Protein AF-A0A9E4N8N8-F1 (afdb_monomer_lite)

Organism: NCBI:txid2792791

Structure (mmCIF, N/CA/C/O backbone):
data_AF-A0A9E4N8N8-F1
#
_entry.id   AF-A0A9E4N8N8-F1
#
loop_
_atom_site.group_PDB
_atom_site.id
_atom_site.type_symbol
_atom_site.label_atom_id
_atom_site.label_alt_id
_atom_site.label_comp_id
_atom_site.label_asym_id
_atom_site.label_entity_id
_atom_site.label_seq_id
_atom_site.pdbx_PDB_ins_code
_atom_site.Cartn_x
_atom_site.Cartn_y
_atom_site.Cartn_z
_atom_site.occupancy
_atom_site.B_iso_or_equiv
_atom_site.auth_seq_id
_atom_site.auth_comp_id
_atom_site.auth_asym_id
_atom_site.auth_atom_id
_atom_site.pdbx_PDB_model_num
ATOM 1 N N . GLY A 1 1 ? -17.079 14.426 0.556 1.00 77.50 1 GLY A N 1
ATOM 2 C CA . GLY A 1 1 ? -17.757 13.128 0.572 1.00 77.50 1 GLY A CA 1
ATOM 3 C C . GLY A 1 1 ? -18.995 13.236 -0.272 1.00 77.50 1 GLY A C 1
ATOM 4 O O . GLY A 1 1 ? -19.844 14.046 0.075 1.00 77.50 1 GLY A O 1
ATOM 5 N N . GLY A 1 2 ? -19.097 12.463 -1.350 1.00 92.75 2 GLY A N 1
ATOM 6 C CA . GLY A 1 2 ? -20.359 12.245 -2.061 1.00 92.75 2 GLY A CA 1
ATOM 7 C C . GLY A 1 2 ? -21.365 11.487 -1.188 1.00 92.75 2 GLY A C 1
ATOM 8 O O . GLY A 1 2 ? -22.528 11.866 -1.116 1.00 92.75 2 GLY A O 1
ATOM 9 N N . ILE A 1 3 ? -20.896 10.481 -0.439 1.00 96.94 3 ILE A N 1
ATOM 10 C CA . ILE A 1 3 ? -21.651 9.811 0.631 1.00 96.94 3 ILE A CA 1
ATOM 11 C C . ILE A 1 3 ? -20.857 9.914 1.933 1.00 96.94 3 ILE A C 1
ATOM 13 O O . ILE A 1 3 ? -19.653 9.664 1.955 1.00 96.94 3 ILE A O 1
ATOM 17 N N . VAL A 1 4 ? -21.526 10.282 3.027 1.00 95.62 4 VAL A N 1
ATOM 18 C CA . VAL A 1 4 ? -20.910 10.400 4.354 1.00 95.62 4 VAL A CA 1
ATOM 19 C C . VAL A 1 4 ? -21.748 9.650 5.386 1.00 95.62 4 VAL A C 1
ATOM 21 O O . VAL A 1 4 ? -22.880 10.034 5.665 1.00 95.62 4 VAL A O 1
ATOM 24 N N . ALA A 1 5 ? -21.163 8.614 5.982 1.00 94.69 5 ALA A N 1
ATOM 25 C CA . ALA A 1 5 ? -21.694 7.867 7.116 1.00 94.69 5 ALA A CA 1
ATOM 26 C C . ALA A 1 5 ? -20.847 8.204 8.355 1.00 94.69 5 ALA A C 1
ATOM 28 O O . ALA A 1 5 ? -19.774 7.646 8.550 1.00 94.69 5 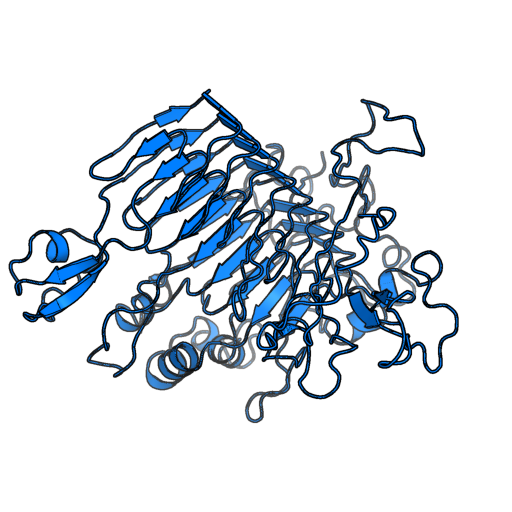ALA A O 1
ATOM 29 N N . ASN A 1 6 ? -21.265 9.206 9.135 1.00 87.25 6 ASN A N 1
ATOM 30 C CA . ASN A 1 6 ? -20.383 9.842 10.124 1.00 87.25 6 ASN A CA 1
ATOM 31 C C . ASN A 1 6 ? -20.212 9.039 11.423 1.00 87.25 6 ASN A C 1
ATOM 33 O O . ASN A 1 6 ? -19.100 8.921 11.913 1.00 87.25 6 ASN A O 1
ATOM 37 N N . GLY A 1 7 ? -21.294 8.503 11.987 1.00 88.69 7 GLY A N 1
ATOM 38 C CA . GLY A 1 7 ? -21.233 7.709 13.210 1.00 88.69 7 GLY A CA 1
ATOM 39 C C . GLY A 1 7 ? -22.570 7.048 13.535 1.00 88.69 7 GLY A C 1
ATOM 40 O O . GLY A 1 7 ? -23.597 7.448 12.986 1.00 88.69 7 GLY A O 1
ATOM 41 N N . TYR A 1 8 ? -22.550 6.016 14.379 1.00 90.81 8 TYR A N 1
ATOM 42 C CA . TYR A 1 8 ? -23.685 5.158 14.738 1.00 90.81 8 TYR A CA 1
ATOM 43 C C . TYR A 1 8 ? -24.399 4.545 13.523 1.00 90.81 8 TYR A C 1
ATOM 45 O O . TYR A 1 8 ? -25.609 4.314 13.525 1.00 90.81 8 TYR A O 1
ATOM 53 N N . THR A 1 9 ? -23.642 4.276 12.459 1.00 92.06 9 THR A N 1
ATOM 54 C CA . THR A 1 9 ? -24.160 3.767 11.182 1.00 92.06 9 THR A CA 1
ATOM 55 C C . THR A 1 9 ? -23.800 2.299 11.026 1.00 92.06 9 THR A C 1
ATOM 57 O O . THR A 1 9 ? -22.877 1.941 10.308 1.00 92.06 9 THR A O 1
ATOM 60 N N . ARG A 1 10 ? -24.526 1.425 11.726 1.00 93.50 10 ARG A N 1
ATOM 61 C CA . ARG A 1 10 ? -24.274 -0.019 11.673 1.00 93.50 10 ARG A CA 1
ATOM 62 C C . ARG A 1 10 ? -24.988 -0.682 10.497 1.00 93.50 10 ARG A C 1
ATOM 64 O O . ARG A 1 10 ? -26.140 -0.361 10.210 1.00 93.50 10 ARG A O 1
ATOM 71 N N . PHE A 1 11 ? -24.322 -1.646 9.866 1.00 95.94 11 PHE A N 1
ATOM 72 C CA . PHE A 1 11 ? -24.845 -2.501 8.793 1.00 95.94 11 PHE A CA 1
ATOM 73 C C . PHE A 1 11 ? -25.337 -1.747 7.549 1.00 95.94 11 PHE A C 1
ATOM 75 O O . PHE A 1 11 ? -26.164 -2.262 6.791 1.00 95.94 11 PHE A O 1
ATOM 82 N N . LEU A 1 12 ? -24.844 -0.525 7.320 1.00 97.56 12 LEU A N 1
ATOM 83 C CA . LEU A 1 12 ? -25.198 0.238 6.129 1.00 97.56 12 LEU A CA 1
ATOM 84 C C . LEU A 1 12 ? -24.597 -0.424 4.883 1.00 97.56 12 LEU A C 1
ATOM 86 O O . LEU A 1 12 ? -23.402 -0.724 4.826 1.00 97.56 12 LEU A O 1
ATOM 90 N N . VAL A 1 13 ? -25.434 -0.590 3.859 1.00 98.50 13 VAL A N 1
ATOM 91 C CA . VAL A 1 13 ? -25.023 -1.057 2.535 1.00 98.50 13 VAL A CA 1
ATOM 92 C C . VAL A 1 13 ? -24.985 0.128 1.575 1.00 98.50 13 VAL A C 1
ATOM 94 O O . VAL A 1 13 ? -25.998 0.795 1.369 1.00 98.50 13 VAL A O 1
ATOM 97 N N . ILE A 1 14 ? -23.829 0.371 0.959 1.00 98.50 14 ILE A N 1
ATOM 98 C CA . ILE A 1 14 ? -23.644 1.362 -0.105 1.00 98.50 14 ILE A CA 1
ATOM 99 C C . ILE A 1 14 ? -23.296 0.591 -1.373 1.00 98.50 14 ILE A C 1
ATOM 101 O O . ILE A 1 14 ? -22.175 0.101 -1.514 1.00 98.50 14 ILE A O 1
ATOM 105 N N . SER A 1 15 ? -24.256 0.445 -2.287 1.00 98.50 15 SER A N 1
ATOM 106 C CA . SER A 1 15 ? -24.030 -0.320 -3.514 1.00 98.50 15 SER A CA 1
ATOM 107 C C . SER A 1 15 ? -24.681 0.257 -4.755 1.00 98.50 15 SER A C 1
ATOM 109 O O . SER A 1 15 ? -25.700 0.938 -4.650 1.00 98.50 15 SER A O 1
ATOM 111 N N . ASN A 1 16 ? -24.109 -0.059 -5.921 1.00 98.25 16 ASN A N 1
ATOM 112 C CA . ASN A 1 16 ? -24.631 0.320 -7.237 1.00 98.25 16 ASN A CA 1
ATOM 113 C C . ASN A 1 16 ? -24.748 1.841 -7.437 1.00 98.25 16 ASN A C 1
ATOM 115 O O . ASN A 1 16 ? -25.641 2.321 -8.134 1.00 98.25 16 ASN A O 1
ATOM 119 N N . ASN A 1 17 ? -23.850 2.610 -6.815 1.00 98.44 17 ASN A N 1
ATOM 120 C CA . ASN A 1 17 ? -23.787 4.060 -6.974 1.00 98.44 17 ASN A CA 1
ATOM 121 C C . ASN A 1 17 ? -22.696 4.456 -7.962 1.00 98.44 17 ASN A C 1
ATOM 123 O O . ASN A 1 17 ? -21.661 3.799 -8.060 1.00 98.44 17 ASN A O 1
ATOM 127 N N . ARG A 1 18 ? -22.893 5.606 -8.608 1.00 98.12 18 ARG A N 1
ATOM 128 C CA . ARG A 1 18 ? -21.856 6.304 -9.364 1.00 98.12 18 ARG A CA 1
ATOM 129 C C . ARG A 1 18 ? -21.521 7.619 -8.673 1.00 98.12 18 ARG A C 1
ATOM 131 O O . ARG A 1 18 ? -22.364 8.508 -8.584 1.00 98.12 18 ARG A O 1
ATOM 138 N N . LEU A 1 19 ? -20.294 7.738 -8.182 1.00 97.75 19 LEU A N 1
ATOM 139 C CA . LEU A 1 19 ? -19.794 8.887 -7.436 1.00 97.75 19 LEU A CA 1
ATOM 140 C C . LEU A 1 19 ? -18.660 9.523 -8.230 1.00 97.75 19 LEU A C 1
ATOM 142 O O . LEU A 1 19 ? -17.570 8.958 -8.332 1.00 97.75 19 LEU A O 1
ATOM 146 N N . THR A 1 20 ? -18.920 10.692 -8.814 1.00 97.19 20 THR A N 1
ATOM 147 C CA . THR A 1 20 ? -17.961 11.362 -9.696 1.00 97.19 20 THR A CA 1
ATOM 148 C C . THR A 1 20 ? -17.727 12.810 -9.295 1.00 97.19 20 THR A C 1
ATOM 150 O O . THR A 1 20 ? -18.687 13.530 -9.038 1.00 97.19 20 THR A O 1
ATOM 153 N N . ALA A 1 21 ? -16.462 13.240 -9.298 1.00 95.19 21 ALA A N 1
ATOM 154 C CA . ALA A 1 21 ? -16.066 14.637 -9.088 1.00 95.19 21 ALA A CA 1
ATOM 155 C C . ALA A 1 21 ? -16.524 15.246 -7.747 1.00 95.19 21 ALA A C 1
ATOM 157 O O . ALA A 1 21 ? -16.719 16.458 -7.642 1.00 95.19 21 ALA A O 1
ATOM 158 N N . ASN A 1 22 ? -16.680 14.423 -6.705 1.00 96.75 22 ASN A N 1
ATOM 159 C CA . ASN A 1 22 ? -16.944 14.916 -5.357 1.00 96.75 22 ASN A CA 1
ATOM 160 C C . ASN A 1 22 ? -15.637 15.299 -4.671 1.00 96.75 22 ASN A C 1
ATOM 162 O O . ASN A 1 22 ? -14.627 14.618 -4.816 1.00 96.75 22 ASN A O 1
ATOM 166 N N . SER A 1 23 ? -15.671 16.341 -3.849 1.00 93.31 23 SER A N 1
ATOM 167 C CA . SER A 1 23 ? -14.554 16.709 -2.981 1.00 93.31 23 SER A CA 1
ATOM 168 C C . SER A 1 23 ? -14.998 16.689 -1.522 1.00 93.31 23 SER A C 1
ATOM 170 O O . SER A 1 23 ? -16.178 16.875 -1.201 1.00 93.31 23 SER A O 1
ATOM 172 N N . GLY A 1 24 ? -14.081 16.408 -0.606 1.00 90.88 24 GLY A N 1
ATOM 173 C CA . GLY A 1 24 ? -14.350 16.517 0.817 1.00 90.88 24 GLY A CA 1
ATOM 174 C C . GLY A 1 24 ? -13.098 16.645 1.654 1.00 90.88 24 GLY A C 1
ATOM 175 O O . GLY A 1 24 ? -12.006 16.247 1.261 1.00 90.88 24 GLY A O 1
ATOM 176 N N . PHE A 1 25 ? -13.287 17.196 2.850 1.00 88.88 25 PHE A N 1
ATOM 177 C CA . PHE A 1 25 ? -12.172 17.497 3.733 1.00 88.88 25 PHE A CA 1
ATOM 178 C C . PHE A 1 25 ? -11.496 16.229 4.264 1.00 88.88 25 PHE A C 1
ATOM 180 O O . PHE A 1 25 ? -10.286 16.143 4.190 1.00 88.88 25 PHE A O 1
ATOM 187 N N . TYR A 1 26 ? -12.264 15.227 4.704 1.00 89.62 26 TYR A N 1
ATOM 188 C CA . TYR A 1 26 ? -11.747 13.961 5.261 1.00 89.62 26 TYR A CA 1
ATOM 189 C C . TYR A 1 26 ? -12.181 12.725 4.453 1.00 89.62 26 TYR A C 1
ATOM 191 O O . TYR A 1 26 ? -12.395 11.650 5.015 1.00 89.62 26 TYR A O 1
ATOM 199 N N . GLY A 1 27 ? -12.460 12.921 3.162 1.00 89.44 27 GLY A N 1
ATOM 200 C CA . GLY A 1 27 ? -12.912 11.875 2.246 1.00 89.44 27 GLY A CA 1
ATOM 201 C C . GLY A 1 27 ? -13.686 12.429 1.053 1.00 89.44 27 GLY A C 1
ATOM 202 O O . GLY A 1 27 ? -14.610 13.241 1.223 1.00 89.44 27 GLY A O 1
ATOM 203 N N . GLY A 1 28 ? -13.313 12.003 -0.154 1.00 90.88 28 GLY A N 1
ATOM 204 C CA . GLY A 1 28 ? -13.872 12.504 -1.412 1.00 90.88 28 GLY A CA 1
ATOM 205 C C . GLY A 1 28 ? -15.156 11.795 -1.829 1.00 90.88 28 GLY A C 1
ATOM 206 O O . GLY A 1 28 ? -16.224 12.410 -1.797 1.00 90.88 28 GLY A O 1
ATOM 207 N N . GLY A 1 29 ? -15.069 10.517 -2.202 1.00 97.50 29 GLY A N 1
ATOM 208 C CA . GLY A 1 29 ? -16.199 9.715 -2.686 1.00 97.50 29 GLY A CA 1
ATOM 209 C C . GLY A 1 29 ? -17.116 9.240 -1.557 1.00 97.50 29 GLY A C 1
ATOM 210 O O . GLY A 1 29 ? -18.173 9.828 -1.330 1.00 97.50 29 GLY A O 1
ATOM 211 N N . ILE A 1 30 ? -16.713 8.199 -0.833 1.00 98.19 30 ILE A N 1
ATOM 212 C CA . ILE A 1 30 ? -17.430 7.653 0.329 1.00 98.19 30 ILE A CA 1
ATOM 213 C C . ILE A 1 30 ? -16.581 7.885 1.573 1.00 98.19 30 ILE A C 1
ATOM 215 O O . ILE A 1 30 ? -15.408 7.535 1.580 1.00 98.19 30 ILE A O 1
ATOM 219 N N . ARG A 1 31 ? -17.167 8.431 2.639 1.00 96.75 31 ARG A N 1
ATOM 220 C CA . ARG A 1 31 ? -16.509 8.559 3.944 1.00 96.75 31 ARG A CA 1
ATOM 221 C C . ARG A 1 31 ? -17.304 7.839 5.022 1.00 96.75 31 ARG A C 1
ATOM 223 O O . ARG A 1 31 ? -18.475 8.163 5.223 1.00 96.75 31 ARG A O 1
ATOM 230 N N . VAL A 1 32 ? -16.646 6.941 5.741 1.00 96.75 32 VAL A N 1
ATOM 231 C CA . VAL A 1 32 ? -17.147 6.287 6.953 1.00 96.75 32 VAL A CA 1
ATOM 232 C C . VAL A 1 32 ? -16.345 6.796 8.146 1.00 96.75 32 VAL A C 1
ATOM 234 O O . VAL A 1 32 ? -15.118 6.749 8.121 1.00 96.75 32 VAL A O 1
ATOM 237 N N . GLY A 1 33 ? -17.024 7.289 9.177 1.00 93.56 33 GLY A N 1
ATOM 238 C CA . GLY A 1 33 ? -16.377 7.824 10.372 1.00 93.56 33 GLY A CA 1
ATOM 239 C C . GLY A 1 33 ? -15.727 9.198 10.172 1.00 93.56 33 GLY A C 1
ATOM 240 O O . GLY A 1 33 ? -16.010 9.937 9.215 1.00 93.56 33 GLY A O 1
ATOM 241 N N . HIS A 1 34 ? -14.827 9.532 11.097 1.00 92.56 34 HIS A N 1
ATOM 242 C CA . HIS A 1 34 ? -14.064 10.776 11.125 1.00 92.56 34 HIS A CA 1
ATOM 243 C C . HIS A 1 34 ? -12.594 10.509 11.476 1.00 92.56 34 HIS A C 1
ATOM 245 O O . HIS A 1 34 ? -12.314 9.741 12.386 1.00 92.56 34 HIS A O 1
ATOM 251 N N . SER A 1 35 ? -11.653 11.161 10.791 1.00 89.81 35 SER A N 1
ATOM 252 C CA . SER A 1 35 ? -10.218 10.846 10.900 1.00 89.81 35 SER A CA 1
ATOM 253 C C . SER A 1 35 ? -9.523 11.388 12.152 1.00 89.81 35 SER A C 1
ATOM 255 O O . SER A 1 35 ? -8.414 10.976 12.456 1.00 89.81 35 SER A O 1
ATOM 257 N N . THR A 1 36 ? -10.111 12.377 12.827 1.00 87.12 36 THR A N 1
ATOM 258 C CA . THR A 1 36 ? -9.461 13.101 13.942 1.00 87.12 36 THR A CA 1
ATOM 259 C C . THR A 1 36 ? -10.401 13.379 15.112 1.00 87.12 36 THR A C 1
ATOM 261 O O . THR A 1 36 ? -10.193 14.345 15.839 1.00 87.12 36 THR A O 1
ATOM 264 N N . LEU A 1 37 ? -11.511 12.645 15.224 1.00 89.75 37 LEU A N 1
ATOM 265 C CA . LEU A 1 37 ? -12.463 12.905 16.303 1.00 89.75 37 LEU A CA 1
ATOM 266 C C . LEU A 1 37 ? -11.889 12.361 17.618 1.00 89.75 37 LEU A C 1
ATOM 268 O O . LEU A 1 37 ? -11.514 11.190 17.679 1.00 89.75 37 LEU A O 1
ATOM 272 N N . THR A 1 38 ? -11.776 13.232 18.617 1.00 90.94 38 THR A N 1
ATOM 273 C CA . THR A 1 38 ? -11.220 12.921 19.935 1.00 90.94 38 THR A CA 1
ATOM 274 C C . THR A 1 38 ? -12.038 13.581 21.038 1.00 90.94 38 THR A C 1
ATOM 276 O O . THR A 1 38 ? -12.634 14.642 20.820 1.00 90.94 38 THR A O 1
ATOM 279 N N . HIS A 1 39 ? -12.005 12.994 22.233 1.00 89.06 39 HIS A N 1
ATOM 280 C CA . HIS A 1 39 ? -12.572 13.572 23.449 1.00 89.06 39 HIS A CA 1
ATOM 281 C C . HIS A 1 39 ? -11.601 13.453 24.628 1.00 89.06 39 HIS A C 1
ATOM 283 O O . HIS A 1 39 ? -10.688 12.626 24.621 1.00 89.06 39 HIS A O 1
ATOM 289 N N . GLU A 1 40 ? -11.820 14.314 25.619 1.00 88.75 40 GLU A N 1
ATOM 290 C CA . GLU A 1 40 ? -11.216 14.220 26.946 1.00 88.75 40 GLU A CA 1
ATOM 291 C C . GLU A 1 40 ? -12.116 13.331 27.813 1.00 88.75 40 GLU A C 1
ATOM 293 O O . GLU A 1 40 ? -13.309 13.616 27.949 1.00 88.75 40 GLU A O 1
ATOM 298 N N . VAL A 1 41 ? -11.567 12.245 28.347 1.00 83.75 41 VAL A N 1
ATOM 299 C CA . VAL A 1 41 ? -12.274 11.254 29.162 1.00 83.75 41 VAL A CA 1
ATOM 300 C C . VAL A 1 41 ? -12.615 11.859 30.517 1.00 83.75 41 VAL A C 1
ATOM 302 O O . VAL A 1 41 ? -11.765 12.467 31.175 1.00 83.75 41 VAL A O 1
ATOM 305 N N . GLN A 1 42 ? -13.869 11.677 30.931 1.00 83.88 42 GLN A N 1
ATOM 306 C CA . GLN A 1 42 ? -14.399 12.143 32.217 1.00 83.88 42 GLN A CA 1
ATOM 307 C C . GLN A 1 42 ? -14.444 11.003 33.245 1.00 83.88 42 GLN A C 1
ATOM 309 O O . GLN A 1 42 ? -15.512 10.645 33.751 1.00 83.88 42 GLN A O 1
ATOM 314 N N . GLY A 1 43 ? -13.277 10.411 33.501 1.00 76.44 43 GLY A N 1
ATOM 315 C CA . GLY A 1 43 ? -13.076 9.332 34.464 1.00 76.44 43 GLY A CA 1
ATOM 316 C C . GLY A 1 43 ? -13.592 7.967 33.999 1.00 76.44 43 GLY A C 1
ATOM 317 O O . GLY A 1 43 ? -14.045 7.788 32.866 1.00 76.44 43 GLY A O 1
ATOM 318 N N . GLU A 1 44 ? -13.554 6.991 34.909 1.00 72.38 44 GLU A N 1
ATOM 319 C CA . GLU A 1 44 ? -13.881 5.575 34.655 1.00 72.38 44 GLU A CA 1
ATOM 320 C C . GLU A 1 44 ? -15.306 5.322 34.126 1.00 72.38 44 GLU A C 1
ATOM 322 O O . GLU A 1 44 ? -15.574 4.278 33.529 1.00 72.38 44 GLU A O 1
ATOM 327 N N . ASP A 1 45 ? -16.231 6.268 34.315 1.00 75.38 45 ASP A N 1
ATOM 328 C CA . ASP A 1 45 ? -17.632 6.152 33.895 1.00 75.38 45 ASP A CA 1
ATOM 329 C C . ASP A 1 45 ? -17.924 6.748 32.502 1.00 75.38 45 ASP A C 1
ATOM 331 O O . ASP A 1 45 ? -19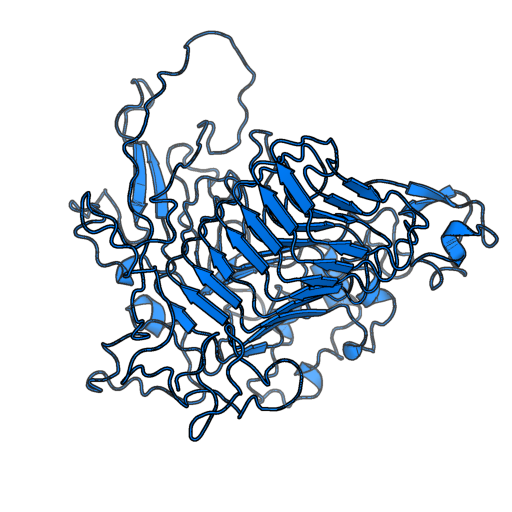.078 6.715 32.057 1.00 75.38 45 ASP A O 1
ATOM 335 N N . ASP A 1 46 ? -16.920 7.258 31.780 1.00 79.69 46 ASP A N 1
ATOM 336 C CA . ASP A 1 46 ? -17.110 7.799 30.430 1.00 79.69 46 ASP A CA 1
ATOM 337 C C . ASP A 1 46 ? -17.633 6.722 29.455 1.00 79.69 46 ASP A C 1
ATOM 339 O O . ASP A 1 46 ? -16.946 5.766 29.082 1.00 79.69 46 ASP A O 1
ATOM 343 N N . GLU A 1 47 ? -18.889 6.867 29.016 1.00 75.06 47 GLU A N 1
ATOM 344 C CA . GLU A 1 47 ? -19.548 5.865 28.172 1.00 75.06 47 GLU A CA 1
ATOM 345 C C . GLU A 1 47 ? -18.854 5.647 26.816 1.00 75.06 47 GLU A C 1
ATOM 347 O O . GLU A 1 47 ? -18.946 4.542 26.268 1.00 75.06 47 GLU A O 1
ATOM 352 N N . PHE A 1 48 ? -18.198 6.666 26.251 1.00 73.31 48 PHE A N 1
ATOM 353 C CA . PHE A 1 48 ? -17.518 6.563 24.957 1.00 73.31 48 PHE A CA 1
ATOM 354 C C . PHE A 1 48 ? -16.182 5.847 25.104 1.00 73.31 48 PHE A C 1
ATOM 356 O O . PHE A 1 48 ? -15.869 4.971 24.290 1.00 73.31 48 PHE A O 1
ATOM 363 N N . PHE A 1 49 ? -15.453 6.137 26.180 1.00 73.94 49 PHE A N 1
ATOM 364 C CA . PHE A 1 49 ? -14.228 5.427 26.523 1.00 73.94 49 PHE A CA 1
ATOM 365 C C . PHE A 1 49 ? -14.484 3.933 26.774 1.00 73.94 49 PHE A C 1
ATOM 367 O O . PHE A 1 49 ? -13.822 3.079 26.178 1.00 73.94 49 PHE A O 1
ATOM 374 N N . ARG A 1 50 ? -15.520 3.607 27.560 1.00 72.50 50 ARG A N 1
ATOM 375 C CA . ARG A 1 50 ? -15.881 2.222 27.918 1.00 72.50 50 ARG A CA 1
ATOM 376 C C . ARG A 1 50 ? -16.423 1.390 26.762 1.00 72.50 50 ARG A C 1
ATOM 378 O O . ARG A 1 50 ? -16.193 0.187 26.691 1.00 72.50 50 ARG A O 1
ATOM 385 N N . ARG A 1 51 ? -17.215 1.988 25.867 1.00 69.62 51 ARG A N 1
ATOM 386 C CA . ARG A 1 51 ? -17.839 1.253 24.747 1.00 69.62 51 ARG A CA 1
ATOM 387 C C . ARG A 1 51 ? -16.967 1.192 23.501 1.00 69.62 51 ARG A C 1
ATOM 389 O O . ARG A 1 51 ? -17.260 0.389 22.614 1.00 69.62 51 ARG A O 1
ATOM 396 N N . GLY A 1 52 ? -15.962 2.057 23.412 1.00 67.50 52 GLY A N 1
ATOM 397 C CA . GLY A 1 52 ? -15.035 2.114 22.295 1.00 67.50 52 GLY A CA 1
ATOM 398 C C . GLY A 1 52 ? -13.931 1.064 22.384 1.00 67.50 52 GLY A C 1
ATOM 399 O O . GLY A 1 52 ? -13.931 0.146 23.204 1.00 67.50 52 GLY A O 1
ATOM 400 N N . TYR A 1 53 ? -12.928 1.216 21.527 1.00 69.56 53 TYR A N 1
ATOM 401 C CA . TYR A 1 53 ? -11.786 0.307 21.487 1.00 69.56 53 TYR A CA 1
ATOM 402 C C . TYR A 1 53 ? -10.877 0.369 22.730 1.00 69.56 53 TYR A C 1
ATOM 404 O O . TYR A 1 53 ? -10.046 -0.531 22.874 1.00 69.56 53 TYR A O 1
ATOM 412 N N . ASN A 1 54 ? -11.032 1.399 23.571 1.00 65.75 54 ASN A N 1
ATOM 413 C CA . ASN A 1 54 ? -10.279 1.662 24.800 1.00 65.75 54 ASN A CA 1
ATOM 414 C C . ASN A 1 54 ? -10.825 0.920 26.029 1.00 65.75 54 ASN A C 1
ATOM 416 O O . ASN A 1 54 ? -10.251 1.045 27.099 1.00 65.75 54 ASN A O 1
ATOM 420 N N . SER A 1 55 ? -11.862 0.088 25.893 1.00 66.31 55 SER A N 1
ATOM 421 C CA . SER A 1 55 ? -12.482 -0.638 27.018 1.00 66.31 55 SER A CA 1
ATOM 422 C C . SER A 1 55 ? -11.533 -1.547 27.823 1.00 66.31 55 SER A C 1
ATOM 424 O O . SER A 1 55 ? -11.904 -2.092 28.852 1.00 66.31 55 SER A O 1
ATOM 426 N N . TRP A 1 56 ? -10.330 -1.817 27.319 1.00 70.50 56 TRP A N 1
ATOM 427 C CA . TRP A 1 56 ? -9.312 -2.601 28.026 1.00 70.50 56 TRP A CA 1
ATOM 428 C C . TRP A 1 56 ? -8.430 -1.743 28.943 1.00 70.50 56 TRP A C 1
ATOM 430 O O . TRP A 1 56 ? -7.650 -2.295 29.705 1.00 70.50 56 TRP A O 1
ATOM 440 N N . LEU A 1 57 ? -8.582 -0.421 28.868 1.00 68.88 57 LEU A N 1
ATOM 441 C CA . LEU A 1 57 ? -7.918 0.596 29.678 1.00 68.88 57 LEU A CA 1
ATOM 442 C C . LEU A 1 57 ? -8.878 1.162 30.732 1.00 68.88 57 LEU A C 1
ATOM 444 O O . LEU A 1 57 ? -8.644 2.260 31.220 1.00 68.88 57 LEU A O 1
ATOM 448 N N . GLU A 1 58 ? -9.998 0.487 31.032 1.00 64.62 58 GLU A N 1
ATOM 449 C CA . GLU A 1 58 ? -10.996 0.997 31.993 1.00 64.62 58 GLU A CA 1
ATOM 450 C C . GLU A 1 58 ? -10.347 1.338 33.343 1.00 64.62 58 GLU A C 1
ATOM 452 O O . GLU A 1 58 ? -10.643 2.387 33.903 1.00 64.62 58 GLU A O 1
ATOM 457 N N . ASP A 1 59 ? -9.377 0.534 33.785 1.00 65.62 59 ASP A N 1
ATOM 458 C CA . ASP A 1 59 ? -8.625 0.756 35.028 1.00 65.62 59 ASP A CA 1
ATOM 459 C C . ASP A 1 59 ? -7.586 1.902 34.931 1.00 65.62 59 ASP A C 1
ATOM 461 O O . ASP A 1 59 ? -6.979 2.265 35.934 1.00 65.62 59 ASP A O 1
ATOM 465 N N . GLN A 1 60 ? -7.371 2.461 33.734 1.00 68.19 60 GLN A N 1
ATOM 466 C CA . GLN A 1 60 ? -6.466 3.585 33.430 1.00 68.19 60 GLN A CA 1
ATOM 467 C C . GLN A 1 60 ? -7.231 4.849 32.986 1.00 68.19 60 GLN A C 1
ATOM 469 O O . GLN A 1 60 ? -6.635 5.812 32.498 1.00 68.19 60 GLN A O 1
ATOM 474 N N . ALA A 1 61 ? -8.563 4.853 33.094 1.00 66.44 61 ALA A N 1
ATOM 475 C CA . ALA A 1 61 ? -9.410 5.974 32.702 1.00 66.44 61 ALA A CA 1
ATOM 476 C C . ALA A 1 61 ? -9.325 7.124 33.725 1.00 66.44 61 ALA A C 1
ATOM 478 O O . ALA A 1 61 ? -10.226 7.320 34.542 1.00 66.44 61 ALA A O 1
ATOM 479 N N . GLU A 1 62 ? -8.240 7.895 33.688 1.00 68.31 62 GLU A N 1
ATOM 480 C CA . GLU A 1 62 ? -8.094 9.100 34.509 1.00 68.31 62 GLU A CA 1
ATOM 481 C C . GLU A 1 62 ? -8.769 10.329 33.868 1.00 68.31 62 GLU A C 1
ATOM 483 O O . GLU A 1 62 ? -8.805 10.488 32.643 1.00 68.31 62 GLU A O 1
ATOM 488 N N . ASP A 1 63 ? -9.286 11.232 34.710 1.00 71.81 63 ASP A N 1
ATOM 489 C CA . ASP A 1 63 ? -9.802 12.538 34.280 1.00 71.81 63 ASP A CA 1
ATOM 490 C C . ASP A 1 63 ? -8.725 13.307 33.496 1.00 71.81 63 ASP A C 1
ATOM 492 O O . ASP A 1 63 ? -7.620 13.542 33.992 1.00 71.81 63 ASP A O 1
ATOM 496 N N . GLY A 1 64 ? -9.064 13.759 32.287 1.00 71.88 64 GLY A N 1
ATOM 497 C CA . GLY A 1 64 ? -8.154 14.547 31.446 1.00 71.88 64 GLY A CA 1
ATOM 498 C C . GLY A 1 64 ? -7.440 13.761 30.348 1.00 71.88 64 GLY A C 1
ATOM 499 O O . GLY A 1 64 ? -6.656 14.328 29.582 1.00 71.88 64 GLY A O 1
ATOM 500 N N . PHE A 1 65 ? -7.716 12.463 30.238 1.00 80.12 65 PHE A N 1
ATOM 501 C CA . PHE A 1 65 ? -7.152 11.603 29.208 1.00 80.12 65 PHE A CA 1
ATOM 502 C C . PHE A 1 65 ? -7.704 11.908 27.805 1.00 80.12 65 PHE A C 1
ATOM 504 O O . PHE A 1 65 ? -8.910 12.035 27.636 1.00 80.12 65 PHE A O 1
ATOM 511 N N . MET A 1 66 ? -6.862 11.944 26.765 1.00 86.00 66 MET A N 1
ATOM 512 C CA . MET A 1 66 ? -7.322 12.136 25.379 1.00 86.00 66 MET A CA 1
ATOM 513 C C . MET A 1 66 ? -7.474 10.807 24.628 1.00 86.00 66 MET A C 1
ATOM 515 O O . MET A 1 66 ? -6.499 10.087 24.419 1.00 86.00 66 MET A O 1
ATOM 519 N N . ALA A 1 67 ? -8.679 10.523 24.129 1.00 85.88 67 ALA A N 1
ATOM 520 C CA . ALA A 1 67 ? -9.010 9.314 23.373 1.00 85.88 67 ALA A CA 1
ATOM 521 C C . ALA A 1 67 ? -9.545 9.634 21.970 1.00 85.88 67 ALA A C 1
ATOM 523 O O . ALA A 1 67 ? -10.182 10.667 21.765 1.00 85.88 67 ALA A O 1
ATOM 524 N N . TYR A 1 68 ? -9.337 8.731 21.004 1.00 89.00 68 TYR A N 1
ATOM 525 C CA . TYR A 1 68 ? -10.086 8.782 19.744 1.00 89.00 68 TYR A CA 1
ATOM 526 C C . TYR A 1 68 ? -11.503 8.256 19.943 1.00 89.00 68 TYR A C 1
ATOM 528 O O . TYR A 1 68 ? -11.710 7.227 20.586 1.00 89.00 68 TYR A O 1
ATOM 536 N N . ASP A 1 69 ? -12.461 8.929 19.316 1.00 88.06 69 ASP A N 1
ATOM 537 C CA . ASP A 1 69 ? -13.852 8.499 19.321 1.00 88.06 69 ASP A CA 1
ATOM 538 C C . ASP A 1 69 ? -14.093 7.347 18.348 1.00 88.06 69 ASP A C 1
ATOM 540 O O . ASP A 1 69 ? -13.728 7.393 17.169 1.00 88.06 69 ASP A O 1
ATOM 544 N N . ASP A 1 70 ? -14.778 6.322 18.846 1.00 89.38 70 ASP A N 1
ATOM 545 C CA . ASP A 1 70 ? -15.307 5.247 18.021 1.00 89.38 70 ASP A CA 1
ATOM 546 C C . ASP A 1 70 ? -16.533 5.759 17.247 1.00 89.38 70 ASP A C 1
ATOM 548 O O . ASP A 1 70 ? -17.515 6.231 17.826 1.00 89.38 70 ASP A O 1
ATOM 552 N N . ALA A 1 71 ? -16.495 5.683 15.914 1.00 91.00 71 ALA A N 1
ATOM 553 C CA . ALA A 1 71 ? -17.632 6.067 15.087 1.00 91.00 71 ALA A CA 1
ATOM 554 C C . ALA A 1 71 ? -18.836 5.120 15.230 1.00 91.00 71 ALA A C 1
ATOM 556 O O . ALA A 1 71 ? -19.923 5.472 14.780 1.00 91.00 71 ALA A O 1
ATOM 557 N N . PHE A 1 72 ? -18.694 3.923 15.800 1.00 90.94 72 PHE A N 1
ATOM 558 C CA . PHE A 1 72 ? -19.726 2.883 15.877 1.00 90.94 72 PHE A CA 1
ATOM 559 C C . PHE A 1 72 ? -20.366 2.571 14.510 1.00 90.94 72 PHE A C 1
ATOM 561 O O . PHE A 1 72 ? -21.579 2.355 14.393 1.00 90.94 72 PHE A O 1
ATOM 568 N N . ALA A 1 73 ? -19.559 2.595 13.449 1.00 93.12 73 ALA A N 1
ATOM 569 C CA . ALA A 1 73 ? -19.945 2.328 12.067 1.00 93.12 73 ALA A CA 1
ATOM 570 C C . ALA A 1 73 ? -19.648 0.865 11.694 1.00 93.12 73 ALA A C 1
ATOM 572 O O . ALA A 1 73 ? -18.908 0.568 10.759 1.00 93.12 73 ALA A O 1
ATOM 573 N N . ASP A 1 74 ? -20.196 -0.072 12.467 1.00 93.38 74 ASP A N 1
ATOM 574 C CA . ASP A 1 74 ? -19.853 -1.490 12.345 1.00 93.38 74 ASP A CA 1
ATOM 575 C C . ASP A 1 74 ? -20.576 -2.179 11.177 1.00 93.38 74 ASP A C 1
ATOM 577 O O . ASP A 1 74 ? -21.758 -1.947 10.923 1.00 93.38 74 ASP A O 1
ATOM 581 N N . GLY A 1 75 ? -19.905 -3.109 10.499 1.00 95.81 75 GLY A N 1
ATOM 582 C CA . GLY A 1 75 ? -20.513 -3.981 9.492 1.00 95.81 75 GLY A CA 1
ATOM 583 C C . GLY A 1 75 ? -20.877 -3.278 8.184 1.00 95.81 75 GLY A C 1
ATOM 584 O O . GLY A 1 75 ? -21.804 -3.712 7.498 1.00 95.81 75 GLY A O 1
ATOM 585 N N . MET A 1 76 ? -20.176 -2.196 7.839 1.00 97.38 76 MET A N 1
ATOM 586 C CA . MET A 1 76 ? -20.362 -1.476 6.575 1.00 97.38 76 MET A CA 1
ATOM 587 C C . MET A 1 76 ? -20.127 -2.393 5.377 1.00 97.38 76 MET A C 1
ATOM 589 O O . MET A 1 76 ? -19.140 -3.124 5.342 1.00 97.38 76 MET A O 1
ATOM 593 N N . ASN A 1 77 ? -20.990 -2.328 4.367 1.00 98.12 77 ASN A N 1
ATOM 594 C CA . ASN A 1 77 ? -20.842 -3.106 3.137 1.00 98.12 77 ASN A CA 1
ATOM 595 C C . ASN A 1 77 ? -20.876 -2.171 1.926 1.00 98.12 77 ASN A C 1
ATOM 597 O O . ASN A 1 77 ? -21.935 -1.687 1.528 1.00 98.12 77 ASN A O 1
ATOM 601 N N . ILE A 1 78 ? -19.709 -1.895 1.355 1.00 98.75 78 ILE A N 1
ATOM 602 C CA . ILE A 1 78 ? -19.519 -0.967 0.241 1.00 98.75 78 ILE A CA 1
ATOM 603 C C . ILE A 1 78 ? -19.158 -1.792 -0.986 1.00 98.75 78 ILE A C 1
ATOM 605 O O . ILE A 1 78 ? -18.052 -2.330 -1.060 1.00 98.75 78 ILE A O 1
ATOM 609 N N . HIS A 1 79 ? -20.079 -1.928 -1.940 1.00 98.81 79 HIS A N 1
ATOM 610 C CA . HIS A 1 79 ? -19.835 -2.808 -3.078 1.00 98.81 79 HIS A CA 1
ATOM 611 C C . HIS A 1 79 ? -20.482 -2.399 -4.391 1.00 98.81 79 HIS A C 1
ATOM 613 O O . HIS A 1 79 ? -21.570 -1.840 -4.395 1.00 98.81 79 HIS A O 1
ATOM 619 N N . HIS A 1 80 ? -19.874 -2.776 -5.517 1.00 98.69 80 HIS A N 1
ATOM 620 C CA . HIS A 1 80 ? -20.441 -2.545 -6.854 1.00 98.69 80 HIS A CA 1
ATOM 621 C C . HIS A 1 80 ? -20.690 -1.056 -7.136 1.00 98.69 80 HIS A C 1
ATOM 623 O O . HIS A 1 80 ? -21.675 -0.696 -7.773 1.00 98.69 80 HIS A O 1
ATOM 629 N N . ASN A 1 81 ? -19.844 -0.168 -6.609 1.00 98.81 81 ASN A N 1
ATOM 630 C CA . ASN A 1 81 ? -19.906 1.262 -6.899 1.00 98.81 81 ASN A CA 1
ATOM 631 C C . ASN A 1 81 ? -18.842 1.653 -7.932 1.00 98.81 81 ASN A C 1
ATOM 633 O O . ASN A 1 81 ? -17.750 1.089 -7.953 1.00 98.81 81 ASN A O 1
ATOM 637 N N . GLU A 1 82 ? -19.146 2.669 -8.733 1.00 98.62 82 GLU A N 1
ATOM 638 C CA . GLU A 1 82 ? -18.206 3.372 -9.608 1.00 98.62 82 GLU A CA 1
ATOM 639 C C . GLU A 1 82 ? -17.791 4.681 -8.915 1.00 98.62 82 GLU A C 1
ATOM 641 O O . GLU A 1 82 ? -18.606 5.588 -8.742 1.00 98.62 82 GLU A O 1
ATOM 646 N N . ILE A 1 83 ? -16.534 4.788 -8.482 1.00 98.62 83 ILE A N 1
ATOM 647 C CA . ILE A 1 83 ? -16.007 5.889 -7.665 1.00 98.62 83 ILE A CA 1
ATOM 648 C C . ILE A 1 83 ? -14.849 6.537 -8.415 1.00 98.62 83 ILE A C 1
ATOM 650 O O . ILE A 1 83 ? -13.722 6.039 -8.408 1.00 98.62 83 ILE A O 1
ATOM 654 N N . ILE A 1 84 ? -15.142 7.643 -9.098 1.00 97.50 84 ILE A N 1
ATOM 655 C CA . ILE A 1 84 ? -14.245 8.214 -10.101 1.00 97.50 84 ILE A CA 1
ATOM 656 C C . ILE A 1 84 ? -13.942 9.687 -9.842 1.00 97.50 84 ILE A C 1
ATOM 658 O O . ILE A 1 84 ? -14.857 10.488 -9.667 1.00 97.50 84 ILE A O 1
ATOM 662 N N . LYS A 1 85 ? -12.669 10.086 -9.927 1.00 96.56 85 LYS A N 1
ATOM 663 C CA . LYS A 1 85 ? -12.261 11.507 -9.895 1.00 96.56 85 LYS A CA 1
ATOM 664 C C . LYS A 1 85 ? -12.735 12.265 -8.655 1.00 96.56 85 LYS A C 1
ATOM 666 O O . LYS A 1 85 ? -13.029 13.454 -8.733 1.00 96.56 85 LYS A O 1
ATOM 671 N N . ASN A 1 86 ? -12.861 11.586 -7.522 1.00 97.81 86 ASN A N 1
ATOM 672 C CA . ASN A 1 86 ? -13.173 12.237 -6.256 1.00 97.81 86 ASN A CA 1
ATOM 673 C C . ASN A 1 86 ? -11.883 12.708 -5.568 1.00 97.81 86 ASN A C 1
ATOM 675 O O . ASN A 1 86 ? -10.814 12.172 -5.840 1.00 97.81 86 ASN A O 1
ATOM 679 N N . GLY A 1 87 ? -11.978 13.712 -4.696 1.00 94.75 87 GLY A N 1
ATOM 680 C CA . GLY A 1 87 ? -10.835 14.350 -4.039 1.00 94.75 87 GLY A CA 1
ATOM 681 C C . GLY A 1 87 ? -10.955 14.402 -2.513 1.00 94.75 87 GLY A C 1
ATOM 682 O O . GLY A 1 87 ? -11.966 14.879 -1.992 1.00 94.75 87 GLY A O 1
ATOM 683 N N . GLY A 1 88 ? -9.920 13.963 -1.797 1.00 93.31 88 GLY A N 1
ATOM 684 C CA . GLY A 1 88 ? -9.748 14.131 -0.349 1.00 93.31 88 GLY A CA 1
ATOM 685 C C . GLY A 1 88 ? -8.672 15.173 -0.019 1.00 93.31 88 GLY A C 1
ATOM 686 O O . GLY A 1 88 ? -7.626 15.198 -0.662 1.00 93.31 88 GLY A O 1
ATOM 687 N N . LEU A 1 89 ? -8.913 16.048 0.966 1.00 89.69 89 LEU A N 1
ATOM 688 C CA . LEU A 1 89 ? -7.962 17.112 1.347 1.00 89.69 89 LEU A CA 1
ATOM 689 C C . LEU A 1 89 ? -7.136 16.810 2.608 1.00 89.69 89 LEU A C 1
ATOM 691 O O . LEU A 1 89 ? -6.073 17.396 2.777 1.00 89.69 89 LEU A O 1
ATOM 695 N N . ASN A 1 90 ? -7.634 15.951 3.493 1.00 87.31 90 ASN A N 1
ATOM 696 C CA . ASN A 1 90 ? -7.032 15.528 4.758 1.00 87.31 90 ASN A CA 1
ATOM 697 C C . ASN A 1 90 ? -7.497 14.103 5.100 1.00 87.31 90 ASN A C 1
ATOM 699 O O . ASN A 1 90 ? -8.436 13.579 4.495 1.00 87.31 90 ASN A O 1
ATOM 703 N N . GLY A 1 91 ? -6.877 13.502 6.120 1.00 89.44 91 GLY A N 1
ATOM 704 C CA . GLY A 1 91 ? -7.090 12.094 6.457 1.00 89.44 91 GLY A CA 1
ATOM 705 C C . GLY A 1 91 ? -6.559 11.177 5.353 1.00 89.44 91 GLY A C 1
ATOM 706 O O . GLY A 1 91 ? -5.657 11.566 4.616 1.00 89.44 91 GLY A O 1
ATOM 707 N N . ALA A 1 92 ? -7.144 9.987 5.224 1.00 93.88 92 ALA A N 1
ATOM 708 C CA . ALA A 1 92 ? -6.864 9.061 4.130 1.00 93.88 92 ALA A CA 1
ATOM 709 C C . ALA A 1 92 ? -8.138 8.770 3.319 1.00 93.88 92 ALA A C 1
ATOM 711 O O . ALA A 1 92 ? -9.250 8.826 3.858 1.00 93.88 92 ALA A O 1
ATOM 712 N N . GLY A 1 93 ? -7.996 8.440 2.035 1.00 95.38 93 GLY A N 1
ATOM 713 C CA . GLY A 1 93 ? -9.130 8.095 1.169 1.00 95.38 93 GLY A CA 1
ATOM 714 C C . GLY A 1 93 ? -9.584 9.245 0.272 1.00 95.38 93 GLY A C 1
ATOM 715 O O . GLY A 1 93 ? -10.363 10.106 0.682 1.00 95.38 93 GLY A O 1
ATOM 716 N N . GLY A 1 94 ? -9.172 9.237 -0.993 1.00 95.50 94 GLY A N 1
ATOM 717 C CA . GLY A 1 94 ? -9.771 10.096 -2.023 1.00 95.50 94 GLY A CA 1
ATOM 718 C C . GLY A 1 94 ? -11.093 9.517 -2.535 1.00 95.50 94 GLY A C 1
ATOM 719 O O . GLY A 1 94 ? -12.124 10.196 -2.575 1.00 95.50 94 GLY A O 1
ATOM 720 N N . GLY A 1 95 ? -11.077 8.229 -2.879 1.00 98.06 95 GLY A N 1
ATOM 721 C CA . GLY A 1 95 ? -12.235 7.449 -3.302 1.00 98.06 95 GLY A CA 1
ATOM 722 C C . GLY A 1 95 ? -13.076 6.984 -2.116 1.00 98.06 95 GLY A C 1
ATOM 723 O O . GLY A 1 95 ? -14.200 7.456 -1.937 1.00 98.06 95 GLY A O 1
ATOM 724 N N . ILE A 1 96 ? -12.539 6.073 -1.303 1.00 98.56 96 ILE A N 1
ATOM 725 C CA . ILE A 1 96 ? -13.193 5.541 -0.099 1.00 98.56 96 ILE A CA 1
ATOM 726 C C . ILE A 1 96 ? -12.316 5.816 1.123 1.00 98.56 96 ILE A C 1
ATOM 728 O O . ILE A 1 96 ? -11.162 5.405 1.164 1.00 98.56 96 ILE A O 1
ATOM 732 N N . SER A 1 97 ? -12.887 6.453 2.139 1.00 97.81 97 SER A N 1
ATOM 733 C CA . SER A 1 97 ? -12.265 6.663 3.445 1.00 97.81 97 SER A CA 1
ATOM 734 C C . SER A 1 97 ? -12.972 5.835 4.509 1.00 97.81 97 SER A C 1
ATOM 736 O O . SER A 1 97 ? -14.185 5.977 4.697 1.00 97.81 97 SER A O 1
ATOM 738 N N . ILE A 1 98 ? -12.209 5.023 5.228 1.00 97.75 98 ILE A N 1
ATOM 739 C CA . ILE A 1 98 ? -12.639 4.267 6.400 1.00 97.75 98 ILE A CA 1
ATOM 740 C C . ILE A 1 98 ? -11.843 4.782 7.594 1.00 97.75 98 ILE A C 1
ATOM 742 O O . ILE A 1 98 ? -10.627 4.616 7.639 1.00 97.75 98 ILE A O 1
ATOM 746 N N . HIS A 1 99 ? -12.524 5.412 8.545 1.00 96.00 99 HIS A N 1
ATOM 747 C CA . HIS A 1 99 ? -11.893 5.944 9.753 1.00 96.00 99 HIS A CA 1
ATOM 748 C C . HIS A 1 99 ? -12.236 5.110 10.993 1.00 96.00 99 HIS A C 1
ATOM 750 O O . HIS A 1 99 ? -13.050 4.189 10.912 1.00 96.00 99 HIS A O 1
ATOM 756 N N . THR A 1 100 ? -11.615 5.441 12.130 1.00 94.25 100 THR A N 1
ATOM 757 C CA . THR A 1 100 ? -11.796 4.787 13.440 1.00 94.25 100 THR A CA 1
ATOM 758 C C . THR A 1 100 ? -13.249 4.417 13.746 1.00 94.25 100 THR A C 1
ATOM 760 O O . THR A 1 100 ? -14.162 5.231 13.589 1.00 94.25 100 THR A O 1
ATOM 763 N N . GLY A 1 101 ? -13.452 3.190 14.232 1.00 92.44 101 GLY A N 1
ATOM 764 C CA . GLY A 1 101 ? -14.761 2.696 14.666 1.00 92.44 101 GLY A CA 1
ATOM 765 C C . GLY A 1 101 ? -15.625 2.076 13.568 1.00 92.44 101 GLY A C 1
ATOM 766 O O . GLY A 1 101 ? -16.835 1.935 13.733 1.00 92.44 101 GLY A O 1
ATOM 767 N N . ALA A 1 102 ? -15.036 1.702 12.431 1.00 94.94 102 ALA A N 1
ATOM 768 C CA . ALA A 1 102 ? -15.722 1.018 11.340 1.00 94.94 102 ALA A CA 1
ATOM 769 C C . ALA A 1 102 ? -15.474 -0.500 11.367 1.00 94.94 102 ALA A C 1
ATOM 771 O O . ALA A 1 102 ? -14.976 -1.078 10.402 1.00 94.94 102 ALA A O 1
ATOM 772 N N . ASN A 1 103 ? -15.755 -1.186 12.477 1.00 94.69 103 ASN A N 1
ATOM 773 C CA . ASN A 1 103 ? -15.363 -2.594 12.612 1.00 94.69 103 ASN A CA 1
ATOM 774 C C . ASN A 1 103 ? -16.089 -3.500 11.604 1.00 94.69 103 ASN A C 1
ATOM 776 O O . ASN A 1 103 ? -17.264 -3.316 11.300 1.00 94.69 103 ASN A O 1
ATOM 780 N N . ASN A 1 104 ? -15.409 -4.538 11.119 1.00 96.88 104 ASN A N 1
ATOM 781 C CA . ASN A 1 104 ? -15.929 -5.546 10.194 1.00 96.88 104 ASN A CA 1
ATOM 782 C C . ASN A 1 104 ? -16.476 -4.966 8.879 1.00 96.88 104 ASN A C 1
ATOM 784 O O . ASN A 1 104 ? -17.416 -5.519 8.297 1.00 96.88 104 ASN A O 1
ATOM 788 N N . TYR A 1 105 ? -15.920 -3.841 8.419 1.00 98.19 105 TYR A N 1
ATOM 789 C CA . TYR A 1 105 ? -16.263 -3.291 7.114 1.00 98.19 105 TYR A CA 1
ATOM 790 C C . TYR A 1 105 ? -15.860 -4.251 5.986 1.00 98.19 105 TYR A C 1
ATOM 792 O O . TYR A 1 105 ? -14.862 -4.971 6.066 1.00 98.19 105 TYR A O 1
ATOM 800 N N . ARG A 1 106 ? -16.627 -4.215 4.899 1.00 98.56 106 ARG A N 1
ATOM 801 C CA . ARG A 1 106 ? -16.349 -4.908 3.643 1.00 98.56 106 ARG A CA 1
ATOM 802 C C . ARG A 1 106 ? -16.417 -3.914 2.498 1.00 98.56 106 ARG A C 1
ATOM 804 O O . ARG A 1 106 ? -17.496 -3.418 2.179 1.00 98.56 106 ARG A O 1
ATOM 811 N N . VAL A 1 107 ? -15.279 -3.636 1.878 1.00 98.75 107 VAL A N 1
ATOM 812 C CA . VAL A 1 107 ? -15.179 -2.877 0.629 1.00 98.75 107 VAL A CA 1
ATOM 813 C C . VAL A 1 107 ? -14.885 -3.879 -0.473 1.00 98.75 107 VAL A C 1
ATOM 815 O O . VAL A 1 107 ? -13.791 -4.438 -0.504 1.00 98.75 107 VAL A O 1
ATOM 818 N N . ARG A 1 108 ? -15.861 -4.158 -1.341 1.00 97.94 108 ARG A N 1
ATOM 819 C CA . ARG A 1 108 ? -15.704 -5.212 -2.348 1.00 97.94 108 ARG A CA 1
ATOM 820 C C . ARG A 1 108 ? -16.249 -4.909 -3.733 1.00 97.94 108 ARG A C 1
ATOM 822 O O . ARG A 1 108 ? -17.318 -4.314 -3.845 1.00 97.94 108 ARG A O 1
ATOM 829 N N . SER A 1 109 ? -15.591 -5.397 -4.779 1.00 98.00 109 SER A N 1
ATOM 830 C CA . SER A 1 109 ? -16.123 -5.323 -6.150 1.00 98.00 109 SER A CA 1
ATOM 831 C C . SER A 1 109 ? -16.488 -3.894 -6.574 1.00 98.00 109 SER A C 1
ATOM 833 O O . SER A 1 109 ? -17.539 -3.667 -7.170 1.00 98.00 109 SER A O 1
ATOM 835 N N . ASN A 1 110 ? -15.695 -2.896 -6.177 1.00 98.81 110 ASN A N 1
ATOM 836 C CA . ASN A 1 110 ? -15.874 -1.507 -6.603 1.00 98.81 110 ASN A CA 1
ATOM 837 C C . ASN A 1 110 ? -14.886 -1.158 -7.718 1.00 98.81 110 ASN A C 1
ATOM 839 O O . ASN A 1 110 ? -13.762 -1.657 -7.740 1.00 98.81 110 ASN A O 1
ATOM 843 N N . TRP A 1 111 ? -15.294 -0.238 -8.587 1.00 98.56 111 TRP A N 1
ATOM 844 C CA . TRP A 1 111 ? -14.428 0.394 -9.575 1.00 98.56 111 TRP A CA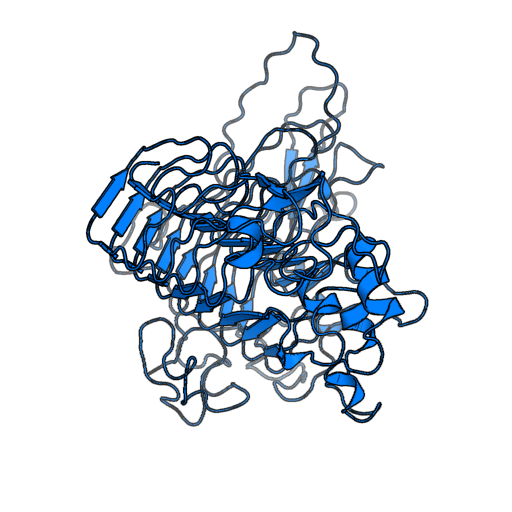 1
ATOM 845 C C . TRP A 1 111 ? -13.970 1.756 -9.054 1.00 98.56 111 TRP A C 1
ATOM 847 O O . TRP A 1 111 ? -14.770 2.690 -8.963 1.00 98.56 111 TRP A O 1
ATOM 857 N N . ILE A 1 112 ? -12.696 1.882 -8.694 1.00 98.69 112 ILE A N 1
ATOM 858 C CA . ILE A 1 112 ? -12.126 3.042 -8.000 1.00 98.69 112 ILE A CA 1
ATOM 859 C C . ILE A 1 112 ? -11.027 3.638 -8.877 1.00 98.69 112 ILE A C 1
ATOM 861 O O . ILE A 1 112 ? -9.905 3.137 -8.908 1.00 98.69 112 ILE A O 1
ATOM 865 N N . CYS A 1 113 ? -11.360 4.701 -9.610 1.00 97.94 113 CYS A N 1
ATOM 866 C CA . CYS A 1 113 ? -10.510 5.200 -10.689 1.00 97.94 113 CYS A CA 1
ATOM 867 C C . CYS A 1 113 ? -10.228 6.704 -10.613 1.00 97.94 113 CYS A C 1
ATOM 869 O O . CYS A 1 113 ? -11.150 7.521 -10.566 1.00 97.94 113 CYS A O 1
ATOM 871 N N . GLY A 1 114 ? -8.962 7.103 -10.737 1.00 96.00 114 GLY A N 1
ATOM 872 C CA . GLY A 1 114 ? -8.612 8.515 -10.933 1.00 96.00 114 GLY A CA 1
ATOM 873 C C . GLY A 1 114 ? -8.935 9.419 -9.746 1.00 96.00 114 GLY A C 1
ATOM 874 O O . GLY A 1 114 ? -9.152 10.609 -9.955 1.00 96.00 114 GLY A O 1
ATOM 875 N N . ASN A 1 115 ? -9.073 8.875 -8.535 1.00 98.06 115 ASN A N 1
ATOM 876 C CA . ASN A 1 115 ? -9.321 9.666 -7.333 1.00 98.06 115 ASN A CA 1
ATOM 877 C C . ASN A 1 115 ? -8.016 10.284 -6.821 1.00 98.06 115 ASN A C 1
ATOM 879 O O . ASN A 1 115 ? -6.936 9.733 -7.022 1.00 98.06 115 ASN A O 1
ATOM 883 N N . PHE A 1 116 ? -8.135 11.416 -6.138 1.00 96.12 116 PHE A N 1
ATOM 884 C CA . PHE A 1 116 ? -7.020 12.174 -5.591 1.00 96.12 116 PHE A CA 1
ATOM 885 C C . PHE A 1 116 ? -7.115 12.261 -4.066 1.00 96.12 116 PHE A C 1
ATOM 887 O O . PHE A 1 116 ? -8.200 12.481 -3.520 1.00 96.12 116 PHE A O 1
ATOM 894 N N . SER A 1 117 ? -5.989 12.157 -3.367 1.00 94.81 117 SER A N 1
ATOM 895 C CA . SER A 1 117 ? -5.896 12.478 -1.940 1.00 94.81 117 SER A CA 1
ATOM 896 C C . SER A 1 117 ? -4.677 13.349 -1.667 1.00 94.81 117 SER A C 1
ATOM 898 O O . SER A 1 117 ? -3.576 13.051 -2.119 1.00 94.81 117 SER A O 1
ATOM 900 N N . LYS A 1 118 ? -4.858 14.422 -0.892 1.00 92.94 118 LYS A N 1
ATOM 901 C CA . LYS A 1 118 ? -3.727 15.176 -0.340 1.00 92.94 118 LYS A CA 1
ATOM 902 C C . LYS A 1 118 ? -3.050 14.424 0.818 1.00 92.94 118 LYS A C 1
ATOM 904 O O . LYS A 1 118 ? -1.894 14.687 1.126 1.00 92.94 118 LYS A O 1
ATOM 909 N N . GLY A 1 119 ? -3.768 13.509 1.467 1.00 92.19 119 GLY A N 1
ATOM 910 C CA . GLY A 1 119 ? -3.197 12.558 2.417 1.00 92.19 119 GLY A CA 1
ATOM 911 C C . GLY A 1 119 ? -2.994 11.192 1.772 1.00 92.19 119 GLY A C 1
ATOM 912 O O . GLY A 1 119 ? -2.951 11.068 0.549 1.00 92.19 119 GLY A O 1
ATOM 913 N N . ASP A 1 120 ? -2.921 10.154 2.590 1.00 95.62 120 ASP A N 1
ATOM 914 C CA . ASP A 1 120 ? -2.683 8.789 2.128 1.00 95.62 120 ASP A CA 1
ATOM 915 C C . ASP A 1 120 ? -3.906 8.183 1.407 1.00 95.62 120 ASP A C 1
ATOM 917 O O . ASP A 1 120 ? -5.031 8.701 1.488 1.00 95.62 120 ASP A O 1
ATOM 921 N N . GLY A 1 121 ? -3.720 7.057 0.713 1.00 95.75 121 GLY A N 1
ATOM 922 C CA . GLY A 1 121 ? -4.847 6.213 0.299 1.00 95.75 121 GLY A CA 1
ATOM 923 C C . GLY A 1 121 ? -5.756 6.837 -0.752 1.00 95.75 121 GLY A C 1
ATOM 924 O O . GLY A 1 121 ? -6.953 6.961 -0.512 1.00 95.75 121 GLY A O 1
ATOM 925 N N . ALA A 1 122 ? -5.251 7.287 -1.900 1.00 96.88 122 ALA A N 1
ATOM 926 C CA . ALA A 1 122 ? -6.097 7.992 -2.868 1.00 96.88 122 ALA A CA 1
ATOM 927 C C . ALA A 1 122 ? -7.275 7.156 -3.392 1.00 96.88 122 ALA A C 1
ATOM 929 O O . ALA A 1 122 ? -8.389 7.675 -3.483 1.00 96.88 122 ALA A O 1
ATOM 930 N N . GLY A 1 123 ? -7.074 5.868 -3.662 1.00 98.44 123 GLY A N 1
ATOM 931 C CA . GLY A 1 123 ? -8.150 4.925 -3.949 1.00 98.44 123 GLY A CA 1
ATOM 932 C C . GLY A 1 123 ? -8.957 4.611 -2.690 1.00 98.44 123 GLY A C 1
ATOM 933 O O . GLY A 1 123 ? -10.098 5.062 -2.544 1.00 98.44 123 GLY A O 1
ATOM 934 N N . ILE A 1 124 ? -8.352 3.853 -1.775 1.00 98.75 124 ILE A N 1
ATOM 935 C CA . ILE A 1 124 ? -8.926 3.481 -0.479 1.00 98.75 124 ILE A CA 1
ATOM 936 C C . ILE A 1 124 ? -7.963 3.891 0.637 1.00 98.75 124 ILE A C 1
ATOM 938 O O . ILE A 1 124 ? -6.804 3.492 0.642 1.00 98.75 124 ILE A O 1
ATOM 942 N N . GLY A 1 125 ? -8.457 4.635 1.622 1.00 98.19 125 GLY A N 1
ATOM 943 C CA . GLY A 1 125 ? -7.722 4.953 2.840 1.00 98.19 125 GLY A CA 1
ATOM 944 C C . GLY A 1 125 ? -8.432 4.402 4.065 1.00 98.19 125 GLY A C 1
ATOM 945 O O . GLY A 1 125 ? -9.534 4.840 4.388 1.00 98.19 125 GLY A O 1
ATOM 946 N N . HIS A 1 126 ? -7.792 3.464 4.752 1.00 98.38 126 HIS A N 1
ATOM 947 C CA . HIS A 1 126 ? -8.142 3.038 6.097 1.00 98.38 126 HIS A CA 1
ATOM 948 C C . HIS A 1 126 ? -7.208 3.739 7.085 1.00 98.38 126 HIS A C 1
ATOM 950 O O . HIS A 1 126 ? -6.001 3.494 7.064 1.00 98.38 126 HIS A O 1
ATOM 956 N N . LEU A 1 127 ? -7.755 4.605 7.936 1.00 97.38 127 LEU A N 1
ATOM 957 C CA . LEU A 1 127 ? -6.981 5.399 8.885 1.00 97.38 127 LEU A CA 1
ATOM 958 C C . LEU A 1 127 ? -7.589 5.346 10.290 1.00 97.38 127 LEU A C 1
ATOM 960 O O . LEU A 1 127 ? -8.705 5.806 10.524 1.00 97.38 127 LEU A O 1
ATOM 964 N N . GLY A 1 128 ? -6.803 4.846 11.236 1.00 95.75 128 GLY A N 1
ATOM 965 C CA . GLY A 1 128 ? -7.218 4.624 12.614 1.00 95.75 128 GLY A CA 1
ATOM 966 C C . GLY A 1 128 ? -7.790 3.233 12.839 1.00 95.75 128 GLY A C 1
ATOM 967 O O . GLY A 1 128 ? -7.845 2.402 11.937 1.00 95.75 128 GLY A O 1
ATOM 968 N N . LEU A 1 129 ? -8.189 2.963 14.076 1.00 94.56 129 LEU A N 1
ATOM 969 C CA . LEU A 1 129 ? -8.473 1.604 14.509 1.00 94.56 129 LEU A CA 1
ATOM 970 C C . LEU A 1 129 ? -9.866 1.139 14.066 1.00 94.56 129 LEU A C 1
ATOM 972 O O . LEU A 1 129 ? -10.889 1.626 14.553 1.00 94.56 129 LEU A O 1
ATOM 976 N N . SER A 1 130 ? -9.908 0.151 13.172 1.00 94.88 130 SER A N 1
ATOM 977 C CA . SER A 1 130 ? -11.120 -0.583 12.790 1.00 94.88 130 SER A CA 1
ATOM 978 C C . SER A 1 130 ? -10.808 -2.066 12.582 1.00 94.88 130 SER A C 1
ATOM 980 O O . SER A 1 130 ? -10.069 -2.459 11.681 1.00 94.88 130 SER A O 1
ATOM 982 N N . ARG A 1 131 ? -11.389 -2.936 13.412 1.00 93.12 131 ARG A N 1
ATOM 983 C CA . ARG A 1 131 ? -11.016 -4.359 13.465 1.00 93.12 131 ARG A CA 1
ATOM 984 C C . ARG A 1 131 ? -11.774 -5.195 12.442 1.00 93.12 131 ARG A C 1
ATOM 986 O O . ARG A 1 131 ? -12.972 -5.012 12.273 1.00 93.12 131 ARG A O 1
ATOM 993 N N . GLY A 1 132 ? -11.104 -6.169 11.826 1.00 94.88 132 GLY A N 1
ATOM 994 C CA . GLY A 1 132 ? -11.750 -7.157 10.950 1.00 94.88 132 GLY A CA 1
ATOM 995 C C . GLY A 1 132 ? -12.116 -6.616 9.567 1.00 94.88 132 GLY A C 1
ATOM 996 O O . GLY A 1 132 ? -13.063 -7.102 8.952 1.00 94.88 132 GLY A O 1
ATOM 997 N N . GLY A 1 133 ? -11.394 -5.601 9.092 1.00 97.94 133 GLY A N 1
ATOM 998 C CA . GLY A 1 133 ? -11.621 -4.989 7.787 1.00 97.94 133 GLY A CA 1
ATOM 999 C C . GLY A 1 133 ? -11.341 -5.938 6.624 1.00 97.94 133 GLY A C 1
ATOM 1000 O O . GLY A 1 133 ? -10.406 -6.740 6.675 1.00 97.94 133 GLY A O 1
ATOM 1001 N N . GLN A 1 134 ? -12.134 -5.837 5.560 1.00 98.31 134 GLN A N 1
ATOM 1002 C CA . GLN A 1 134 ? -11.947 -6.612 4.335 1.00 98.31 134 GLN A CA 1
ATOM 1003 C C . GLN A 1 134 ? -12.008 -5.695 3.107 1.00 98.31 134 GLN A C 1
ATOM 1005 O O . GLN A 1 134 ? -13.007 -5.003 2.899 1.00 98.31 134 GLN A O 1
ATOM 1010 N N . ILE A 1 135 ? -10.958 -5.719 2.288 1.00 98.75 135 ILE A N 1
ATOM 1011 C CA . ILE A 1 135 ? -10.855 -5.033 0.997 1.00 98.75 135 ILE A CA 1
ATOM 1012 C C . ILE A 1 135 ? -10.664 -6.118 -0.065 1.00 98.75 135 ILE A C 1
ATOM 1014 O O . ILE A 1 135 ? -9.594 -6.720 -0.141 1.00 98.75 135 ILE A O 1
ATOM 1018 N N . LEU A 1 136 ? -11.728 -6.428 -0.806 1.00 97.00 136 LEU A N 1
ATOM 1019 C CA . LEU A 1 136 ? -11.836 -7.648 -1.613 1.00 97.00 136 LEU A CA 1
ATOM 1020 C C . LEU A 1 136 ? -12.209 -7.339 -3.067 1.00 97.00 136 LEU A C 1
ATOM 1022 O O . LEU A 1 136 ? -13.177 -6.622 -3.294 1.00 97.00 136 LEU A O 1
ATOM 1026 N N . ASP A 1 137 ? -11.531 -7.914 -4.050 1.00 96.81 137 ASP A N 1
ATOM 1027 C CA . ASP A 1 137 ? -12.016 -7.955 -5.442 1.00 96.81 137 ASP A CA 1
ATOM 1028 C C . ASP A 1 137 ? -12.320 -6.571 -6.050 1.00 96.81 137 ASP A C 1
ATOM 1030 O O . ASP A 1 137 ? -13.246 -6.417 -6.845 1.00 96.81 137 ASP A O 1
ATOM 1034 N N . ASN A 1 138 ? -11.630 -5.511 -5.616 1.00 98.56 138 ASN A N 1
ATOM 1035 C CA . ASN A 1 138 ? -11.821 -4.171 -6.170 1.00 98.56 138 ASN A CA 1
ATOM 1036 C C . ASN A 1 138 ? -10.860 -3.932 -7.335 1.00 98.56 138 ASN A C 1
ATOM 1038 O O . ASN A 1 138 ? -9.716 -4.381 -7.316 1.00 98.56 138 ASN A O 1
ATOM 1042 N N . THR A 1 139 ? -11.297 -3.119 -8.293 1.00 98.19 139 THR A N 1
ATOM 1043 C CA . THR A 1 139 ? -10.429 -2.548 -9.324 1.00 98.19 139 THR A CA 1
ATOM 1044 C C . THR A 1 139 ? -10.040 -1.137 -8.900 1.00 98.19 139 THR A C 1
ATOM 1046 O O . THR A 1 139 ? -10.882 -0.237 -8.874 1.00 98.19 139 THR A O 1
ATOM 1049 N N . ILE A 1 140 ? -8.776 -0.938 -8.533 1.00 98.62 140 ILE A N 1
ATOM 1050 C CA . ILE A 1 140 ? -8.239 0.290 -7.940 1.00 98.62 140 ILE A CA 1
ATOM 1051 C C . ILE A 1 140 ? -7.141 0.827 -8.847 1.00 98.62 140 ILE A C 1
ATOM 1053 O O . ILE A 1 140 ? -5.992 0.385 -8.796 1.00 98.62 140 ILE A O 1
ATOM 1057 N N . ILE A 1 141 ? -7.503 1.780 -9.700 1.00 96.75 141 ILE A N 1
ATOM 1058 C CA . ILE A 1 141 ? -6.652 2.179 -10.817 1.00 96.75 141 ILE A CA 1
ATOM 1059 C C . ILE A 1 141 ? -6.453 3.685 -10.924 1.00 96.75 141 ILE A C 1
ATOM 1061 O O . ILE A 1 141 ? -7.375 4.474 -10.721 1.00 96.75 141 ILE A O 1
ATOM 1065 N N . PHE A 1 142 ? -5.251 4.101 -11.312 1.00 95.81 142 PHE A N 1
ATOM 1066 C CA . PHE A 1 142 ? -4.973 5.485 -11.713 1.00 95.81 142 PHE A CA 1
ATOM 1067 C C . PHE A 1 142 ? -5.248 6.540 -10.632 1.00 95.81 142 PHE A C 1
ATOM 1069 O O . PHE A 1 142 ? -5.478 7.701 -10.960 1.00 95.81 142 PHE A O 1
ATOM 1076 N N . ASN A 1 143 ? -5.270 6.154 -9.353 1.00 97.62 143 ASN A N 1
ATOM 1077 C CA . ASN A 1 143 ? -5.465 7.080 -8.239 1.00 97.62 143 ASN A CA 1
ATOM 1078 C C . ASN A 1 143 ? -4.133 7.742 -7.857 1.00 97.62 143 ASN A C 1
ATOM 1080 O O . ASN A 1 143 ? -3.075 7.140 -8.014 1.00 97.62 143 ASN A O 1
ATOM 1084 N N . GLU A 1 144 ? -4.180 8.966 -7.337 1.00 95.94 144 GLU A N 1
ATOM 1085 C CA . GLU A 1 144 ? -2.990 9.754 -6.998 1.00 95.94 144 GLU A CA 1
ATOM 1086 C C . GLU A 1 144 ? -3.066 10.294 -5.567 1.00 95.94 144 GLU A C 1
ATOM 1088 O O . GLU A 1 144 ? -4.000 11.020 -5.216 1.00 95.94 144 GLU A O 1
ATOM 1093 N N . SER A 1 145 ? -2.076 9.967 -4.735 1.00 93.94 145 SER A N 1
ATOM 1094 C CA . SER A 1 145 ? -1.877 10.609 -3.434 1.00 93.94 145 SER A CA 1
ATOM 1095 C C . SER A 1 145 ? -0.677 11.545 -3.498 1.00 93.94 145 SER A C 1
ATOM 1097 O O . SER A 1 145 ? 0.449 11.094 -3.720 1.00 93.94 145 SER A O 1
ATOM 1099 N N . PHE A 1 146 ? -0.895 12.844 -3.300 1.00 91.50 146 PHE A N 1
ATOM 1100 C CA . PHE A 1 146 ? 0.171 13.836 -3.419 1.00 91.50 146 PHE A CA 1
ATOM 1101 C C . PHE A 1 146 ? -0.101 15.109 -2.616 1.00 91.50 146 PHE A C 1
ATOM 1103 O O . PHE A 1 146 ? -1.209 15.644 -2.590 1.00 91.50 146 PHE A O 1
ATOM 1110 N N . SER A 1 147 ? 0.948 15.640 -1.993 1.00 85.69 147 SER A N 1
ATOM 1111 C CA . SER A 1 147 ? 0.919 16.912 -1.279 1.00 85.69 147 SER A CA 1
ATOM 1112 C C . SER A 1 147 ? 2.266 17.605 -1.411 1.00 85.69 147 SER A C 1
ATOM 1114 O O . SER A 1 147 ? 3.275 17.071 -0.973 1.00 85.69 147 SER A O 1
ATOM 1116 N N . GLN A 1 148 ? 2.249 18.839 -1.915 1.00 66.75 148 GLN A N 1
ATOM 1117 C CA . GLN A 1 148 ? 3.414 19.734 -2.012 1.00 66.75 148 GLN A CA 1
ATOM 1118 C C . GLN A 1 148 ? 3.764 20.402 -0.671 1.00 66.75 148 GLN A C 1
ATOM 1120 O O . GLN A 1 148 ? 4.252 21.528 -0.635 1.00 66.75 148 GLN A O 1
ATOM 1125 N N . THR A 1 149 ? 3.359 19.799 0.450 1.00 67.81 149 THR A N 1
ATOM 1126 C CA . THR A 1 149 ? 3.596 20.395 1.768 1.00 67.81 149 THR A CA 1
ATOM 1127 C C . THR A 1 149 ? 4.915 19.848 2.314 1.00 67.81 149 THR A C 1
ATOM 1129 O O . THR A 1 149 ? 5.029 18.623 2.427 1.00 67.81 149 THR A O 1
ATOM 1132 N N . PRO A 1 150 ? 5.859 20.707 2.735 1.00 60.84 150 PRO A N 1
ATOM 1133 C CA . PRO A 1 150 ? 7.162 20.254 3.205 1.00 60.84 150 PRO A CA 1
ATOM 1134 C C . PRO A 1 150 ? 7.083 19.241 4.333 1.00 60.84 150 PRO A C 1
ATOM 1136 O O . PRO A 1 150 ? 6.391 19.444 5.331 1.00 60.84 150 PRO A O 1
ATOM 1139 N N . GLY A 1 151 ? 7.788 18.125 4.145 1.00 63.06 151 GLY A N 1
ATOM 1140 C CA . GLY A 1 151 ? 7.820 17.004 5.083 1.00 63.06 151 GLY A CA 1
ATOM 1141 C C . GLY A 1 151 ? 6.569 16.118 5.079 1.00 63.06 151 GLY A C 1
ATOM 1142 O O . GLY A 1 151 ? 6.519 15.158 5.849 1.00 63.06 151 GLY A O 1
ATOM 1143 N N . THR A 1 152 ? 5.570 16.391 4.231 1.00 72.69 152 THR A N 1
ATOM 1144 C CA . THR A 1 152 ? 4.458 15.453 4.019 1.00 72.69 152 THR A CA 1
ATOM 1145 C C . THR A 1 152 ? 4.858 14.371 3.025 1.00 72.69 152 THR A C 1
ATOM 1147 O O . THR A 1 152 ? 5.561 14.633 2.057 1.00 72.69 152 THR A O 1
ATOM 1150 N N . LYS A 1 153 ? 4.415 13.139 3.281 1.00 85.44 153 LYS A N 1
ATOM 1151 C CA . LYS A 1 153 ? 4.753 11.960 2.474 1.00 85.44 153 LYS A CA 1
ATOM 1152 C C . LYS A 1 153 ? 3.538 11.057 2.210 1.00 85.44 153 LYS A C 1
ATOM 1154 O O . LYS A 1 153 ? 3.563 9.903 2.631 1.00 85.44 153 LYS A O 1
ATOM 1159 N N . PRO A 1 154 ? 2.469 11.568 1.563 1.00 91.06 154 PRO A N 1
ATOM 1160 C CA . PRO A 1 154 ? 1.307 10.755 1.213 1.00 91.06 154 PRO A CA 1
ATOM 1161 C C . PRO A 1 154 ? 1.689 9.435 0.542 1.00 91.06 154 PRO A C 1
ATOM 1163 O O . PRO A 1 154 ? 2.353 9.433 -0.498 1.00 91.06 154 PRO A O 1
ATOM 1166 N N . ALA A 1 155 ? 1.262 8.333 1.142 1.00 94.81 155 ALA A N 1
ATOM 1167 C CA . ALA A 1 155 ? 1.607 6.973 0.766 1.00 94.81 155 ALA A CA 1
ATOM 1168 C C . ALA A 1 155 ? 0.362 6.165 0.363 1.00 94.81 155 ALA A C 1
ATOM 1170 O O . ALA A 1 155 ? -0.780 6.552 0.631 1.00 94.81 155 ALA A O 1
ATOM 1171 N N . GLY A 1 156 ? 0.572 5.003 -0.259 1.00 96.12 156 GLY A N 1
ATOM 1172 C CA . GLY A 1 156 ? -0.508 4.039 -0.484 1.00 96.12 156 GLY A CA 1
ATOM 1173 C C . GLY A 1 156 ? -1.546 4.519 -1.491 1.00 96.12 156 GLY A C 1
ATOM 1174 O O . GLY A 1 156 ? -2.735 4.441 -1.203 1.00 96.12 156 GLY A O 1
ATOM 1175 N N . ALA A 1 157 ? -1.145 5.067 -2.641 1.00 96.88 157 ALA A N 1
ATOM 1176 C CA . ALA A 1 157 ? -2.091 5.714 -3.557 1.00 96.88 157 ALA A CA 1
ATOM 1177 C C . ALA A 1 157 ? -3.236 4.798 -4.008 1.00 96.88 157 ALA A C 1
ATOM 1179 O O . ALA A 1 157 ? -4.368 5.265 -4.138 1.00 96.88 157 ALA A O 1
ATOM 1180 N N . GLY A 1 158 ? -2.977 3.502 -4.192 1.00 98.44 158 GLY A N 1
ATOM 1181 C CA . GLY A 1 158 ? -4.036 2.505 -4.333 1.00 98.44 158 GLY A CA 1
ATOM 1182 C C . GLY A 1 158 ? -4.783 2.294 -3.014 1.00 98.44 158 GLY A C 1
ATOM 1183 O O . GLY A 1 158 ? -5.943 2.694 -2.875 1.00 98.44 158 GLY A O 1
ATOM 1184 N N . ILE A 1 159 ? -4.113 1.666 -2.047 1.00 98.88 159 ILE A N 1
ATOM 1185 C CA . ILE A 1 159 ? -4.642 1.351 -0.719 1.00 98.88 159 ILE A CA 1
ATOM 1186 C C . ILE A 1 159 ? -3.665 1.821 0.360 1.00 98.88 159 ILE A C 1
ATOM 1188 O O . ILE A 1 159 ? -2.496 1.443 0.378 1.00 98.88 159 ILE A O 1
ATOM 1192 N N . PHE A 1 160 ? -4.177 2.556 1.337 1.00 98.75 160 PHE A N 1
ATOM 1193 C CA . PHE A 1 160 ? -3.479 2.831 2.585 1.00 98.75 160 PHE A CA 1
ATOM 1194 C C . PHE A 1 160 ? -4.197 2.151 3.748 1.00 98.75 160 PHE A C 1
ATOM 1196 O O . PHE A 1 160 ? -5.420 2.257 3.868 1.00 98.75 160 PHE A O 1
ATOM 1203 N N . VAL A 1 161 ? -3.439 1.486 4.618 1.00 98.75 161 VAL A N 1
ATOM 1204 C CA . VAL A 1 161 ? -3.915 1.001 5.917 1.00 98.75 161 VAL A CA 1
ATOM 1205 C C . VAL A 1 161 ? -2.957 1.503 6.979 1.00 98.75 161 VAL A C 1
ATOM 1207 O O . VAL A 1 161 ? -1.800 1.085 7.021 1.00 98.75 161 VAL A O 1
ATOM 1210 N N . GLY A 1 162 ? -3.441 2.356 7.873 1.00 97.44 162 GLY A N 1
ATOM 1211 C CA . GLY A 1 162 ? -2.603 2.799 8.968 1.00 97.44 162 GLY A CA 1
ATOM 1212 C C . GLY A 1 162 ? -3.324 3.210 10.232 1.00 97.44 162 GLY A C 1
ATOM 1213 O O . GLY A 1 162 ? -4.511 3.532 10.224 1.00 97.44 162 GLY A O 1
ATOM 1214 N N . GLY A 1 163 ? -2.588 3.143 11.335 1.00 96.19 163 GLY A N 1
ATOM 1215 C CA . GLY A 1 163 ? -3.030 3.611 12.638 1.00 96.19 163 GLY A CA 1
ATOM 1216 C C . GLY A 1 163 ? -2.885 5.120 12.783 1.00 96.19 163 GLY A C 1
ATOM 1217 O O . GLY A 1 163 ? -2.144 5.785 12.056 1.00 96.19 163 GLY A O 1
ATOM 1218 N N . LEU A 1 164 ? -3.605 5.671 13.755 1.00 94.44 164 LEU A N 1
ATOM 1219 C CA . LEU A 1 164 ? -3.479 7.077 14.132 1.00 94.44 164 LEU A CA 1
ATOM 1220 C C . LEU A 1 164 ? -2.300 7.281 15.090 1.00 94.44 164 LEU A C 1
ATOM 1222 O O . LEU A 1 164 ? -1.818 6.336 15.713 1.00 94.44 164 LEU A O 1
ATOM 1226 N N . ALA A 1 165 ? -1.824 8.517 15.222 1.00 92.75 165 ALA A N 1
ATOM 1227 C CA . ALA A 1 165 ? -0.796 8.840 16.209 1.00 92.75 165 ALA A CA 1
ATOM 1228 C C . ALA A 1 165 ? -1.308 8.581 17.636 1.00 92.75 165 ALA A C 1
ATOM 1230 O O . ALA A 1 165 ? -2.490 8.798 17.909 1.00 92.75 165 ALA A O 1
ATOM 1231 N N . GLY A 1 166 ? -0.425 8.152 18.538 1.00 91.25 166 GLY A N 1
ATOM 1232 C CA . GLY A 1 166 ? -0.766 8.006 19.951 1.00 91.25 166 GLY A CA 1
ATOM 1233 C C . GLY A 1 166 ? -1.165 9.336 20.582 1.00 91.25 166 GLY A C 1
ATOM 1234 O O . GLY A 1 166 ? -0.568 10.371 20.288 1.00 91.25 166 GLY A O 1
ATOM 1235 N N . LEU A 1 167 ? -2.188 9.304 21.437 1.00 89.88 167 LEU A N 1
ATOM 1236 C CA . LEU A 1 167 ? -2.691 10.485 22.154 1.00 89.88 167 LEU A CA 1
ATOM 1237 C C . LEU A 1 167 ? -2.287 10.512 23.629 1.00 89.88 167 LEU A C 1
ATOM 1239 O O . LEU A 1 167 ? -2.492 11.522 24.298 1.00 89.88 167 LEU A O 1
ATOM 1243 N N . ARG A 1 168 ? -1.705 9.414 24.119 1.00 85.12 168 ARG A N 1
ATOM 1244 C CA . ARG A 1 168 ? -1.341 9.223 25.518 1.00 85.12 168 ARG A CA 1
ATOM 1245 C C . ARG A 1 168 ? 0.048 8.647 25.680 1.00 85.12 168 ARG A C 1
ATOM 1247 O O . ARG A 1 168 ? 0.597 8.073 24.745 1.00 85.12 168 ARG A O 1
ATOM 1254 N N . ILE A 1 169 ? 0.574 8.786 26.885 1.00 86.06 169 ILE A N 1
ATOM 1255 C CA . ILE A 1 169 ? 1.714 8.007 27.347 1.00 86.06 169 ILE A CA 1
ATOM 1256 C C . ILE A 1 169 ? 1.141 6.723 27.946 1.00 86.06 169 ILE A C 1
ATOM 1258 O O . ILE A 1 169 ? 0.237 6.779 28.773 1.00 86.06 169 ILE A O 1
ATOM 1262 N N . ASP A 1 170 ? 1.620 5.587 27.470 1.00 83.00 170 ASP A N 1
ATOM 1263 C CA . ASP A 1 170 ? 1.364 4.279 28.055 1.00 83.00 170 ASP A CA 1
ATOM 1264 C C . ASP A 1 170 ? 2.113 4.182 29.394 1.00 83.00 170 ASP A C 1
ATOM 1266 O O . ASP A 1 170 ? 3.303 4.484 29.455 1.00 83.00 170 ASP A O 1
ATOM 1270 N N . GLU A 1 171 ? 1.415 3.852 30.483 1.00 80.25 171 GLU A N 1
ATOM 1271 C CA . GLU A 1 171 ? 1.991 3.896 31.838 1.00 80.25 171 GLU A CA 1
ATOM 1272 C C . GLU A 1 171 ? 3.047 2.818 32.083 1.00 80.25 171 GLU A C 1
ATOM 1274 O O . GLU A 1 171 ? 3.968 3.028 32.873 1.00 80.25 171 GLU A O 1
ATOM 1279 N N . GLU A 1 172 ? 2.913 1.676 31.408 1.00 78.88 172 GLU A N 1
ATOM 1280 C CA . GLU A 1 172 ? 3.804 0.529 31.563 1.00 78.88 172 GLU A CA 1
ATOM 1281 C C . GLU A 1 172 ? 5.132 0.777 30.846 1.00 78.88 172 GLU A C 1
ATOM 1283 O O . GLU A 1 172 ? 6.202 0.649 31.441 1.00 78.88 172 GLU A O 1
ATOM 1288 N N . THR A 1 173 ? 5.063 1.234 29.598 1.00 84.56 173 THR A N 1
ATOM 1289 C CA . THR A 1 173 ? 6.247 1.436 28.750 1.00 84.56 173 THR A CA 1
ATOM 1290 C C . THR A 1 173 ? 6.797 2.864 28.784 1.00 84.56 173 THR A C 1
ATOM 1292 O O . THR A 1 173 ? 7.937 3.112 28.392 1.00 84.56 173 THR A O 1
ATOM 1295 N N . GLY A 1 174 ? 6.004 3.847 29.219 1.00 87.75 174 GLY A N 1
ATOM 1296 C CA . GLY A 1 174 ? 6.345 5.270 29.135 1.00 87.75 174 GLY A CA 1
ATOM 1297 C C . GLY A 1 174 ? 6.343 5.830 27.705 1.00 87.75 174 GLY A C 1
ATOM 1298 O O . GLY A 1 174 ? 6.856 6.929 27.472 1.00 87.75 174 GLY A O 1
ATOM 1299 N N . LEU A 1 175 ? 5.788 5.096 26.735 1.00 89.75 175 LEU A N 1
ATOM 1300 C CA . LEU A 1 175 ? 5.814 5.433 25.311 1.00 89.75 175 LEU A CA 1
ATOM 1301 C C . LEU A 1 175 ? 4.474 5.991 24.818 1.00 89.75 175 LEU A C 1
ATOM 1303 O O . LEU A 1 175 ? 3.406 5.623 25.293 1.00 89.75 175 LEU A O 1
ATOM 1307 N N . THR A 1 176 ? 4.507 6.847 23.794 1.00 91.00 176 THR A N 1
ATOM 1308 C CA . THR A 1 176 ? 3.290 7.266 23.079 1.00 91.00 176 THR A CA 1
ATOM 1309 C C . THR A 1 176 ? 3.030 6.349 21.893 1.00 91.00 176 THR A C 1
ATOM 1311 O O . THR A 1 176 ? 3.635 6.504 20.832 1.00 91.00 176 THR A O 1
ATOM 1314 N N . LEU A 1 177 ? 2.130 5.384 22.081 1.00 90.94 177 LEU A N 1
ATOM 1315 C CA . LEU A 1 177 ? 1.878 4.305 21.127 1.00 90.94 177 LEU A CA 1
ATOM 1316 C C . LEU A 1 177 ? 0.685 4.597 20.218 1.00 90.94 177 LEU A C 1
ATOM 1318 O O . LEU A 1 177 ? -0.310 5.183 20.635 1.00 90.94 177 LEU A O 1
ATOM 1322 N N . SER A 1 178 ? 0.773 4.170 18.957 1.00 94.12 178 SER A N 1
ATOM 1323 C CA . SER A 1 178 ? -0.380 4.198 18.056 1.00 94.12 178 SER A CA 1
ATOM 1324 C C . SER A 1 178 ? -1.457 3.225 18.549 1.00 94.12 178 SER A C 1
ATOM 1326 O O . SER A 1 178 ? -1.119 2.082 18.852 1.00 94.12 178 SER A O 1
ATOM 1328 N N . PRO A 1 179 ? -2.754 3.581 18.506 1.00 92.44 179 PRO A N 1
ATOM 1329 C CA . PRO A 1 179 ? -3.837 2.609 18.679 1.00 92.44 179 PRO A CA 1
ATOM 1330 C C . PRO A 1 179 ? -3.835 1.476 17.640 1.00 92.44 179 PRO A C 1
ATOM 1332 O O . PRO A 1 179 ? -4.578 0.505 17.785 1.00 92.44 179 PRO A O 1
ATOM 1335 N N . GLY A 1 180 ? -3.040 1.610 16.573 1.00 95.19 180 GLY A N 1
ATOM 1336 C CA . GLY A 1 180 ? -2.999 0.694 15.445 1.00 95.19 180 GLY A CA 1
ATOM 1337 C C . GLY A 1 180 ? -4.125 0.935 14.441 1.00 95.19 180 GLY A C 1
ATOM 1338 O O . GLY A 1 180 ? -5.022 1.761 14.642 1.00 95.19 180 GLY A O 1
ATOM 1339 N N . SER A 1 181 ? -4.084 0.198 13.335 1.00 96.69 181 SER A N 1
ATOM 1340 C CA . SER A 1 181 ? -5.170 0.163 12.343 1.00 96.69 181 SER A CA 1
ATOM 1341 C C . SER A 1 181 ? -6.206 -0.918 12.660 1.00 96.69 181 SER A C 1
ATOM 1343 O O . SER A 1 181 ? -7.363 -0.846 12.255 1.00 96.69 181 SER A O 1
ATOM 1345 N N . GLY A 1 182 ? -5.824 -1.939 13.426 1.00 96.06 182 GLY A N 1
ATOM 1346 C CA . GLY A 1 182 ? -6.609 -3.161 13.533 1.00 96.06 182 GLY A CA 1
ATOM 1347 C C . GLY A 1 182 ? -6.279 -4.147 12.414 1.00 96.06 182 GLY A C 1
ATOM 1348 O O . GLY A 1 182 ? -5.479 -3.890 11.518 1.00 96.06 182 GLY A O 1
ATOM 1349 N N . SER A 1 183 ? -6.888 -5.334 12.474 1.00 97.25 183 SER A N 1
ATOM 1350 C CA . SER A 1 183 ? -6.615 -6.361 11.462 1.00 97.25 183 SER A CA 1
ATOM 1351 C C . SER A 1 183 ? -7.384 -6.117 10.165 1.00 97.25 183 SER A C 1
ATOM 1353 O O . SER A 1 183 ? -8.607 -5.948 10.208 1.00 97.25 183 SER A O 1
ATOM 1355 N N . VAL A 1 184 ? -6.685 -6.181 9.027 1.00 98.44 184 VAL A N 1
ATOM 1356 C CA . VAL A 1 184 ? -7.248 -5.960 7.684 1.00 98.44 184 VAL A CA 1
ATOM 1357 C C . VAL A 1 184 ? -6.808 -7.062 6.719 1.00 98.44 184 VAL A C 1
ATOM 1359 O O . VAL A 1 184 ? -5.641 -7.447 6.676 1.00 98.44 184 VAL A O 1
ATOM 1362 N N . ASN A 1 185 ? -7.742 -7.559 5.913 1.00 98.12 185 ASN A N 1
ATOM 1363 C CA . ASN A 1 185 ? -7.445 -8.437 4.784 1.00 98.12 185 ASN A CA 1
ATOM 1364 C C . ASN A 1 185 ? -7.603 -7.656 3.474 1.00 98.12 185 ASN A C 1
ATOM 1366 O O . ASN A 1 185 ? -8.673 -7.102 3.222 1.00 98.12 185 ASN A O 1
ATOM 1370 N N . ILE A 1 186 ? -6.568 -7.664 2.640 1.00 98.56 186 ILE A N 1
ATOM 1371 C CA . ILE A 1 186 ? -6.532 -7.097 1.291 1.00 98.56 186 ILE A CA 1
ATOM 1372 C C . ILE A 1 186 ? -6.375 -8.273 0.327 1.00 98.56 186 ILE A C 1
ATOM 1374 O O . ILE A 1 186 ? -5.284 -8.840 0.226 1.00 98.56 186 ILE A O 1
ATOM 1378 N N . LEU A 1 187 ? -7.473 -8.693 -0.304 1.00 96.62 187 LEU A N 1
ATOM 1379 C CA . LEU A 1 187 ? -7.528 -9.931 -1.087 1.00 96.62 187 LEU A CA 1
ATOM 1380 C C . LEU A 1 187 ? -8.084 -9.697 -2.495 1.00 96.62 187 LEU A C 1
ATOM 1382 O O . LEU A 1 187 ? -9.070 -8.980 -2.629 1.00 96.62 187 LEU A O 1
ATOM 1386 N N . GLY A 1 188 ? -7.500 -10.313 -3.522 1.00 95.75 188 GLY A N 1
ATOM 1387 C CA . GLY A 1 188 ? -8.128 -10.366 -4.852 1.00 95.75 188 GLY A CA 1
ATOM 1388 C C . GLY A 1 188 ? -8.242 -9.024 -5.584 1.00 95.75 188 GLY A C 1
ATOM 1389 O O . GLY A 1 188 ? -9.046 -8.899 -6.496 1.00 95.75 188 GLY A O 1
ATOM 1390 N N . ASN A 1 189 ? -7.527 -7.970 -5.173 1.00 98.06 189 ASN A N 1
ATOM 1391 C CA . ASN A 1 189 ? -7.682 -6.649 -5.792 1.00 98.06 189 ASN A CA 1
ATOM 1392 C C . ASN A 1 189 ? -6.757 -6.486 -7.006 1.00 98.06 189 ASN A C 1
ATOM 1394 O O . ASN A 1 189 ? -5.575 -6.833 -6.949 1.00 98.06 189 ASN A O 1
ATOM 1398 N N . GLU A 1 190 ? -7.278 -5.842 -8.049 1.00 96.88 190 GLU A N 1
ATOM 1399 C CA . GLU A 1 190 ? -6.486 -5.291 -9.149 1.00 96.88 190 GLU A CA 1
ATOM 1400 C C . GLU A 1 190 ? -6.050 -3.873 -8.766 1.00 96.88 190 GLU A C 1
ATOM 1402 O O . GLU A 1 190 ? -6.883 -2.970 -8.644 1.00 96.88 190 GLU A O 1
ATOM 1407 N N . ILE A 1 191 ? -4.751 -3.659 -8.565 1.00 98.00 191 ILE A N 1
ATOM 1408 C CA . ILE A 1 191 ? -4.176 -2.389 -8.114 1.00 98.00 191 ILE A CA 1
ATOM 1409 C C . ILE A 1 191 ? -3.175 -1.925 -9.165 1.00 98.00 191 ILE A C 1
ATOM 1411 O O . ILE A 1 191 ? -2.022 -2.365 -9.182 1.00 98.00 191 ILE A O 1
ATOM 1415 N N . ARG A 1 192 ? -3.618 -1.035 -10.057 1.00 94.69 192 ARG A N 1
ATOM 1416 C CA . ARG A 1 192 ? -2.859 -0.703 -11.267 1.00 94.69 192 ARG A CA 1
ATOM 1417 C C . ARG A 1 192 ? -2.655 0.782 -11.490 1.00 94.69 192 ARG A C 1
ATOM 1419 O O . ARG A 1 192 ? -3.604 1.564 -11.486 1.00 94.69 192 ARG A O 1
ATOM 1426 N N . GLY A 1 193 ? -1.423 1.170 -11.799 1.00 94.12 193 GLY A N 1
ATOM 1427 C CA . GLY A 1 193 ? -1.146 2.522 -12.276 1.00 94.12 193 GLY A CA 1
ATOM 1428 C C . GLY A 1 193 ? -1.487 3.610 -11.262 1.00 94.12 193 GLY A C 1
ATOM 1429 O O . GLY A 1 193 ? -1.878 4.691 -11.675 1.00 94.12 193 GLY A O 1
ATOM 1430 N N . ASN A 1 194 ? -1.438 3.335 -9.957 1.00 97.44 194 ASN A N 1
ATOM 1431 C CA . ASN A 1 194 ? -1.646 4.352 -8.924 1.00 97.44 194 ASN A CA 1
ATOM 1432 C C . ASN A 1 194 ? -0.327 5.089 -8.629 1.00 97.44 194 ASN A C 1
ATOM 1434 O O . ASN A 1 194 ? 0.741 4.500 -8.770 1.00 97.44 194 ASN A O 1
ATOM 1438 N N . LEU A 1 195 ? -0.389 6.357 -8.212 1.00 96.00 195 LEU A N 1
ATOM 1439 C CA . LEU A 1 195 ? 0.777 7.211 -7.954 1.00 96.00 195 LEU A CA 1
ATOM 1440 C C . LEU A 1 195 ? 0.793 7.753 -6.529 1.00 96.00 195 LEU A C 1
ATOM 1442 O O . LEU A 1 195 ? 0.029 8.656 -6.189 1.00 96.00 195 LEU A O 1
ATOM 1446 N N . ALA A 1 196 ? 1.714 7.251 -5.712 1.00 95.69 196 ALA A N 1
ATOM 1447 C CA . ALA A 1 196 ? 2.060 7.860 -4.433 1.00 95.69 196 ALA A CA 1
ATOM 1448 C C . ALA A 1 196 ? 3.155 8.904 -4.668 1.00 95.69 196 ALA A C 1
ATOM 1450 O O . ALA A 1 196 ? 4.332 8.625 -4.478 1.00 95.69 196 ALA A O 1
ATOM 1451 N N . GLY A 1 197 ? 2.784 10.099 -5.130 1.00 90.94 197 GLY A N 1
ATOM 1452 C CA . GLY A 1 197 ? 3.717 11.054 -5.745 1.00 90.94 197 GLY A CA 1
ATOM 1453 C C . GLY A 1 197 ? 4.832 11.585 -4.836 1.00 90.94 197 GLY A C 1
ATOM 1454 O O . GLY A 1 197 ? 5.858 12.028 -5.341 1.00 90.94 197 GLY A O 1
ATOM 1455 N N . ALA A 1 198 ? 4.658 11.520 -3.514 1.00 89.56 198 ALA A N 1
ATOM 1456 C CA . ALA A 1 198 ? 5.630 12.020 -2.535 1.00 89.56 198 ALA A CA 1
ATOM 1457 C C . ALA A 1 198 ? 6.030 10.989 -1.462 1.00 89.56 198 ALA A C 1
ATOM 1459 O O . ALA A 1 198 ? 6.923 11.260 -0.661 1.00 89.56 198 ALA A O 1
ATOM 1460 N N . GLY A 1 199 ? 5.375 9.827 -1.419 1.00 92.38 199 GLY A N 1
ATOM 1461 C CA . GLY A 1 199 ? 5.556 8.825 -0.370 1.00 92.38 199 GLY A CA 1
ATOM 1462 C C . GLY A 1 199 ? 5.877 7.436 -0.905 1.00 92.38 199 GLY A C 1
ATOM 1463 O O . GLY A 1 199 ? 6.234 7.245 -2.069 1.00 92.38 199 GLY A O 1
ATOM 1464 N N . ASP A 1 200 ? 5.772 6.461 -0.009 1.00 95.56 200 ASP A N 1
ATOM 1465 C CA . ASP A 1 200 ? 5.996 5.052 -0.312 1.00 95.56 200 ASP A CA 1
ATOM 1466 C C . ASP A 1 200 ? 4.714 4.355 -0.790 1.00 95.56 200 ASP A C 1
ATOM 1468 O O . ASP A 1 200 ? 3.603 4.841 -0.575 1.00 95.56 200 ASP A O 1
ATOM 1472 N N . GLY A 1 201 ? 4.855 3.150 -1.341 1.00 96.31 201 GLY A N 1
ATOM 1473 C CA . GLY A 1 201 ? 3.731 2.251 -1.584 1.00 96.31 201 GLY A CA 1
ATOM 1474 C C . GLY A 1 201 ? 2.797 2.785 -2.661 1.00 96.31 201 GLY A C 1
ATOM 1475 O O . GLY A 1 201 ? 1.662 3.147 -2.370 1.00 96.31 201 GLY A O 1
ATOM 1476 N N . GLY A 1 202 ? 3.249 2.832 -3.916 1.00 96.25 202 GLY A N 1
ATOM 1477 C CA . GLY A 1 202 ? 2.395 3.262 -5.030 1.00 96.25 202 GLY A CA 1
ATOM 1478 C C . GLY A 1 202 ? 1.083 2.468 -5.086 1.00 96.25 202 GLY A C 1
ATOM 1479 O O . GLY A 1 202 ? 0.014 3.034 -5.305 1.00 96.25 202 GLY A O 1
ATOM 1480 N N . GLY A 1 203 ? 1.157 1.159 -4.822 1.00 98.25 203 GLY A N 1
ATOM 1481 C CA . GLY A 1 203 ? -0.000 0.276 -4.717 1.00 98.25 203 GLY A CA 1
ATOM 1482 C C . GLY A 1 203 ? -0.576 0.229 -3.302 1.00 98.25 203 GLY A C 1
ATOM 1483 O O . GLY A 1 203 ? -1.708 0.656 -3.091 1.00 98.25 203 GLY A O 1
ATOM 1484 N N . ILE A 1 204 ? 0.190 -0.295 -2.340 1.00 98.88 204 ILE A N 1
ATOM 1485 C CA . ILE A 1 204 ? -0.228 -0.493 -0.945 1.00 98.88 204 ILE A CA 1
ATOM 1486 C C . ILE A 1 204 ? 0.801 0.119 0.010 1.00 98.88 204 ILE A C 1
ATOM 1488 O O . ILE A 1 204 ? 1.996 -0.139 -0.118 1.00 98.88 204 ILE A O 1
ATOM 1492 N N . ALA A 1 205 ? 0.341 0.850 1.023 1.00 98.56 205 ALA A N 1
ATOM 1493 C CA . ALA A 1 205 ? 1.176 1.257 2.150 1.00 98.56 205 ALA A CA 1
ATOM 1494 C C . ALA A 1 205 ? 0.548 0.854 3.485 1.00 98.56 205 ALA A C 1
ATOM 1496 O O . ALA A 1 205 ? -0.629 1.132 3.738 1.00 98.56 205 ALA A O 1
ATOM 1497 N N . LEU A 1 206 ? 1.354 0.213 4.334 1.00 98.69 206 LEU A N 1
ATOM 1498 C CA . LEU A 1 206 ? 1.021 -0.127 5.712 1.00 98.69 206 LEU A CA 1
ATOM 1499 C C . LEU A 1 206 ? 1.860 0.729 6.662 1.00 98.69 206 LEU A C 1
ATOM 1501 O O . LEU A 1 206 ? 3.092 0.718 6.586 1.00 98.69 206 LEU A O 1
ATOM 1505 N N . LEU A 1 207 ? 1.200 1.468 7.552 1.00 96.62 207 LEU A N 1
ATOM 1506 C CA . LEU A 1 207 ? 1.863 2.402 8.463 1.00 96.62 207 LEU A CA 1
ATOM 1507 C C . LEU A 1 207 ? 1.246 2.343 9.857 1.00 96.62 207 LEU A C 1
ATOM 1509 O O . LEU A 1 207 ? 0.057 2.598 10.004 1.00 96.62 207 LEU A O 1
ATOM 1513 N N . ASN A 1 208 ? 2.047 2.096 10.892 1.00 96.38 208 ASN A N 1
ATOM 1514 C CA . ASN A 1 208 ? 1.565 2.061 12.280 1.00 96.38 208 ASN A CA 1
ATOM 1515 C C . ASN A 1 208 ? 0.373 1.101 12.434 1.00 96.38 208 ASN A C 1
ATOM 1517 O O . ASN A 1 208 ? -0.653 1.447 13.018 1.00 96.38 208 ASN A O 1
ATOM 1521 N N . VAL A 1 209 ? 0.463 -0.087 11.830 1.00 97.50 209 VAL A N 1
ATOM 1522 C CA . VAL A 1 209 ? -0.576 -1.118 11.978 1.00 97.50 209 VAL A CA 1
ATOM 1523 C C . VAL A 1 209 ? -0.657 -1.558 13.436 1.00 97.50 209 VAL A C 1
ATOM 1525 O O . VAL A 1 209 ? -1.756 -1.793 13.944 1.00 97.50 209 VAL A O 1
ATOM 1528 N N . ASN A 1 210 ? 0.505 -1.635 14.085 1.00 95.06 210 ASN A N 1
ATOM 1529 C CA . ASN A 1 210 ? 0.676 -2.073 15.460 1.00 95.06 210 ASN A CA 1
ATOM 1530 C C . ASN A 1 210 ? 1.133 -0.921 16.371 1.00 95.06 210 ASN A C 1
ATOM 1532 O O . ASN A 1 210 ? 1.672 0.087 15.910 1.00 95.06 210 ASN A O 1
ATOM 1536 N N . GLY A 1 211 ? 0.931 -1.102 17.672 1.00 92.94 211 GLY A N 1
ATOM 1537 C CA . GLY A 1 211 ? 1.306 -0.188 18.745 1.00 92.94 211 GLY A CA 1
ATOM 1538 C C . GLY A 1 211 ? 0.721 -0.681 20.065 1.00 92.94 211 GLY A C 1
ATOM 1539 O O . GLY A 1 211 ? 1.231 -1.627 20.647 1.00 92.94 211 GLY A O 1
ATOM 1540 N N . GLU A 1 212 ? -0.382 -0.086 20.513 1.00 90.25 212 GLU A N 1
ATOM 1541 C CA . GLU A 1 212 ? -1.067 -0.435 21.768 1.00 90.25 212 GLU A CA 1
ATOM 1542 C C . GLU A 1 212 ? -1.541 -1.902 21.850 1.00 90.25 212 GLU A C 1
ATOM 1544 O O . GLU A 1 212 ? -1.747 -2.428 22.937 1.00 90.25 212 GLU A O 1
ATOM 1549 N N . ASP A 1 213 ? -1.733 -2.597 20.724 1.00 90.06 213 ASP A N 1
ATOM 1550 C CA . ASP A 1 213 ? -2.060 -4.030 20.730 1.00 90.06 213 ASP A CA 1
ATOM 1551 C C . ASP A 1 213 ? -0.921 -4.910 21.249 1.00 90.06 213 ASP A C 1
ATOM 1553 O O . ASP A 1 213 ? -1.180 -6.011 21.734 1.00 90.06 213 ASP A O 1
ATOM 1557 N N . ILE A 1 214 ? 0.315 -4.419 21.153 1.00 88.69 214 ILE A N 1
ATOM 1558 C CA . ILE A 1 214 ? 1.500 -5.095 21.664 1.00 88.69 214 ILE A CA 1
ATOM 1559 C C . ILE A 1 214 ? 1.538 -4.998 23.191 1.00 88.69 214 ILE A C 1
ATOM 1561 O O . ILE A 1 214 ? 1.680 -6.031 23.830 1.00 88.69 214 ILE A O 1
ATOM 1565 N N . THR A 1 215 ? 1.340 -3.812 23.781 1.00 85.44 215 THR A N 1
ATOM 1566 C CA . THR A 1 215 ? 1.301 -3.659 25.254 1.00 85.44 215 THR A CA 1
ATOM 1567 C C . THR A 1 215 ? 0.058 -4.276 25.876 1.00 85.44 215 THR A C 1
ATOM 1569 O O . THR A 1 215 ? 0.092 -4.760 26.999 1.00 85.44 215 THR A O 1
ATOM 1572 N N . LYS A 1 216 ? -1.053 -4.326 25.136 1.00 85.25 216 LYS A N 1
ATOM 1573 C CA . LYS A 1 216 ? -2.272 -4.994 25.597 1.00 85.25 216 LYS A CA 1
ATOM 1574 C C . LYS A 1 216 ? -2.104 -6.504 25.773 1.00 85.25 216 LYS A C 1
ATOM 1576 O O . LYS A 1 216 ? -2.695 -7.094 26.675 1.00 85.25 216 LYS A O 1
ATOM 1581 N N . ASP A 1 217 ? -1.408 -7.145 24.842 1.00 82.56 217 ASP A N 1
ATOM 1582 C CA . ASP A 1 217 ? -1.257 -8.597 24.787 1.00 82.56 217 ASP A CA 1
ATOM 1583 C C . ASP A 1 217 ? 0.216 -8.957 24.475 1.00 82.56 217 ASP A C 1
ATOM 1585 O O . ASP A 1 217 ? 0.472 -9.585 23.439 1.00 82.56 217 ASP A O 1
ATOM 1589 N N . PRO A 1 218 ? 1.191 -8.571 25.328 1.00 80.25 218 PRO A N 1
ATOM 1590 C CA . PRO A 1 218 ? 2.619 -8.727 25.033 1.00 80.25 218 PRO A CA 1
ATOM 1591 C C . PRO A 1 218 ? 2.965 -10.206 24.863 1.00 80.25 218 PRO A C 1
ATOM 1593 O O . PRO A 1 218 ? 3.529 -10.609 23.850 1.00 80.25 218 PRO A O 1
ATOM 1596 N N . ASP A 1 219 ? 2.438 -11.049 25.745 1.00 78.12 219 ASP A N 1
ATOM 1597 C CA . ASP A 1 219 ? 2.693 -12.490 25.736 1.00 78.12 219 ASP A CA 1
ATOM 1598 C C . ASP A 1 219 ? 1.820 -13.264 24.726 1.00 78.12 219 ASP A C 1
ATOM 1600 O O . ASP A 1 219 ? 1.702 -14.487 24.759 1.00 78.12 219 ASP A O 1
ATOM 1604 N N . VAL A 1 220 ? 1.078 -12.586 23.842 1.00 81.00 220 VAL A N 1
ATOM 1605 C CA . VAL A 1 220 ? 0.175 -13.270 22.906 1.00 81.00 220 VAL A CA 1
ATOM 1606 C C . VAL A 1 220 ? 0.271 -12.658 21.519 1.00 81.00 220 VAL A C 1
ATOM 1608 O O . VAL A 1 220 ? -0.684 -12.074 21.006 1.00 81.00 220 VAL A O 1
ATOM 1611 N N . PHE A 1 221 ? 1.379 -12.933 20.825 1.00 81.12 221 PHE A N 1
ATOM 1612 C CA . PHE A 1 221 ? 1.608 -12.530 19.427 1.00 81.12 221 PHE A CA 1
ATOM 1613 C C . PHE A 1 221 ? 0.418 -12.832 18.488 1.00 81.12 221 PHE A C 1
ATOM 1615 O O . PHE A 1 221 ? 0.141 -12.131 17.512 1.00 81.12 221 PHE A O 1
ATOM 1622 N N . GLY A 1 222 ? -0.338 -13.896 18.782 1.00 84.50 222 GLY A N 1
ATOM 1623 C CA . GLY A 1 222 ? -1.551 -14.268 18.057 1.00 84.50 222 GLY A CA 1
ATOM 1624 C C . GLY A 1 222 ? -2.690 -13.237 18.109 1.00 84.50 222 GLY A C 1
ATOM 1625 O O . GLY A 1 222 ? -3.553 -13.279 17.224 1.00 84.50 222 GLY A O 1
ATOM 1626 N N . ARG A 1 223 ? -2.696 -12.324 19.087 1.00 87.19 223 ARG A N 1
ATOM 1627 C CA . ARG A 1 223 ? -3.702 -11.267 19.288 1.00 87.19 223 ARG A CA 1
ATOM 1628 C C . ARG A 1 223 ? -3.322 -9.926 18.674 1.00 87.19 223 ARG A C 1
ATOM 1630 O O . ARG A 1 223 ? -4.221 -9.132 18.408 1.00 87.19 223 ARG A O 1
ATOM 1637 N N . TRP A 1 224 ? -2.045 -9.724 18.362 1.00 91.62 224 TRP A N 1
ATOM 1638 C CA . TRP A 1 224 ? -1.581 -8.517 17.688 1.00 91.62 224 TRP A CA 1
ATOM 1639 C C . TRP A 1 224 ? -2.261 -8.350 16.336 1.00 91.62 224 TRP A C 1
ATOM 1641 O O . TRP A 1 224 ? -2.547 -9.332 15.628 1.00 91.62 224 TRP A O 1
ATOM 1651 N N . TYR A 1 225 ? -2.509 -7.103 15.961 1.00 95.69 225 TYR A N 1
ATOM 1652 C CA . TYR A 1 225 ? -3.121 -6.756 14.696 1.00 95.69 225 TYR A CA 1
ATOM 1653 C C . TYR A 1 225 ? -2.281 -7.267 13.542 1.00 95.69 225 TYR A C 1
ATOM 1655 O O . TYR A 1 225 ? -1.054 -7.204 13.554 1.00 95.69 225 TYR A O 1
ATOM 1663 N N . ARG A 1 226 ? -2.967 -7.806 12.537 1.00 95.38 226 ARG A N 1
ATOM 1664 C CA . ARG A 1 226 ? -2.330 -8.377 11.358 1.00 95.38 226 ARG A CA 1
ATOM 1665 C C . ARG A 1 226 ? -2.902 -7.790 10.088 1.00 95.38 226 ARG A C 1
ATOM 1667 O O . ARG A 1 226 ? -4.110 -7.562 10.000 1.00 95.38 226 ARG A O 1
ATOM 1674 N N . VAL A 1 227 ? -2.065 -7.698 9.067 1.00 98.25 227 VAL A N 1
ATOM 1675 C CA . VAL A 1 227 ? -2.523 -7.426 7.705 1.00 98.25 227 VAL A CA 1
ATOM 1676 C C . VAL A 1 227 ? -2.189 -8.613 6.811 1.00 98.25 227 VAL A C 1
ATOM 1678 O O . VAL A 1 227 ? -1.061 -9.107 6.814 1.00 98.25 227 VAL A O 1
ATOM 1681 N N . ILE A 1 228 ? -3.182 -9.102 6.066 1.00 97.50 228 ILE A N 1
ATOM 1682 C CA . ILE A 1 228 ? -2.948 -10.035 4.957 1.00 97.50 228 ILE A CA 1
ATOM 1683 C C . ILE A 1 228 ? -3.053 -9.264 3.655 1.00 97.50 228 ILE A C 1
ATOM 1685 O O . ILE A 1 228 ? -4.073 -8.629 3.405 1.00 97.50 228 ILE A O 1
ATOM 1689 N N . VAL A 1 229 ? -2.043 -9.406 2.811 1.00 98.06 229 VAL A N 1
ATOM 1690 C CA . VAL A 1 229 ? -2.048 -9.002 1.411 1.00 98.06 229 VAL A CA 1
ATOM 1691 C C . VAL A 1 229 ? -1.910 -10.278 0.590 1.00 98.06 229 VAL A C 1
ATOM 1693 O O . VAL A 1 229 ? -0.842 -10.897 0.596 1.00 98.06 229 VAL A O 1
ATOM 1696 N N . ALA A 1 230 ? -2.984 -10.728 -0.056 1.00 95.31 230 ALA A N 1
ATOM 1697 C CA . ALA A 1 230 ? -2.922 -11.946 -0.858 1.00 95.31 230 ALA A CA 1
ATOM 1698 C C . ALA A 1 230 ? -3.787 -11.956 -2.113 1.00 95.31 230 ALA A C 1
ATOM 1700 O O . ALA A 1 230 ? -4.825 -11.309 -2.143 1.00 95.31 230 ALA A O 1
ATOM 1701 N N . ASN A 1 231 ? -3.379 -12.712 -3.133 1.00 94.12 231 ASN A N 1
ATOM 1702 C CA . ASN A 1 231 ? -4.088 -12.820 -4.415 1.00 94.12 231 ASN A CA 1
ATOM 1703 C C . ASN A 1 231 ? -4.335 -11.464 -5.094 1.00 94.12 231 ASN A C 1
ATOM 1705 O O . ASN A 1 231 ? -5.289 -11.313 -5.844 1.00 94.12 231 ASN A O 1
ATOM 1709 N N . ASN A 1 232 ? -3.525 -10.443 -4.806 1.00 97.31 232 ASN A N 1
ATOM 1710 C CA . ASN A 1 232 ? -3.656 -9.147 -5.465 1.00 97.31 232 ASN A CA 1
ATOM 1711 C C . ASN A 1 232 ? -2.696 -9.071 -6.650 1.00 97.31 232 ASN A C 1
ATOM 1713 O O . ASN A 1 232 ? -1.562 -9.558 -6.584 1.00 97.31 232 ASN A O 1
ATOM 1717 N N . MET A 1 233 ? -3.119 -8.366 -7.689 1.00 96.12 233 MET A N 1
ATOM 1718 C CA . MET A 1 233 ? -2.281 -8.012 -8.823 1.00 96.12 233 MET A CA 1
ATOM 1719 C C . MET A 1 233 ? -1.916 -6.532 -8.708 1.00 96.12 233 MET A C 1
ATOM 1721 O O . MET A 1 233 ? -2.762 -5.645 -8.799 1.00 96.12 233 MET A O 1
ATOM 1725 N N . LEU A 1 234 ? -0.640 -6.267 -8.430 1.00 97.31 234 LEU A N 1
ATOM 1726 C CA . LEU A 1 234 ? -0.068 -4.939 -8.261 1.00 97.31 234 LEU A CA 1
ATOM 1727 C C . LEU A 1 234 ? 0.848 -4.642 -9.441 1.00 97.31 234 LEU A C 1
ATOM 1729 O O . LEU A 1 234 ? 2.000 -5.085 -9.461 1.00 97.31 234 LEU A O 1
ATOM 1733 N N . SER A 1 235 ? 0.344 -3.880 -10.409 1.00 93.25 235 SER A N 1
ATOM 1734 C CA . SER A 1 235 ? 1.087 -3.578 -11.631 1.00 93.25 235 SER A CA 1
ATOM 1735 C C . SER A 1 235 ? 1.206 -2.088 -11.922 1.00 93.25 235 SER A C 1
ATOM 1737 O O . SER A 1 235 ? 0.266 -1.321 -11.720 1.00 93.25 235 SER A O 1
ATOM 1739 N N . ASN A 1 236 ? 2.357 -1.652 -12.436 1.00 91.62 236 ASN A N 1
ATOM 1740 C CA . ASN A 1 236 ? 2.550 -0.281 -12.931 1.00 91.62 236 ASN A CA 1
ATOM 1741 C C . ASN A 1 236 ? 2.289 0.837 -11.912 1.00 91.62 236 ASN A C 1
ATOM 1743 O O . ASN A 1 236 ? 2.086 1.986 -12.305 1.00 91.62 236 ASN A O 1
ATOM 1747 N N . ASN A 1 237 ? 2.262 0.540 -10.613 1.00 96.44 237 ASN A N 1
ATOM 1748 C CA . ASN A 1 237 ? 2.112 1.574 -9.599 1.00 96.44 237 ASN A CA 1
ATOM 1749 C C . ASN A 1 237 ? 3.432 2.324 -9.430 1.00 96.44 237 ASN A C 1
ATOM 1751 O O . ASN A 1 237 ? 4.504 1.743 -9.569 1.00 96.44 237 ASN A O 1
ATOM 1755 N N . VAL A 1 238 ? 3.351 3.606 -9.102 1.00 96.25 238 VAL A N 1
ATOM 1756 C CA . VAL A 1 238 ? 4.500 4.501 -9.007 1.00 96.25 238 VAL A CA 1
ATOM 1757 C C . VAL A 1 238 ? 4.585 5.067 -7.596 1.00 96.25 238 VAL A C 1
ATOM 1759 O O . VAL A 1 238 ? 3.606 5.599 -7.068 1.00 96.25 238 VAL A O 1
ATOM 1762 N N . ALA A 1 239 ? 5.758 4.967 -6.982 1.00 95.94 239 ALA A N 1
ATOM 1763 C CA . ALA A 1 239 ? 6.072 5.584 -5.702 1.00 95.94 239 ALA A CA 1
ATOM 1764 C C . ALA A 1 239 ? 7.108 6.696 -5.883 1.00 95.94 239 ALA A C 1
ATOM 1766 O O . ALA A 1 239 ? 8.146 6.504 -6.515 1.00 95.94 239 ALA A O 1
ATOM 1767 N N . GLY A 1 240 ? 6.839 7.846 -5.271 1.00 93.56 240 GLY A N 1
ATOM 1768 C CA . GLY A 1 240 ? 7.760 8.971 -5.194 1.00 93.56 240 GLY A CA 1
ATOM 1769 C C . GLY A 1 240 ? 8.980 8.649 -4.340 1.00 93.56 240 GLY A C 1
ATOM 1770 O O . GLY A 1 240 ? 10.054 9.188 -4.586 1.00 93.56 240 GLY A O 1
ATOM 1771 N N . VAL A 1 241 ? 8.839 7.764 -3.350 1.00 93.62 241 VAL A N 1
ATOM 1772 C CA . VAL A 1 241 ? 9.950 7.329 -2.498 1.00 93.62 241 VAL A CA 1
ATOM 1773 C C . VAL A 1 241 ? 10.299 5.876 -2.759 1.00 93.62 241 VAL A C 1
ATOM 1775 O O . VAL A 1 241 ? 11.337 5.653 -3.356 1.00 93.62 241 VAL A O 1
ATOM 1778 N N . ALA A 1 242 ? 9.513 4.897 -2.305 1.00 95.25 242 ALA A N 1
ATOM 1779 C CA . ALA A 1 242 ? 9.863 3.490 -2.484 1.00 95.25 242 ALA A CA 1
ATOM 1780 C C . ALA A 1 242 ? 8.645 2.555 -2.481 1.00 95.25 242 ALA A C 1
ATOM 1782 O O . ALA A 1 242 ? 7.665 2.783 -1.772 1.00 95.25 242 ALA A O 1
ATOM 1783 N N . GLY A 1 243 ? 8.770 1.444 -3.203 1.00 95.56 243 GLY A N 1
ATOM 1784 C CA . GLY A 1 243 ? 7.900 0.275 -3.102 1.00 95.56 243 GLY A CA 1
ATOM 1785 C C . GLY A 1 243 ? 6.527 0.386 -3.772 1.00 95.56 243 GLY A C 1
ATOM 1786 O O . GLY A 1 243 ? 5.823 1.390 -3.687 1.00 95.56 243 GLY A O 1
ATOM 1787 N N . ALA A 1 244 ? 6.095 -0.720 -4.362 1.00 97.00 244 ALA A N 1
ATOM 1788 C CA . ALA A 1 244 ? 4.714 -1.017 -4.705 1.00 97.00 244 ALA A CA 1
ATOM 1789 C C . ALA A 1 244 ? 3.924 -1.362 -3.443 1.00 97.00 244 ALA A C 1
ATOM 1791 O O . ALA A 1 244 ? 2.788 -0.919 -3.286 1.00 97.00 244 ALA A O 1
ATOM 1792 N N . ILE A 1 245 ? 4.562 -2.122 -2.545 1.00 98.62 245 ILE A N 1
ATOM 1793 C CA . ILE A 1 245 ? 4.097 -2.413 -1.190 1.00 98.62 245 ILE A CA 1
ATOM 1794 C C . ILE A 1 245 ? 5.127 -1.855 -0.214 1.00 98.62 245 ILE A C 1
ATOM 1796 O O . ILE A 1 245 ? 6.300 -2.225 -0.286 1.00 98.62 245 ILE A O 1
ATOM 1800 N N . SER A 1 246 ? 4.692 -1.012 0.717 1.00 98.25 246 SER A N 1
ATOM 1801 C CA . SER A 1 246 ? 5.542 -0.501 1.791 1.00 98.25 246 SER A CA 1
ATOM 1802 C C . SER A 1 246 ? 5.027 -0.895 3.172 1.00 98.25 246 SER A C 1
ATOM 1804 O O . SER A 1 246 ? 3.820 -0.929 3.420 1.00 98.25 246 SER A O 1
ATOM 1806 N N . LEU A 1 247 ? 5.960 -1.214 4.071 1.00 98.19 247 LEU A N 1
ATOM 1807 C CA . LEU A 1 247 ? 5.686 -1.647 5.439 1.00 98.19 247 LEU A CA 1
ATOM 1808 C C . LEU A 1 247 ? 6.460 -0.773 6.422 1.00 98.19 247 LEU A C 1
ATOM 1810 O O . LEU A 1 247 ? 7.688 -0.705 6.357 1.00 98.19 247 LEU A O 1
ATOM 1814 N N . SER A 1 248 ? 5.754 -0.142 7.351 1.00 96.00 248 SER A N 1
ATOM 1815 C CA . SER A 1 248 ? 6.337 0.612 8.460 1.00 96.00 248 SER A CA 1
ATOM 1816 C C . SER A 1 248 ? 5.513 0.367 9.718 1.00 96.00 248 SER A C 1
ATOM 1818 O O . SER A 1 248 ? 4.285 0.453 9.683 1.00 96.00 248 SER A O 1
ATOM 1820 N N . ASP A 1 249 ? 6.173 0.041 10.827 1.00 95.88 249 ASP A N 1
ATOM 1821 C CA . ASP A 1 249 ? 5.530 -0.302 12.105 1.00 95.88 249 ASP A CA 1
ATOM 1822 C C . ASP A 1 249 ? 4.381 -1.314 11.950 1.00 95.88 249 ASP A C 1
ATOM 1824 O O . ASP A 1 249 ? 3.267 -1.139 12.443 1.00 95.88 249 ASP A O 1
ATOM 1828 N N . SER A 1 250 ? 4.672 -2.371 11.185 1.00 95.31 250 SER A N 1
ATOM 1829 C CA . SER A 1 250 ? 3.736 -3.433 10.803 1.00 95.31 250 SER A CA 1
ATOM 1830 C C . SER A 1 250 ? 4.353 -4.810 11.069 1.00 95.31 250 SER A C 1
ATOM 1832 O O . SER A 1 250 ? 4.839 -5.478 10.155 1.00 95.31 250 SER A O 1
ATOM 1834 N N . VAL A 1 251 ? 4.344 -5.234 12.334 1.00 90.25 251 VAL A N 1
ATOM 1835 C CA . VAL A 1 251 ? 5.093 -6.407 12.832 1.00 90.25 251 VAL A CA 1
ATOM 1836 C C . VAL A 1 251 ? 4.472 -7.753 12.454 1.00 90.25 251 VAL A C 1
ATOM 1838 O O . VAL A 1 251 ? 5.127 -8.793 12.527 1.00 90.25 251 VAL A O 1
ATOM 1841 N N . ARG A 1 252 ? 3.196 -7.771 12.043 1.00 91.06 252 ARG A N 1
ATOM 1842 C CA . ARG A 1 252 ? 2.472 -9.010 11.722 1.00 91.06 252 ARG A CA 1
ATOM 1843 C C . ARG A 1 252 ? 1.793 -8.953 10.358 1.00 91.06 252 ARG A C 1
ATOM 1845 O O . ARG A 1 252 ? 0.568 -8.986 10.229 1.00 91.06 252 ARG A O 1
ATOM 1852 N N . THR A 1 253 ? 2.617 -8.931 9.318 1.00 94.75 253 THR A N 1
ATOM 1853 C CA . THR A 1 253 ? 2.154 -8.884 7.925 1.00 94.75 253 THR A CA 1
ATOM 1854 C C . THR A 1 253 ? 2.343 -10.226 7.216 1.00 94.75 253 THR A C 1
ATOM 1856 O O . THR A 1 253 ? 3.344 -10.916 7.414 1.00 94.75 253 THR A O 1
ATOM 1859 N N . TYR A 1 254 ? 1.383 -10.601 6.370 1.00 94.25 254 TYR A N 1
ATOM 1860 C CA . TYR A 1 254 ? 1.450 -11.767 5.488 1.00 94.25 254 TYR A CA 1
ATOM 1861 C C . TYR A 1 254 ? 1.280 -11.308 4.039 1.00 94.25 254 TYR A C 1
ATOM 1863 O O . TYR A 1 254 ? 0.242 -10.748 3.707 1.00 94.25 254 TYR A O 1
ATOM 1871 N N . ILE A 1 255 ? 2.269 -11.569 3.188 1.00 94.88 255 ILE A N 1
ATOM 1872 C CA . ILE A 1 255 ? 2.275 -11.237 1.759 1.00 94.88 255 ILE A CA 1
ATOM 1873 C C . ILE A 1 255 ? 2.397 -12.548 0.984 1.00 94.88 255 ILE A C 1
ATOM 1875 O O . ILE A 1 255 ? 3.451 -13.195 1.010 1.00 94.88 255 ILE A O 1
ATOM 1879 N N . ARG A 1 256 ? 1.299 -12.990 0.366 1.00 92.00 256 ARG A N 1
ATOM 1880 C CA . ARG A 1 256 ? 1.218 -14.316 -0.263 1.00 92.00 256 ARG A CA 1
ATOM 1881 C C . ARG A 1 256 ? 0.497 -14.304 -1.594 1.00 92.00 256 ARG A C 1
ATOM 1883 O O . ARG A 1 256 ? -0.525 -13.643 -1.679 1.00 92.00 256 ARG A O 1
ATOM 1890 N N . TYR A 1 257 ? 0.947 -15.089 -2.572 1.00 92.25 257 TYR A N 1
ATOM 1891 C CA . TYR A 1 257 ? 0.205 -15.267 -3.827 1.00 92.25 257 TYR A CA 1
ATOM 1892 C C . TYR A 1 257 ? -0.131 -13.945 -4.534 1.00 92.25 257 TYR A C 1
ATOM 1894 O O . TYR A 1 257 ? -1.162 -13.823 -5.170 1.00 92.25 257 TYR A O 1
ATOM 1902 N N . ASN A 1 258 ? 0.682 -12.901 -4.387 1.00 95.62 258 ASN A N 1
ATOM 1903 C CA . ASN A 1 258 ? 0.485 -11.658 -5.133 1.00 95.62 258 ASN A CA 1
ATOM 1904 C C . ASN A 1 258 ? 1.333 -11.679 -6.403 1.00 95.62 258 ASN A C 1
ATOM 1906 O O . ASN A 1 258 ? 2.421 -12.255 -6.409 1.00 95.62 258 ASN A O 1
ATOM 1910 N N . THR A 1 259 ? 0.875 -10.989 -7.441 1.00 95.69 259 THR A N 1
ATOM 1911 C CA . THR A 1 259 ? 1.693 -10.653 -8.612 1.00 95.69 259 THR A CA 1
ATOM 1912 C C . THR A 1 259 ? 2.073 -9.181 -8.509 1.00 95.69 259 THR A C 1
ATOM 1914 O O . THR A 1 259 ? 1.212 -8.316 -8.622 1.00 95.69 259 THR A O 1
ATOM 1917 N N . ILE A 1 260 ? 3.345 -8.886 -8.242 1.00 95.94 260 ILE A N 1
ATOM 1918 C CA . ILE A 1 260 ? 3.883 -7.539 -8.006 1.00 95.94 260 ILE A CA 1
ATOM 1919 C C . ILE A 1 260 ? 4.875 -7.234 -9.125 1.00 95.94 260 ILE A C 1
ATOM 1921 O O . ILE A 1 260 ? 6.051 -7.601 -9.042 1.00 95.94 260 ILE A O 1
ATOM 1925 N N . ALA A 1 261 ? 4.389 -6.607 -10.194 1.00 91.19 261 ALA A N 1
ATOM 1926 C CA . ALA A 1 261 ? 5.141 -6.509 -11.437 1.00 91.19 261 ALA A CA 1
ATOM 1927 C C . ALA A 1 261 ? 5.191 -5.098 -12.031 1.00 91.19 261 ALA A C 1
ATOM 1929 O O . ALA A 1 261 ? 4.198 -4.375 -12.014 1.00 91.19 261 ALA A O 1
ATOM 1930 N N . ASN A 1 262 ? 6.329 -4.719 -12.618 1.00 88.38 262 ASN A N 1
ATOM 1931 C CA . ASN A 1 262 ? 6.481 -3.467 -13.374 1.00 88.38 262 ASN A CA 1
ATOM 1932 C C . ASN A 1 262 ? 6.120 -2.192 -12.586 1.00 88.38 262 ASN A C 1
ATOM 1934 O O . ASN A 1 262 ? 5.706 -1.195 -13.172 1.00 88.38 262 ASN A O 1
ATOM 1938 N N . ASN A 1 263 ? 6.232 -2.211 -11.256 1.00 94.50 263 ASN A N 1
ATOM 1939 C CA . ASN A 1 263 ? 6.038 -1.010 -10.446 1.00 94.50 263 ASN A CA 1
ATOM 1940 C C . ASN A 1 263 ? 7.310 -0.158 -10.454 1.00 94.50 263 ASN A C 1
ATOM 1942 O O . ASN A 1 263 ? 8.412 -0.690 -10.576 1.00 94.50 263 ASN A O 1
ATOM 1946 N N . ASP A 1 264 ? 7.165 1.150 -10.273 1.00 94.19 264 ASP A N 1
ATOM 1947 C CA . ASP A 1 264 ? 8.267 2.101 -10.355 1.00 94.19 264 ASP A CA 1
ATOM 1948 C C . ASP A 1 264 ? 8.490 2.826 -9.035 1.00 94.19 264 ASP A C 1
ATOM 1950 O O . ASP A 1 264 ? 7.555 3.246 -8.352 1.00 94.19 264 ASP A O 1
ATOM 1954 N N . SER A 1 265 ? 9.757 3.050 -8.724 1.00 95.31 265 SER A N 1
ATOM 1955 C CA . SER A 1 265 ? 10.189 3.985 -7.699 1.00 95.31 265 SER A CA 1
ATOM 1956 C C . SER A 1 265 ? 10.975 5.102 -8.365 1.00 95.31 265 SER A C 1
ATOM 1958 O O . SER A 1 265 ? 12.034 4.869 -8.948 1.00 95.31 265 SER A O 1
ATOM 1960 N N . THR A 1 266 ? 10.442 6.319 -8.310 1.00 93.81 266 THR A N 1
ATOM 1961 C CA . THR A 1 266 ? 11.021 7.475 -9.008 1.00 93.81 266 THR A CA 1
ATOM 1962 C C . THR A 1 266 ? 12.058 8.200 -8.164 1.00 93.81 266 THR A C 1
ATOM 1964 O O . THR A 1 266 ? 12.834 8.983 -8.708 1.00 93.81 266 THR A O 1
ATOM 1967 N N . ALA A 1 267 ? 12.067 7.954 -6.847 1.00 92.44 267 ALA A N 1
ATOM 1968 C CA . ALA A 1 267 ? 12.924 8.640 -5.883 1.00 92.44 267 ALA A CA 1
ATOM 1969 C C . ALA A 1 267 ? 12.837 10.181 -5.991 1.00 92.44 267 ALA A C 1
ATOM 1971 O O . ALA A 1 267 ? 13.801 10.898 -5.748 1.00 92.44 267 ALA A O 1
ATOM 1972 N N . THR A 1 268 ? 11.666 10.703 -6.356 1.00 89.62 268 THR A N 1
ATOM 1973 C CA . THR A 1 268 ? 11.394 12.142 -6.487 1.00 89.62 268 THR A CA 1
ATOM 1974 C C . THR A 1 268 ? 10.790 12.764 -5.241 1.00 89.62 268 THR A C 1
ATOM 1976 O O . THR A 1 268 ? 10.694 13.979 -5.192 1.00 89.62 268 THR A O 1
ATOM 1979 N N . GLY A 1 269 ? 10.355 11.970 -4.262 1.00 88.06 269 GLY A N 1
ATOM 1980 C CA . GLY A 1 269 ? 9.849 12.475 -2.989 1.00 88.06 269 GLY A CA 1
ATOM 1981 C C . GLY A 1 269 ? 10.988 12.907 -2.069 1.00 88.06 269 GLY A C 1
ATOM 1982 O O . GLY A 1 269 ? 12.079 12.334 -2.098 1.00 88.06 269 GLY A O 1
ATOM 1983 N N . SER A 1 270 ? 10.730 13.881 -1.201 1.00 83.62 270 SER A N 1
ATOM 1984 C CA . SER A 1 270 ? 11.717 14.452 -0.273 1.00 83.62 270 SER A CA 1
ATOM 1985 C C . SER A 1 270 ? 12.590 13.435 0.469 1.00 83.62 270 SER A C 1
ATOM 1987 O O . SER A 1 270 ? 13.792 13.642 0.608 1.00 83.62 270 SER A O 1
ATOM 1989 N N . GLN A 1 271 ? 12.032 12.298 0.895 1.00 87.00 271 GLN A N 1
ATOM 1990 C CA . GLN A 1 271 ? 12.775 11.268 1.633 1.00 87.00 271 GLN A CA 1
ATOM 1991 C C . GLN A 1 271 ? 13.798 10.490 0.787 1.00 87.00 271 GLN A C 1
ATOM 1993 O O . GLN A 1 271 ? 14.570 9.689 1.323 1.00 87.00 271 GLN A O 1
ATOM 1998 N N . ALA A 1 272 ? 13.819 10.693 -0.526 1.00 89.25 272 ALA A N 1
ATOM 1999 C CA . ALA A 1 272 ? 14.822 10.124 -1.409 1.00 89.25 272 ALA A CA 1
ATOM 2000 C C . ALA A 1 272 ? 16.054 11.029 -1.581 1.00 89.25 272 ALA A C 1
ATOM 2002 O O . ALA A 1 272 ? 17.116 10.527 -1.952 1.00 89.25 272 ALA A O 1
ATOM 2003 N N . PHE A 1 273 ? 15.957 12.323 -1.261 1.00 88.06 273 PHE A N 1
ATOM 2004 C CA . PHE A 1 273 ? 17.071 13.266 -1.360 1.00 88.06 273 PHE A CA 1
ATOM 2005 C C . PHE A 1 273 ? 17.953 13.216 -0.115 1.00 88.06 273 PHE A C 1
ATOM 2007 O O . PHE A 1 273 ? 17.480 13.381 1.009 1.00 88.06 273 PHE A O 1
ATOM 2014 N N . GLY A 1 274 ? 19.250 12.989 -0.322 1.00 80.38 274 GLY A N 1
ATOM 2015 C CA . GLY A 1 274 ? 20.246 13.112 0.737 1.00 80.38 274 GLY A CA 1
ATOM 2016 C C . GLY A 1 274 ? 20.587 14.576 1.029 1.00 80.38 274 GLY A C 1
ATOM 2017 O O . GLY A 1 274 ? 20.251 15.483 0.277 1.00 80.38 274 GLY A O 1
ATOM 2018 N N . ILE A 1 275 ? 21.329 14.812 2.110 1.00 71.50 275 ILE A N 1
ATOM 2019 C CA . ILE A 1 275 ? 21.743 16.169 2.518 1.00 71.50 275 ILE A CA 1
ATOM 2020 C C . ILE A 1 275 ? 22.914 16.743 1.702 1.00 71.50 275 ILE A C 1
ATOM 2022 O O . ILE A 1 275 ? 23.288 17.897 1.895 1.00 71.50 275 ILE A O 1
ATOM 2026 N N . THR A 1 276 ? 23.556 15.930 0.860 1.00 75.38 276 THR A N 1
ATOM 2027 C CA . THR A 1 276 ? 24.838 16.270 0.224 1.00 75.38 276 THR A CA 1
ATOM 2028 C C . THR A 1 276 ? 24.700 16.875 -1.166 1.00 75.38 276 THR A C 1
ATOM 2030 O O . THR A 1 276 ? 25.584 17.626 -1.568 1.00 75.38 276 THR A O 1
ATOM 2033 N N . ASP A 1 277 ? 23.631 16.549 -1.894 1.00 80.06 277 ASP A N 1
ATOM 2034 C CA . ASP A 1 277 ? 23.412 17.022 -3.261 1.00 80.06 277 ASP A CA 1
ATOM 2035 C C . ASP A 1 277 ? 21.916 17.289 -3.512 1.00 80.06 277 ASP A C 1
ATOM 2037 O O . ASP A 1 277 ? 21.138 16.342 -3.618 1.00 80.06 277 ASP A O 1
ATOM 2041 N N . PRO A 1 278 ? 21.484 18.560 -3.601 1.00 78.31 278 PRO A N 1
ATOM 2042 C CA . PRO A 1 278 ? 20.099 18.895 -3.923 1.00 78.31 278 PRO A CA 1
ATOM 2043 C C . PRO A 1 278 ? 19.730 18.622 -5.390 1.00 78.31 278 PRO A C 1
ATOM 2045 O O . PRO A 1 278 ? 18.549 18.574 -5.716 1.00 78.31 278 PRO A O 1
ATOM 2048 N N . ASN A 1 279 ? 20.707 18.441 -6.284 1.00 82.06 279 ASN A N 1
ATOM 2049 C CA . ASN A 1 279 ? 20.476 18.194 -7.709 1.00 82.06 279 ASN A CA 1
ATOM 2050 C C . ASN A 1 279 ? 20.395 16.703 -8.048 1.00 82.06 279 ASN A C 1
ATOM 2052 O O . ASN A 1 279 ? 20.249 16.350 -9.220 1.00 82.06 279 ASN A O 1
ATOM 2056 N N . GLN A 1 280 ? 20.487 15.825 -7.049 1.00 86.88 280 GLN A N 1
ATOM 2057 C CA . GLN A 1 280 ? 20.408 14.390 -7.254 1.00 86.88 280 GLN A CA 1
ATOM 2058 C C . GLN A 1 280 ? 19.769 13.681 -6.058 1.00 86.88 280 GLN A C 1
ATOM 2060 O O . GLN A 1 280 ? 20.211 13.790 -4.916 1.00 86.88 280 GLN A O 1
ATOM 2065 N N . SER A 1 281 ? 18.758 12.872 -6.349 1.00 90.75 281 SER A N 1
ATOM 2066 C CA . SER A 1 281 ? 18.169 11.951 -5.375 1.00 90.75 281 SER A CA 1
ATOM 2067 C C . SER A 1 281 ? 18.930 10.621 -5.304 1.00 90.75 281 SER A C 1
ATOM 2069 O O . SER A 1 281 ? 19.745 10.283 -6.163 1.00 90.75 281 SER A O 1
ATOM 2071 N N . ILE A 1 282 ? 18.659 9.837 -4.264 1.00 91.00 282 ILE A N 1
ATOM 2072 C CA . ILE A 1 282 ? 19.198 8.486 -4.104 1.00 91.00 282 ILE A CA 1
ATOM 2073 C C . ILE A 1 282 ? 18.145 7.507 -4.601 1.00 91.00 282 ILE A C 1
ATOM 2075 O O . ILE A 1 282 ? 17.050 7.479 -4.040 1.00 91.00 282 ILE A O 1
ATOM 2079 N N . ALA A 1 283 ? 18.504 6.673 -5.578 1.00 92.19 283 ALA A N 1
ATOM 2080 C CA . ALA A 1 283 ? 17.625 5.634 -6.104 1.00 92.19 283 ALA A CA 1
ATOM 2081 C C . ALA A 1 283 ? 17.031 4.766 -4.985 1.00 92.19 283 ALA A C 1
ATOM 2083 O O . ALA A 1 283 ? 17.683 4.513 -3.962 1.00 92.19 283 ALA A O 1
ATOM 2084 N N . LYS A 1 284 ? 15.785 4.327 -5.171 1.00 93.38 284 LYS A N 1
ATOM 2085 C CA . LYS A 1 284 ? 15.036 3.577 -4.160 1.00 93.38 284 LYS A CA 1
ATOM 2086 C C . LYS A 1 284 ? 14.348 2.343 -4.746 1.00 93.38 284 LYS A C 1
ATOM 2088 O O . LYS A 1 284 ? 13.846 2.417 -5.863 1.00 93.38 284 LYS A O 1
ATOM 2093 N N . PRO A 1 285 ? 14.240 1.258 -3.964 1.00 93.62 285 PRO A N 1
ATOM 2094 C CA . PRO A 1 285 ? 13.617 0.004 -4.379 1.00 93.62 285 PRO A CA 1
ATOM 2095 C C . PRO A 1 285 ? 12.125 0.167 -4.690 1.00 93.62 285 PRO A C 1
ATOM 2097 O O . PRO A 1 285 ? 11.447 0.994 -4.078 1.00 93.62 285 PRO A O 1
ATOM 2100 N N . ALA A 1 286 ? 11.604 -0.642 -5.613 1.00 93.44 286 ALA A N 1
ATOM 2101 C CA . ALA A 1 286 ? 10.275 -0.449 -6.194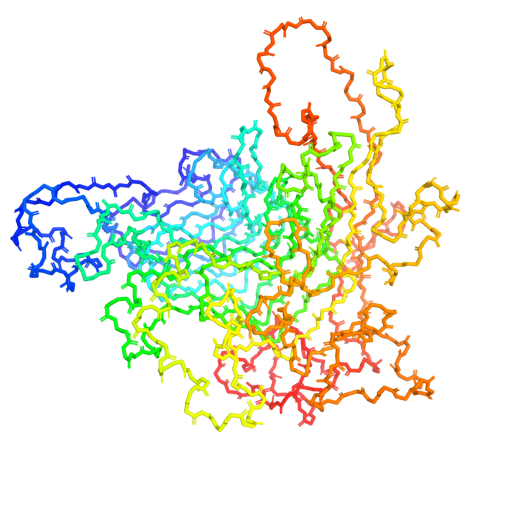 1.00 93.44 286 ALA A CA 1
ATOM 2102 C C . ALA A 1 286 ? 9.287 -1.597 -5.951 1.00 93.44 286 ALA A C 1
ATOM 2104 O O . ALA A 1 286 ? 8.093 -1.387 -6.121 1.00 93.44 286 ALA A O 1
ATOM 2105 N N . GLY A 1 287 ? 9.728 -2.794 -5.551 1.00 94.19 287 GLY A N 1
ATOM 2106 C CA . GLY A 1 287 ? 8.815 -3.912 -5.274 1.00 94.19 287 GLY A CA 1
ATOM 2107 C C . GLY A 1 287 ? 8.261 -3.885 -3.845 1.00 94.19 287 GLY A C 1
ATOM 2108 O O . GLY A 1 287 ? 7.493 -2.991 -3.487 1.00 94.19 287 GLY A O 1
ATOM 2109 N N . VAL A 1 288 ? 8.626 -4.863 -3.011 1.00 96.75 288 VAL A N 1
ATOM 2110 C CA . VAL A 1 288 ? 8.245 -4.900 -1.587 1.00 96.75 288 VAL A CA 1
ATOM 2111 C C . VAL A 1 288 ? 9.341 -4.269 -0.740 1.00 96.75 288 VAL A C 1
ATOM 2113 O O . VAL A 1 288 ? 10.494 -4.703 -0.757 1.00 96.75 288 VAL A O 1
ATOM 2116 N N . VAL A 1 289 ? 8.966 -3.259 0.037 1.00 96.81 289 VAL A N 1
ATOM 2117 C CA . VAL A 1 289 ? 9.893 -2.476 0.850 1.00 96.81 289 VAL A CA 1
ATOM 2118 C C . VAL A 1 289 ? 9.458 -2.502 2.305 1.00 96.81 289 VAL A C 1
ATOM 2120 O O . VAL A 1 289 ? 8.366 -2.050 2.648 1.00 96.81 289 VAL A O 1
ATOM 2123 N N . ALA A 1 290 ? 10.336 -2.985 3.180 1.00 96.75 290 ALA A N 1
ATOM 2124 C CA . ALA A 1 290 ? 10.144 -2.879 4.620 1.00 96.75 290 ALA A CA 1
ATOM 2125 C C . ALA A 1 290 ? 11.026 -1.781 5.205 1.00 96.75 290 ALA A C 1
ATOM 2127 O O . ALA A 1 290 ? 12.192 -1.636 4.841 1.00 96.75 290 ALA A O 1
ATOM 2128 N N . ARG A 1 291 ? 10.480 -0.998 6.131 1.00 96.25 291 ARG A N 1
ATOM 2129 C CA . ARG A 1 291 ? 11.228 0.023 6.860 1.00 96.25 291 ARG A CA 1
ATOM 2130 C C . ARG A 1 291 ? 11.599 -0.467 8.245 1.00 96.25 291 ARG A C 1
ATOM 2132 O O . ARG A 1 291 ? 10.846 -1.213 8.878 1.00 96.25 291 ARG A O 1
ATOM 2139 N N . TYR A 1 292 ? 12.755 0.007 8.702 1.00 95.94 292 TYR A N 1
ATOM 2140 C CA . TYR A 1 292 ? 13.097 -0.006 10.117 1.00 95.94 292 TYR A CA 1
ATOM 2141 C C . TYR A 1 292 ? 11.953 0.576 10.934 1.00 95.94 292 TYR A C 1
ATOM 2143 O O . TYR A 1 292 ? 11.273 1.510 10.496 1.00 95.94 292 TYR A O 1
ATOM 2151 N N . HIS A 1 293 ? 11.760 0.000 12.110 1.00 94.56 293 HIS A N 1
ATOM 2152 C CA . HIS A 1 293 ? 10.754 0.470 13.035 1.00 94.56 293 HIS A CA 1
ATOM 2153 C C . HIS A 1 293 ? 11.035 1.908 13.471 1.00 94.56 293 HIS A C 1
ATOM 2155 O O . HIS A 1 293 ? 12.183 2.365 13.493 1.00 94.56 293 HIS A O 1
ATOM 2161 N N . SER A 1 294 ? 9.979 2.647 13.808 1.00 93.75 294 SER A N 1
ATOM 2162 C CA . SER A 1 294 ? 10.152 3.927 14.493 1.00 93.75 294 SER A CA 1
ATOM 2163 C C . SER A 1 294 ? 10.887 3.722 15.820 1.00 93.75 294 SER A C 1
ATOM 2165 O O . SER A 1 294 ? 10.874 2.634 16.389 1.00 93.75 294 SER A O 1
ATOM 2167 N N . ALA A 1 295 ? 11.525 4.773 16.343 1.00 91.62 295 ALA A N 1
ATOM 2168 C CA . ALA A 1 295 ? 12.230 4.690 17.627 1.00 91.62 295 ALA A CA 1
ATOM 2169 C C . ALA A 1 295 ? 11.315 4.189 18.759 1.00 91.62 295 ALA A C 1
ATOM 2171 O O . ALA A 1 295 ? 11.729 3.365 19.568 1.00 91.62 295 ALA A O 1
ATOM 2172 N N . THR A 1 296 ? 10.059 4.642 18.760 1.00 90.94 296 THR A N 1
ATOM 2173 C CA . THR A 1 296 ? 9.026 4.186 19.691 1.00 90.94 296 THR A CA 1
ATOM 2174 C C . THR A 1 296 ? 8.745 2.693 19.536 1.00 90.94 296 THR A C 1
ATOM 2176 O O . THR A 1 296 ? 8.761 1.969 20.524 1.00 90.94 296 THR A O 1
ATOM 2179 N N . MET A 1 297 ? 8.530 2.216 18.306 1.00 91.75 297 MET A N 1
ATOM 2180 C CA . MET A 1 297 ? 8.250 0.802 18.049 1.00 91.75 297 MET A CA 1
ATOM 2181 C C . MET A 1 297 ? 9.460 -0.098 18.352 1.00 91.75 297 MET A C 1
ATOM 2183 O O . MET A 1 297 ? 9.289 -1.177 18.907 1.00 91.75 297 MET A O 1
ATOM 2187 N N . MET A 1 298 ? 10.687 0.349 18.059 1.00 89.31 298 MET A N 1
ATOM 2188 C CA . MET A 1 298 ? 11.904 -0.386 18.431 1.00 89.31 298 MET A CA 1
ATOM 2189 C C . MET A 1 298 ? 12.039 -0.531 19.950 1.00 89.31 298 MET A C 1
ATOM 2191 O O . MET A 1 298 ? 12.328 -1.629 20.404 1.00 89.31 298 MET A O 1
ATOM 2195 N N . SER A 1 299 ? 11.797 0.534 20.729 1.00 88.38 299 SER A N 1
ATOM 2196 C CA . SER A 1 299 ? 11.837 0.465 22.203 1.00 88.38 299 SER A CA 1
ATOM 2197 C C . SER A 1 299 ? 10.784 -0.502 22.742 1.00 88.38 299 SER A C 1
ATOM 2199 O O . SER A 1 299 ? 11.104 -1.376 23.535 1.00 88.38 299 SER A O 1
ATOM 2201 N N . LEU A 1 300 ? 9.550 -0.402 22.235 1.00 87.31 300 LEU A N 1
ATOM 2202 C CA . LEU A 1 300 ? 8.442 -1.270 22.633 1.00 87.31 300 LEU A CA 1
ATOM 2203 C C . LEU A 1 300 ? 8.756 -2.759 22.426 1.00 87.31 300 LEU A C 1
ATOM 2205 O O . LEU A 1 300 ? 8.429 -3.604 23.253 1.00 87.31 300 LEU A O 1
ATOM 2209 N N . ILE A 1 301 ? 9.383 -3.092 21.299 1.00 81.31 301 ILE A N 1
ATOM 2210 C CA . ILE A 1 301 ? 9.695 -4.478 20.956 1.00 81.31 301 ILE A CA 1
ATOM 2211 C C . ILE A 1 301 ? 10.953 -4.990 21.689 1.00 81.31 301 ILE A C 1
ATOM 2213 O O . ILE A 1 301 ? 11.083 -6.201 21.906 1.00 81.31 301 ILE A O 1
ATOM 2217 N N . ASP A 1 302 ? 11.885 -4.104 22.049 1.00 72.88 302 ASP A N 1
ATOM 2218 C CA . ASP A 1 302 ? 13.123 -4.487 22.735 1.00 72.88 302 ASP A CA 1
ATOM 2219 C C . ASP A 1 302 ? 12.907 -4.761 24.231 1.00 72.88 302 ASP A C 1
ATOM 2221 O O . ASP A 1 302 ? 13.486 -5.720 24.750 1.00 72.88 302 ASP A O 1
ATOM 2225 N N . ASP A 1 303 ? 12.028 -3.989 24.883 1.00 57.38 303 ASP A N 1
ATOM 2226 C CA . ASP A 1 303 ? 11.825 -4.021 26.336 1.00 57.38 303 ASP A CA 1
ATOM 2227 C C . ASP A 1 303 ? 10.906 -5.171 26.825 1.00 57.38 303 ASP A C 1
ATOM 2229 O O . ASP A 1 303 ? 11.232 -5.775 27.846 1.00 57.38 303 ASP A O 1
ATOM 2233 N N . ASP A 1 304 ? 9.848 -5.569 26.092 1.00 53.91 304 ASP A N 1
ATOM 2234 C CA . ASP A 1 304 ? 8.798 -6.454 26.662 1.00 53.91 304 ASP A CA 1
ATOM 2235 C C . ASP A 1 304 ? 8.490 -7.771 25.918 1.00 53.91 304 ASP A C 1
ATOM 2237 O O . ASP A 1 304 ? 8.062 -8.739 26.538 1.00 53.91 304 ASP A O 1
ATOM 2241 N N . VAL A 1 305 ? 8.724 -7.888 24.604 1.00 56.69 305 VAL A N 1
ATOM 2242 C CA . VAL A 1 305 ? 8.158 -9.019 23.801 1.00 56.69 305 VAL A CA 1
ATOM 2243 C C . VAL A 1 305 ? 9.194 -9.960 23.191 1.00 56.69 305 VAL A C 1
ATOM 2245 O O . VAL A 1 305 ? 8.965 -10.846 22.360 1.00 56.69 305 VAL A O 1
ATOM 2248 N N . SER A 1 306 ? 10.406 -9.706 23.620 1.00 53.09 306 SER A N 1
ATOM 2249 C CA . SER A 1 306 ? 11.644 -10.264 23.168 1.00 53.09 306 SER A CA 1
ATOM 2250 C C . SER A 1 306 ? 11.633 -11.796 23.031 1.00 53.09 306 SER A C 1
ATOM 2252 O O . SER A 1 306 ? 12.123 -12.311 22.022 1.00 53.09 306 SER A O 1
ATOM 2254 N N . GLU A 1 307 ? 11.072 -12.510 24.006 1.00 53.16 307 GLU A N 1
ATOM 2255 C CA . GLU A 1 307 ? 11.144 -13.972 24.112 1.00 53.16 307 GLU A CA 1
ATOM 2256 C C . GLU A 1 307 ? 9.948 -14.719 23.510 1.00 53.16 307 GLU A C 1
ATOM 2258 O O . GLU A 1 307 ? 9.976 -15.947 23.478 1.00 53.16 307 GLU A O 1
ATOM 2263 N N . GLU A 1 308 ? 8.938 -14.029 22.969 1.00 57.81 308 GLU A N 1
ATOM 2264 C CA . GLU A 1 308 ? 7.670 -14.651 22.540 1.00 57.81 308 GLU A CA 1
ATOM 2265 C C . GLU A 1 308 ? 7.305 -14.416 21.064 1.00 57.81 308 GLU A C 1
ATOM 2267 O O . GLU A 1 308 ? 6.258 -14.852 20.570 1.00 57.81 308 GLU A O 1
ATOM 2272 N N . PHE A 1 309 ? 8.206 -13.803 20.289 1.00 66.38 309 PHE A N 1
ATOM 2273 C CA . PHE A 1 309 ? 8.069 -13.828 18.835 1.00 66.38 309 PHE A CA 1
ATOM 2274 C C . PHE A 1 309 ? 7.881 -15.271 18.356 1.00 66.38 309 PHE A C 1
ATOM 2276 O O . PHE A 1 309 ? 8.574 -16.157 18.842 1.00 66.38 309 PHE A O 1
ATOM 2283 N N . PRO A 1 310 ? 7.057 -15.540 17.327 1.00 56.78 310 PRO A N 1
ATOM 2284 C CA . PRO A 1 310 ? 6.861 -16.897 16.811 1.00 56.78 310 PRO A CA 1
ATOM 2285 C C . PRO A 1 310 ? 8.176 -17.619 16.493 1.00 56.78 310 PRO A C 1
ATOM 2287 O O . PRO A 1 310 ? 8.203 -18.838 16.503 1.00 56.78 310 PRO A O 1
ATOM 2290 N N . GLY A 1 311 ? 9.250 -16.858 16.231 1.00 49.81 311 GLY A N 1
ATOM 2291 C CA . GLY A 1 311 ? 10.628 -17.315 16.065 1.00 49.81 311 GLY A CA 1
ATOM 2292 C C . GLY A 1 311 ? 11.272 -17.964 17.293 1.00 49.81 311 GLY A C 1
ATOM 2293 O O . GLY A 1 311 ? 12.007 -18.921 17.109 1.00 49.81 311 GLY A O 1
ATOM 2294 N N . SER A 1 312 ? 10.985 -17.509 18.517 1.00 48.31 312 SER A N 1
ATOM 2295 C CA . SER A 1 312 ? 11.601 -18.030 19.749 1.00 48.31 312 SER A CA 1
ATOM 2296 C C . SER A 1 312 ? 11.125 -19.434 20.126 1.00 48.31 312 SER A C 1
ATOM 2298 O O . SER A 1 312 ? 11.791 -20.128 20.890 1.00 48.31 312 SER A O 1
ATOM 2300 N N . GLN A 1 313 ? 9.984 -19.868 19.578 1.00 49.12 313 GLN A N 1
ATOM 2301 C CA . GLN A 1 313 ? 9.504 -21.248 19.694 1.00 49.12 313 GLN A CA 1
ATOM 2302 C C . GLN A 1 313 ? 10.112 -22.186 18.644 1.00 49.12 313 GLN A C 1
ATOM 2304 O O . GLN A 1 313 ? 9.906 -23.401 18.710 1.00 49.12 313 GLN A O 1
ATOM 2309 N N . PHE A 1 314 ? 10.838 -21.642 17.668 1.00 49.16 314 PHE A N 1
ATOM 2310 C CA . PHE A 1 314 ? 11.617 -22.423 16.723 1.00 49.16 314 PHE A CA 1
ATOM 2311 C C . PHE A 1 314 ? 13.075 -22.482 17.194 1.00 49.16 314 PHE A C 1
ATOM 2313 O O . PHE A 1 314 ? 13.579 -21.542 17.796 1.00 49.16 314 PHE A O 1
ATOM 2320 N N . ASP A 1 315 ? 13.738 -23.613 16.941 1.00 55.41 315 ASP A N 1
ATOM 2321 C CA . ASP A 1 315 ? 15.169 -23.789 17.215 1.00 55.41 315 ASP A CA 1
ATOM 2322 C C . ASP A 1 315 ? 15.978 -22.629 16.595 1.00 55.41 315 ASP A C 1
ATOM 2324 O O . ASP A 1 315 ? 15.612 -22.125 15.533 1.00 55.41 315 ASP A O 1
ATOM 2328 N N . ASP A 1 316 ? 17.091 -22.219 17.208 1.00 57.19 316 ASP A N 1
ATOM 2329 C CA . ASP A 1 316 ? 17.997 -21.186 16.670 1.00 57.19 316 ASP A CA 1
ATOM 2330 C C . ASP A 1 316 ? 18.583 -21.591 15.302 1.00 57.19 316 ASP A C 1
ATOM 2332 O O . ASP A 1 316 ? 19.122 -20.767 14.565 1.00 57.19 316 ASP A O 1
ATOM 2336 N N . THR A 1 317 ? 18.456 -22.870 14.932 1.00 57.25 317 THR A N 1
ATOM 2337 C CA . THR A 1 317 ? 18.793 -23.390 13.600 1.00 57.25 317 THR A CA 1
ATOM 2338 C C . THR A 1 317 ? 17.643 -23.317 12.584 1.00 57.25 317 THR A C 1
ATOM 2340 O O . THR A 1 317 ? 17.860 -23.551 11.391 1.00 57.25 317 THR A O 1
ATOM 2343 N N . ASP A 1 318 ? 16.421 -22.983 13.013 1.00 59.75 318 ASP A N 1
ATOM 2344 C CA . ASP A 1 318 ? 15.271 -22.832 12.129 1.00 59.75 318 ASP A CA 1
ATOM 2345 C C . ASP A 1 318 ? 15.365 -21.516 11.364 1.00 59.75 318 ASP A C 1
ATOM 2347 O O . ASP A 1 318 ? 15.284 -20.407 11.880 1.00 59.75 318 ASP A O 1
ATOM 2351 N N . VAL A 1 319 ? 15.413 -21.675 10.059 1.00 55.41 319 VAL A N 1
ATOM 2352 C CA . VAL A 1 319 ? 15.336 -20.648 9.027 1.00 55.41 319 VAL A CA 1
ATOM 2353 C C . VAL A 1 319 ? 14.073 -19.766 9.105 1.00 55.41 319 VAL A C 1
ATOM 2355 O O . VAL A 1 319 ? 13.969 -18.752 8.422 1.00 55.41 319 VAL A O 1
ATOM 2358 N N . ARG A 1 320 ? 13.078 -20.110 9.921 1.00 58.91 320 ARG A N 1
ATOM 2359 C CA . ARG A 1 320 ? 11.887 -19.284 10.190 1.00 58.91 320 ARG A CA 1
ATOM 2360 C C . ARG A 1 320 ? 12.031 -18.410 11.440 1.00 58.91 320 ARG A C 1
ATOM 2362 O O . ARG A 1 320 ? 11.212 -17.498 11.639 1.00 58.91 320 ARG A O 1
ATOM 2369 N N . ASN A 1 321 ? 13.058 -18.651 12.255 1.00 67.88 321 ASN A N 1
ATOM 2370 C CA . ASN A 1 321 ? 13.424 -17.806 13.379 1.00 67.88 321 ASN A CA 1
ATOM 2371 C C . ASN A 1 321 ? 14.071 -16.517 12.848 1.00 67.88 321 ASN A C 1
ATOM 2373 O O . ASN A 1 321 ? 15.243 -16.480 12.498 1.00 67.88 321 ASN A O 1
ATOM 2377 N N . ARG A 1 322 ? 13.242 -15.476 12.713 1.00 78.56 322 ARG A N 1
ATOM 2378 C CA . ARG A 1 322 ? 13.628 -14.115 12.305 1.00 78.56 322 ARG A CA 1
ATOM 2379 C C . ARG A 1 322 ? 13.352 -13.110 13.418 1.00 78.56 322 ARG A C 1
ATOM 2381 O O . ARG A 1 322 ? 12.690 -12.094 13.214 1.00 78.56 322 ARG A O 1
ATOM 2388 N N . ARG A 1 323 ? 13.670 -13.498 14.656 1.00 78.81 323 ARG A N 1
ATOM 2389 C CA . ARG A 1 323 ? 13.408 -12.676 15.845 1.00 78.81 323 ARG A CA 1
ATOM 2390 C C . ARG A 1 323 ? 14.102 -11.323 15.711 1.00 78.81 323 ARG A C 1
ATOM 2392 O O . ARG A 1 323 ? 13.432 -10.308 15.841 1.00 78.81 323 ARG A O 1
ATOM 2399 N N . ASP A 1 324 ? 15.394 -11.318 15.405 1.00 82.00 324 ASP A N 1
ATOM 2400 C CA . ASP A 1 324 ? 16.214 -10.102 15.367 1.00 82.00 324 ASP A CA 1
ATOM 2401 C C . ASP A 1 324 ? 15.755 -9.126 14.276 1.00 82.00 324 ASP A C 1
ATOM 2403 O O . ASP A 1 324 ? 15.666 -7.916 14.500 1.00 82.00 324 ASP A O 1
ATOM 2407 N N . GLU A 1 325 ? 15.371 -9.644 13.111 1.00 86.69 325 GLU A N 1
ATOM 2408 C CA . GLU A 1 325 ? 14.820 -8.833 12.028 1.00 86.69 325 GLU A CA 1
ATOM 2409 C C . GLU A 1 325 ? 13.483 -8.203 12.409 1.00 86.69 325 GLU A C 1
ATOM 2411 O O . GLU A 1 325 ? 13.307 -7.002 12.211 1.00 86.69 325 GLU A O 1
ATOM 2416 N N . ARG A 1 326 ? 12.580 -8.966 13.038 1.00 85.88 326 ARG A N 1
ATOM 2417 C CA . ARG A 1 326 ? 11.264 -8.472 13.488 1.00 85.88 326 ARG A CA 1
ATOM 2418 C C . ARG A 1 326 ? 11.345 -7.415 14.583 1.00 85.88 326 ARG A C 1
ATOM 2420 O O . ARG A 1 326 ? 10.404 -6.647 14.738 1.00 85.88 326 ARG A O 1
ATOM 2427 N N . ARG A 1 327 ? 12.447 -7.362 15.336 1.00 85.19 327 ARG A N 1
ATOM 2428 C CA . ARG A 1 327 ? 12.717 -6.246 16.259 1.00 85.19 327 ARG A CA 1
ATOM 2429 C C . ARG A 1 327 ? 13.182 -4.990 15.556 1.00 85.19 327 ARG A C 1
ATOM 2431 O O . ARG A 1 327 ? 12.962 -3.883 16.033 1.00 85.19 327 ARG A O 1
ATOM 2438 N N . THR A 1 328 ? 13.885 -5.172 14.448 1.00 90.44 328 THR A N 1
ATOM 2439 C CA . THR A 1 328 ? 14.620 -4.097 13.791 1.00 90.44 328 THR A CA 1
ATOM 2440 C C . THR A 1 328 ? 13.747 -3.386 12.760 1.00 90.44 328 THR A C 1
ATOM 2442 O O . THR A 1 328 ? 13.776 -2.161 12.638 1.00 90.44 328 THR A O 1
ATOM 2445 N N . PHE A 1 329 ? 12.957 -4.141 12.001 1.00 94.06 329 PHE A N 1
ATOM 2446 C CA . PHE A 1 329 ? 12.150 -3.627 10.904 1.00 94.06 329 PHE A CA 1
ATOM 2447 C C . PHE A 1 329 ? 10.855 -4.423 10.737 1.00 94.06 329 PHE A C 1
ATOM 2449 O O . PHE A 1 329 ? 10.696 -5.507 11.291 1.00 94.06 329 PHE A O 1
ATOM 2456 N N . SER A 1 330 ? 9.940 -3.891 9.921 1.00 95.00 330 SER A N 1
ATOM 2457 C CA . SER A 1 330 ? 8.649 -4.527 9.613 1.00 95.00 330 SER A CA 1
ATOM 2458 C C . SER A 1 330 ? 8.802 -5.767 8.720 1.00 95.00 330 SER A C 1
ATOM 2460 O O . SER A 1 330 ? 8.384 -5.769 7.562 1.00 95.00 330 SER A O 1
ATOM 2462 N N . ASP A 1 331 ? 9.440 -6.811 9.246 1.00 91.25 331 ASP A N 1
ATOM 2463 C CA . ASP A 1 331 ? 9.645 -8.098 8.588 1.00 91.25 331 ASP A CA 1
ATOM 2464 C C . ASP A 1 331 ? 8.314 -8.858 8.475 1.00 91.25 331 ASP A C 1
ATOM 2466 O O . ASP A 1 331 ? 7.696 -9.188 9.495 1.00 91.25 331 ASP A O 1
ATOM 2470 N N . PRO A 1 332 ? 7.837 -9.170 7.256 1.00 90.56 332 PRO A N 1
ATOM 2471 C CA . PRO A 1 332 ? 6.653 -9.994 7.092 1.00 90.56 332 PRO A CA 1
ATOM 2472 C C . PRO A 1 332 ? 6.838 -11.351 7.773 1.00 90.56 332 PRO A C 1
ATOM 2474 O O . PRO A 1 332 ? 7.811 -12.064 7.538 1.00 90.56 332 PRO A O 1
ATOM 2477 N N . ILE A 1 333 ? 5.826 -11.791 8.522 1.00 85.88 333 ILE A N 1
ATOM 2478 C CA . ILE A 1 333 ? 5.777 -13.164 9.046 1.00 85.88 333 ILE A CA 1
ATOM 2479 C C . ILE A 1 333 ? 5.821 -14.181 7.910 1.00 85.88 333 ILE A C 1
ATOM 2481 O O . ILE A 1 333 ? 6.280 -15.310 8.079 1.00 85.88 333 ILE A O 1
ATOM 2485 N N . SER A 1 334 ? 5.318 -13.790 6.745 1.00 84.31 334 SER A N 1
ATOM 2486 C CA . SER A 1 334 ? 5.298 -14.634 5.572 1.00 84.31 334 SER A CA 1
ATOM 2487 C C . SER A 1 334 ? 5.406 -13.775 4.324 1.00 84.31 334 SER A C 1
ATOM 2489 O O . SER A 1 334 ? 4.497 -12.998 4.053 1.00 84.31 334 SER A O 1
ATOM 2491 N N . LEU A 1 335 ? 6.474 -13.967 3.557 1.00 86.38 335 LEU A N 1
ATOM 2492 C CA . LEU A 1 335 ? 6.643 -13.446 2.203 1.00 86.38 335 LEU A CA 1
ATOM 2493 C C . LEU A 1 335 ? 6.852 -14.649 1.282 1.00 86.38 335 LEU A C 1
ATOM 2495 O O . LEU A 1 335 ? 7.966 -15.157 1.168 1.00 86.38 335 LEU A O 1
ATOM 2499 N N . VAL A 1 336 ? 5.773 -15.197 0.727 1.00 85.06 336 VAL A N 1
ATOM 2500 C CA . VAL A 1 336 ? 5.793 -16.540 0.120 1.00 85.06 336 VAL A CA 1
ATOM 2501 C C . VAL A 1 336 ? 4.870 -16.677 -1.075 1.00 85.06 336 VAL A C 1
ATOM 2503 O O . VAL A 1 336 ? 3.789 -16.103 -1.072 1.00 85.06 336 VAL A O 1
ATOM 2506 N N . ASP A 1 337 ? 5.289 -17.462 -2.066 1.00 86.00 337 ASP A N 1
ATOM 2507 C CA . ASP A 1 337 ? 4.500 -17.790 -3.258 1.00 86.00 337 ASP A CA 1
ATOM 2508 C C . ASP A 1 337 ? 3.996 -16.548 -4.020 1.00 86.00 337 ASP A C 1
ATOM 2510 O O . ASP A 1 337 ? 2.954 -16.595 -4.661 1.00 86.00 337 ASP A O 1
ATOM 2514 N N . ASN A 1 338 ? 4.716 -15.420 -3.966 1.00 90.44 338 ASN A N 1
ATOM 2515 C CA . ASN A 1 338 ? 4.435 -14.250 -4.804 1.00 90.44 338 ASN A CA 1
ATOM 2516 C C . ASN A 1 338 ? 5.273 -14.292 -6.087 1.00 90.44 338 ASN A C 1
ATOM 2518 O O . ASN A 1 338 ? 6.380 -14.833 -6.094 1.00 90.44 338 ASN A O 1
ATOM 2522 N N . ILE A 1 339 ? 4.785 -13.639 -7.137 1.00 90.38 339 ILE A N 1
ATOM 2523 C CA . ILE A 1 339 ? 5.612 -13.194 -8.258 1.00 90.38 339 ILE A CA 1
ATOM 2524 C C . ILE A 1 339 ? 6.045 -11.761 -7.954 1.00 90.38 339 ILE A C 1
ATOM 2526 O O . ILE A 1 339 ? 5.195 -10.901 -7.728 1.00 90.38 339 ILE A O 1
ATOM 2530 N N . VAL A 1 340 ? 7.349 -11.492 -7.951 1.00 89.19 340 VAL A N 1
ATOM 2531 C CA . VAL A 1 340 ? 7.903 -10.136 -7.843 1.00 89.19 340 VAL A CA 1
ATOM 2532 C C . VAL A 1 340 ? 8.866 -9.943 -9.006 1.00 89.19 340 VAL A C 1
ATOM 2534 O O . VAL A 1 340 ? 9.855 -10.665 -9.107 1.00 89.19 340 VAL A O 1
ATOM 2537 N N . TYR A 1 341 ? 8.520 -9.048 -9.930 1.00 85.69 341 TYR A N 1
ATOM 2538 C CA . TYR A 1 341 ? 9.153 -9.015 -11.247 1.00 85.69 341 TYR A CA 1
ATOM 2539 C C . TYR A 1 341 ? 9.251 -7.604 -11.826 1.00 85.69 341 TYR A C 1
ATOM 2541 O O . TYR A 1 341 ? 8.258 -6.880 -11.858 1.00 85.69 341 TYR A O 1
ATOM 2549 N N . HIS A 1 342 ? 10.419 -7.219 -12.344 1.00 85.62 342 HIS A N 1
ATOM 2550 C CA . HIS A 1 342 ? 10.621 -5.936 -13.028 1.00 85.62 342 HIS A CA 1
ATOM 2551 C C . HIS A 1 342 ? 10.153 -4.714 -12.233 1.00 85.62 342 HIS A C 1
ATOM 2553 O O . HIS A 1 342 ? 9.606 -3.773 -12.802 1.00 85.62 342 HIS A O 1
ATOM 2559 N N . ASN A 1 343 ? 10.327 -4.685 -10.913 1.00 89.44 343 ASN A N 1
ATOM 2560 C CA . ASN A 1 343 ? 10.025 -3.464 -10.176 1.00 89.44 343 ASN A CA 1
ATOM 2561 C C . ASN A 1 343 ? 11.213 -2.495 -10.286 1.00 89.44 343 ASN A C 1
ATOM 2563 O O . ASN A 1 343 ? 12.276 -2.715 -9.702 1.00 89.44 343 ASN A O 1
ATOM 2567 N N . ARG A 1 344 ? 11.046 -1.417 -11.053 1.00 89.50 344 ARG A N 1
ATOM 2568 C CA . ARG A 1 344 ? 12.128 -0.573 -11.573 1.00 89.50 344 ARG A CA 1
ATOM 2569 C C . ARG A 1 344 ? 12.470 0.573 -10.628 1.00 89.50 344 ARG A C 1
ATOM 2571 O O . ARG A 1 344 ? 11.613 1.346 -10.203 1.00 89.50 344 ARG A O 1
ATOM 2578 N N . SER A 1 345 ? 13.755 0.712 -10.339 1.00 91.62 345 SER A N 1
ATOM 2579 C CA . SER A 1 345 ? 14.318 1.758 -9.495 1.00 91.62 345 SER A CA 1
ATOM 2580 C C . SER A 1 345 ? 14.939 2.856 -10.354 1.00 91.62 345 SER A C 1
ATOM 2582 O O . SER A 1 345 ? 15.829 2.601 -11.166 1.00 91.62 345 SER A O 1
ATOM 2584 N N . PHE A 1 346 ? 14.541 4.097 -10.099 1.00 91.56 346 PHE A N 1
ATOM 2585 C CA . PHE A 1 346 ? 15.100 5.296 -10.716 1.00 91.56 346 PHE A CA 1
ATOM 2586 C C . PHE A 1 346 ? 15.621 6.261 -9.652 1.00 91.56 346 PHE A C 1
ATOM 2588 O O . PHE A 1 346 ? 15.321 6.125 -8.465 1.00 91.56 346 PHE A O 1
ATOM 2595 N N . TYR A 1 347 ? 16.400 7.245 -10.089 1.00 89.94 347 TYR A N 1
ATOM 2596 C CA . TYR A 1 347 ? 16.680 8.466 -9.346 1.00 89.94 347 TYR A CA 1
ATOM 2597 C C . TYR A 1 347 ? 16.469 9.683 -10.238 1.00 89.94 347 TYR A C 1
ATOM 2599 O O . TYR A 1 347 ? 16.699 9.639 -11.443 1.00 89.94 347 TYR A O 1
ATOM 2607 N N . TRP A 1 348 ? 16.043 10.790 -9.650 1.00 89.19 348 TRP A N 1
ATOM 2608 C CA . TRP A 1 348 ? 16.025 12.083 -10.315 1.00 89.19 348 TRP A CA 1
ATOM 2609 C C . TRP A 1 348 ? 17.389 12.769 -10.263 1.00 89.19 348 TRP A C 1
ATOM 2611 O O . TRP A 1 348 ? 18.051 12.755 -9.215 1.00 89.19 348 TRP A O 1
ATOM 2621 N N . ARG A 1 349 ? 17.762 13.414 -11.373 1.00 84.94 349 ARG A N 1
ATOM 2622 C CA . ARG A 1 349 ? 18.948 14.264 -11.473 1.00 84.94 349 ARG A CA 1
ATOM 2623 C C . ARG A 1 349 ? 18.704 15.504 -12.336 1.00 84.94 349 ARG A C 1
ATOM 2625 O O . ARG A 1 349 ? 18.046 15.426 -13.372 1.00 84.94 349 ARG A O 1
ATOM 2632 N N . ASN A 1 350 ? 19.326 16.609 -11.937 1.00 82.81 350 ASN A N 1
ATOM 2633 C CA . ASN A 1 350 ? 19.550 17.809 -12.740 1.00 82.81 350 ASN A CA 1
ATOM 2634 C C . ASN A 1 350 ? 21.037 17.896 -13.138 1.00 82.81 350 ASN A C 1
ATOM 2636 O O . ASN A 1 350 ? 21.914 17.852 -12.271 1.00 82.81 350 ASN A O 1
ATOM 2640 N N . THR A 1 351 ? 21.334 17.965 -14.438 1.00 78.31 351 THR A N 1
ATOM 2641 C CA . THR A 1 351 ? 22.708 18.070 -14.967 1.00 78.31 351 THR A CA 1
ATOM 2642 C C . THR A 1 351 ? 23.103 19.483 -15.376 1.00 78.31 351 THR A C 1
ATOM 2644 O O . THR A 1 351 ? 24.264 19.693 -15.728 1.00 78.31 351 THR A O 1
ATOM 2647 N N . ASP A 1 352 ? 22.191 20.451 -15.295 1.00 69.94 352 ASP A N 1
ATOM 2648 C CA . ASP A 1 352 ? 22.492 21.838 -15.624 1.00 69.94 352 ASP A CA 1
ATOM 2649 C C . ASP A 1 352 ? 23.422 22.496 -14.600 1.00 69.94 352 ASP A C 1
ATOM 2651 O O . ASP A 1 352 ? 23.485 22.133 -13.421 1.00 69.94 352 ASP A O 1
ATOM 2655 N N . ASP A 1 353 ? 24.122 23.540 -15.048 1.00 68.56 353 ASP A N 1
ATOM 2656 C CA . ASP A 1 353 ? 24.858 24.417 -14.144 1.00 68.56 353 ASP A CA 1
ATOM 2657 C C . ASP A 1 353 ? 23.857 25.092 -13.177 1.00 68.56 353 ASP A C 1
ATOM 2659 O O . ASP A 1 353 ? 22.881 25.691 -13.650 1.00 68.56 353 ASP A O 1
ATOM 2663 N N . PRO A 1 354 ? 24.098 25.074 -11.848 1.00 62.91 354 PRO A N 1
ATOM 2664 C CA . PRO A 1 354 ? 23.220 25.684 -10.841 1.00 62.91 354 PRO A CA 1
ATOM 2665 C C . PRO A 1 354 ? 22.898 27.172 -11.063 1.00 62.91 354 PRO A C 1
ATOM 2667 O O . PRO A 1 354 ? 21.984 27.714 -10.442 1.00 62.91 354 PRO A O 1
ATOM 2670 N N . THR A 1 355 ? 23.661 27.866 -11.910 1.00 65.00 355 THR A N 1
ATOM 2671 C CA . THR A 1 355 ? 23.465 29.277 -12.273 1.00 65.00 355 THR A CA 1
ATOM 2672 C C . THR A 1 355 ? 22.644 29.483 -13.550 1.00 65.00 355 THR A C 1
ATOM 2674 O O . THR A 1 355 ? 22.289 30.619 -13.882 1.00 65.00 355 THR A O 1
ATOM 2677 N N . THR A 1 356 ? 22.326 28.407 -14.268 1.00 63.41 356 THR A N 1
ATOM 2678 C CA . THR A 1 356 ? 21.625 28.430 -15.556 1.00 63.41 356 THR A CA 1
ATOM 2679 C C . THR A 1 356 ? 20.158 28.020 -15.422 1.00 63.41 356 THR A C 1
ATOM 2681 O O . THR A 1 356 ? 19.665 27.705 -14.341 1.00 63.41 356 THR A O 1
ATOM 2684 N N . VAL A 1 357 ? 19.392 28.159 -16.507 1.00 64.12 357 VAL A N 1
ATOM 2685 C CA . VAL A 1 357 ? 18.010 27.663 -16.532 1.00 64.12 357 VAL A CA 1
ATOM 2686 C C . VAL A 1 357 ? 18.063 26.142 -16.574 1.00 64.12 357 VAL A C 1
ATOM 2688 O O . VAL A 1 357 ? 18.815 25.601 -17.373 1.00 64.12 357 VAL A O 1
ATOM 2691 N N . VAL A 1 358 ? 17.241 25.493 -15.753 1.00 64.50 358 VAL A N 1
ATOM 2692 C CA . VAL A 1 358 ? 17.121 24.036 -15.733 1.00 64.50 358 VAL A CA 1
ATOM 2693 C C . VAL A 1 358 ? 16.413 23.567 -17.012 1.00 64.50 358 VAL A C 1
ATOM 2695 O O . VAL A 1 358 ? 15.252 23.912 -17.244 1.00 64.50 358 VAL A O 1
ATOM 2698 N N . LEU A 1 359 ? 17.125 22.834 -17.861 1.00 67.56 359 LEU A N 1
ATOM 2699 C CA . LEU A 1 359 ? 16.711 22.292 -19.155 1.00 67.56 359 LEU A CA 1
ATOM 2700 C C . LEU A 1 359 ? 17.042 20.793 -19.285 1.00 67.56 359 LEU A C 1
ATOM 2702 O O . LEU A 1 359 ? 16.292 20.074 -19.941 1.00 67.56 359 LEU A O 1
ATOM 2706 N N . GLU A 1 360 ? 18.106 20.313 -18.642 1.00 74.56 360 GLU A N 1
ATOM 2707 C CA . GLU A 1 360 ? 18.600 18.936 -18.670 1.00 74.56 360 GLU A CA 1
ATOM 2708 C C . GLU A 1 360 ? 18.374 18.263 -17.304 1.00 74.56 360 GLU A C 1
ATOM 2710 O O . GLU A 1 360 ? 19.263 18.140 -16.460 1.00 74.56 360 GLU A O 1
ATOM 2715 N N . ASN A 1 361 ? 17.139 17.825 -17.064 1.00 79.06 361 ASN A N 1
ATOM 2716 C CA . ASN A 1 361 ? 16.769 17.074 -15.865 1.00 79.06 361 ASN A CA 1
ATOM 2717 C C . ASN A 1 361 ? 15.841 15.908 -16.213 1.00 79.06 361 ASN A C 1
ATOM 2719 O O . ASN A 1 361 ? 15.136 15.943 -17.223 1.00 79.06 361 ASN A O 1
ATOM 2723 N N . GLY A 1 362 ? 15.824 14.883 -15.366 1.00 81.56 362 GLY A N 1
ATOM 2724 C CA . GLY A 1 362 ? 14.941 13.742 -15.567 1.00 81.56 362 GLY A CA 1
ATOM 2725 C C . GLY A 1 362 ? 15.197 12.583 -14.618 1.00 81.56 362 GLY A C 1
ATOM 2726 O O . GLY A 1 362 ? 16.067 12.637 -13.745 1.00 81.56 362 GLY A O 1
ATOM 2727 N N . LEU A 1 363 ? 14.401 11.531 -14.803 1.00 86.56 363 LEU A N 1
ATOM 2728 C CA . LEU A 1 363 ? 14.608 10.247 -14.148 1.00 86.56 363 LEU A CA 1
ATOM 2729 C C . LEU A 1 363 ? 15.690 9.458 -14.879 1.00 86.56 363 LEU A C 1
ATOM 2731 O O . LEU A 1 363 ? 15.700 9.378 -16.105 1.00 86.56 363 LEU A O 1
ATOM 2735 N N . VAL A 1 364 ? 16.575 8.853 -14.101 1.00 87.75 364 VAL A N 1
ATOM 2736 C CA . VAL A 1 364 ? 17.712 8.065 -14.560 1.00 87.75 364 VAL A CA 1
ATOM 2737 C C . VAL A 1 364 ? 17.615 6.667 -13.935 1.00 87.75 364 VAL A C 1
ATOM 2739 O O . VAL A 1 364 ? 17.348 6.566 -12.732 1.00 87.75 364 VAL A O 1
ATOM 2742 N N . PRO A 1 365 ? 17.800 5.577 -14.705 1.00 87.81 365 PRO A N 1
ATOM 2743 C CA . PRO A 1 365 ? 17.821 4.220 -14.156 1.00 87.81 365 PRO A CA 1
ATOM 2744 C C . PRO A 1 365 ? 18.869 4.053 -13.045 1.00 87.81 365 PRO A C 1
ATOM 2746 O O . PRO A 1 365 ? 19.970 4.589 -13.141 1.00 87.81 365 PRO A O 1
ATOM 2749 N N . ALA A 1 366 ? 18.570 3.284 -11.995 1.00 87.94 366 ALA A N 1
ATOM 2750 C CA . ALA A 1 366 ? 19.464 3.136 -10.837 1.00 87.94 366 ALA A CA 1
ATOM 2751 C C . ALA A 1 366 ? 20.842 2.520 -11.150 1.00 87.94 366 ALA A C 1
ATOM 2753 O O . ALA A 1 366 ? 21.789 2.746 -10.400 1.00 87.94 366 ALA A O 1
ATOM 2754 N N . SER A 1 367 ? 20.969 1.761 -12.241 1.00 83.00 367 SER A N 1
ATOM 2755 C CA . SER A 1 367 ? 22.243 1.195 -12.709 1.00 83.00 367 SER A CA 1
ATOM 2756 C C . SER A 1 367 ? 23.147 2.207 -13.414 1.00 83.00 367 SER A C 1
ATOM 2758 O O . SER A 1 367 ? 24.312 1.916 -13.694 1.00 83.00 367 SER A O 1
ATOM 2760 N N . CYS A 1 368 ? 22.626 3.389 -13.730 1.00 81.94 368 CYS A N 1
ATOM 2761 C CA . CYS A 1 368 ? 23.322 4.386 -14.519 1.00 81.94 368 CYS A CA 1
ATOM 2762 C C . CYS A 1 368 ? 24.093 5.376 -13.644 1.00 81.94 368 CYS A C 1
ATOM 2764 O O . CYS A 1 368 ? 23.515 6.096 -12.831 1.00 81.94 368 CYS A O 1
ATOM 2766 N N . ASP A 1 369 ? 25.396 5.488 -13.905 1.00 69.12 369 ASP A N 1
ATOM 2767 C CA . ASP A 1 369 ? 26.258 6.570 -13.430 1.00 69.12 369 ASP A CA 1
ATOM 2768 C C . ASP A 1 369 ? 26.768 7.364 -14.644 1.00 69.12 369 ASP A C 1
ATOM 2770 O O . ASP A 1 369 ? 27.600 6.885 -15.419 1.00 69.12 369 ASP A O 1
ATOM 2774 N N . ASN A 1 370 ? 26.264 8.587 -14.822 1.00 56.38 370 ASN A N 1
ATOM 2775 C CA . ASN A 1 370 ? 26.585 9.443 -15.969 1.00 56.38 370 ASN A CA 1
ATOM 2776 C C . ASN A 1 370 ? 28.021 10.005 -15.962 1.00 56.38 370 ASN A C 1
ATOM 2778 O O . ASN A 1 370 ? 28.401 10.715 -16.893 1.00 56.38 370 ASN A O 1
ATOM 2782 N N . THR A 1 371 ? 28.832 9.695 -14.945 1.00 55.38 371 THR A N 1
ATOM 2783 C CA . THR A 1 371 ? 30.253 10.069 -14.908 1.00 55.38 371 THR A CA 1
ATOM 2784 C C . THR A 1 371 ? 31.149 9.087 -15.669 1.00 55.38 371 THR A C 1
ATOM 2786 O O . THR A 1 371 ? 32.251 9.453 -16.081 1.00 55.38 371 THR A O 1
ATOM 2789 N N . THR A 1 372 ? 30.681 7.853 -15.896 1.00 52.00 372 THR A N 1
ATOM 2790 C CA . THR A 1 372 ? 31.444 6.783 -16.566 1.00 52.00 372 THR A CA 1
ATOM 2791 C C . THR A 1 372 ? 30.656 6.049 -17.654 1.00 52.00 372 THR A C 1
ATOM 2793 O O . THR A 1 372 ? 31.263 5.553 -18.606 1.00 52.00 372 THR A O 1
ATOM 2796 N N . ASN A 1 373 ? 29.322 6.013 -17.566 1.00 52.56 373 ASN A N 1
ATOM 2797 C CA . ASN A 1 373 ? 28.437 5.395 -18.547 1.00 52.56 373 ASN A CA 1
ATOM 2798 C C . ASN A 1 373 ? 27.799 6.472 -19.441 1.00 52.56 373 ASN A C 1
ATOM 2800 O O . ASN A 1 373 ? 27.108 7.369 -18.967 1.00 52.56 373 ASN A O 1
ATOM 2804 N N . THR A 1 374 ? 28.052 6.396 -20.749 1.00 53.28 374 THR A N 1
ATOM 2805 C CA . THR A 1 374 ? 27.563 7.380 -21.735 1.00 53.28 374 THR A CA 1
ATOM 2806 C C . THR A 1 374 ? 26.183 7.047 -22.296 1.00 53.28 374 THR A C 1
ATOM 2808 O O . THR A 1 374 ? 25.663 7.829 -23.087 1.00 53.28 374 THR A O 1
ATOM 2811 N N . ASN A 1 375 ? 25.577 5.921 -21.902 1.00 58.81 375 ASN A N 1
ATOM 2812 C CA . ASN A 1 375 ? 24.294 5.487 -22.447 1.00 58.81 375 ASN A CA 1
ATOM 2813 C C . ASN A 1 375 ? 23.286 5.182 -21.331 1.00 58.81 375 ASN A C 1
ATOM 2815 O O . ASN A 1 375 ? 22.962 4.031 -21.055 1.00 58.81 375 ASN A O 1
ATOM 2819 N N . CYS A 1 376 ? 22.818 6.241 -20.668 1.00 71.38 376 CYS A N 1
ATOM 2820 C CA . CYS A 1 376 ? 21.782 6.198 -19.628 1.00 71.38 376 CYS A CA 1
ATOM 2821 C C . CYS A 1 376 ? 20.361 6.313 -20.213 1.00 71.38 376 CYS A C 1
ATOM 2823 O O . CYS A 1 376 ? 19.450 6.812 -19.557 1.00 71.38 376 CYS A O 1
ATOM 2825 N 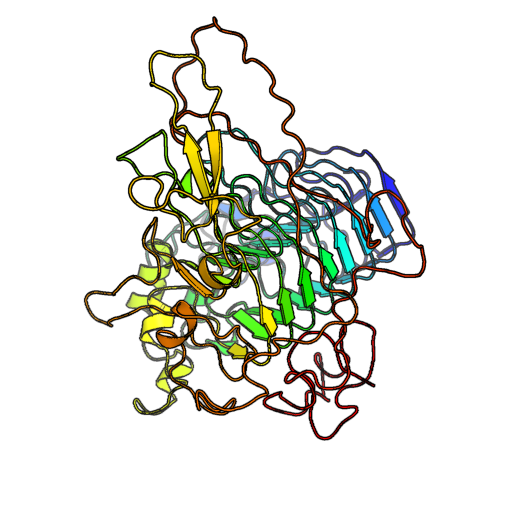N . ASP A 1 377 ? 20.198 5.900 -21.470 1.00 71.00 377 ASP A N 1
ATOM 2826 C CA . ASP A 1 377 ? 18.921 5.848 -22.172 1.00 71.00 377 ASP A CA 1
ATOM 2827 C C . ASP A 1 377 ? 18.158 4.586 -21.743 1.00 71.00 377 ASP A C 1
ATOM 2829 O O . ASP A 1 377 ? 18.659 3.468 -21.890 1.00 71.00 377 ASP A O 1
ATOM 2833 N N . ILE A 1 378 ? 16.938 4.755 -21.225 1.00 69.19 378 ILE A N 1
ATOM 2834 C CA . ILE A 1 378 ? 16.072 3.654 -20.776 1.00 69.19 378 ILE A CA 1
ATOM 2835 C C . ILE A 1 378 ? 15.750 2.652 -21.897 1.00 69.19 378 ILE A C 1
ATOM 2837 O O . ILE A 1 378 ? 15.437 1.501 -21.621 1.00 69.19 378 ILE A O 1
ATOM 2841 N N . THR A 1 379 ? 15.859 3.061 -23.164 1.00 67.81 379 THR A N 1
ATOM 2842 C CA . THR A 1 379 ? 15.661 2.176 -24.320 1.00 67.81 379 THR A CA 1
ATOM 2843 C C . THR A 1 379 ? 16.852 1.252 -24.582 1.00 67.81 379 THR A C 1
ATOM 2845 O O . THR A 1 379 ? 16.733 0.301 -25.356 1.00 67.81 379 THR A O 1
ATOM 2848 N N . VAL A 1 380 ? 18.001 1.516 -23.949 1.00 72.88 380 VAL A N 1
ATOM 2849 C CA . VAL A 1 380 ? 19.239 0.749 -24.137 1.00 72.88 380 VAL A CA 1
ATOM 2850 C C . VAL A 1 380 ? 19.683 0.028 -22.868 1.00 72.88 380 VAL A C 1
ATOM 2852 O O . VAL A 1 380 ? 20.270 -1.052 -22.954 1.00 72.88 380 VAL A O 1
ATOM 2855 N N . VAL A 1 381 ? 19.427 0.605 -21.694 1.00 76.50 381 VAL A N 1
ATOM 2856 C CA . VAL A 1 381 ? 19.751 -0.026 -20.411 1.00 76.50 381 VAL A CA 1
ATOM 2857 C C . VAL A 1 381 ? 18.827 -1.219 -20.199 1.00 76.50 381 VAL A C 1
ATOM 2859 O O . VAL A 1 381 ? 17.610 -1.101 -20.317 1.00 76.50 381 VAL A O 1
ATOM 2862 N N . ASN A 1 382 ? 19.398 -2.374 -19.865 1.00 77.94 382 ASN A N 1
ATOM 2863 C CA . ASN A 1 382 ? 18.593 -3.553 -19.595 1.00 77.94 382 ASN A CA 1
ATOM 2864 C C . ASN A 1 382 ? 17.775 -3.343 -18.308 1.00 77.94 382 ASN A C 1
ATOM 2866 O O . ASN A 1 382 ? 18.330 -2.952 -17.281 1.00 77.94 382 ASN A O 1
ATOM 2870 N N . VAL A 1 383 ? 16.466 -3.614 -18.358 1.00 76.12 383 VAL A N 1
ATOM 2871 C CA . VAL A 1 383 ? 15.536 -3.461 -17.221 1.00 76.12 383 VAL A CA 1
ATOM 2872 C C . VAL A 1 383 ? 15.969 -4.254 -15.987 1.00 76.12 383 VAL A C 1
ATOM 2874 O O . VAL A 1 383 ? 15.783 -3.814 -14.852 1.00 76.12 383 VAL A O 1
ATOM 2877 N N . GLU A 1 384 ? 16.644 -5.374 -16.220 1.00 76.81 384 GLU A N 1
ATOM 2878 C CA . GLU A 1 384 ? 17.282 -6.222 -15.212 1.00 76.81 384 GLU A CA 1
ATOM 2879 C C . GLU A 1 384 ? 18.284 -5.463 -14.333 1.00 76.81 384 GLU A C 1
ATOM 2881 O O . GLU A 1 384 ? 18.408 -5.732 -13.138 1.00 76.81 384 GLU A O 1
ATOM 2886 N N . ASP A 1 385 ? 19.007 -4.502 -14.913 1.00 78.19 385 ASP A N 1
ATOM 2887 C CA . ASP A 1 385 ? 20.125 -3.838 -14.242 1.00 78.19 385 ASP A CA 1
ATOM 2888 C C . ASP A 1 385 ? 19.640 -2.816 -13.207 1.00 78.19 385 ASP A C 1
ATOM 2890 O O . ASP A 1 385 ? 20.341 -2.529 -12.237 1.00 78.19 385 ASP A O 1
ATOM 2894 N N . TYR A 1 386 ? 18.435 -2.272 -13.389 1.00 82.44 386 TYR A N 1
ATOM 2895 C CA . TYR A 1 386 ? 17.837 -1.279 -12.495 1.00 82.44 386 TYR A CA 1
ATOM 2896 C C . TYR A 1 386 ? 16.541 -1.760 -11.840 1.00 82.44 386 TYR A C 1
ATOM 2898 O O . TYR A 1 386 ? 15.787 -0.954 -11.294 1.00 82.44 386 TYR A O 1
ATOM 2906 N N . THR A 1 387 ? 16.294 -3.069 -11.833 1.00 83.81 387 THR A N 1
ATOM 2907 C CA . THR A 1 387 ? 15.219 -3.666 -11.040 1.00 83.81 387 THR A CA 1
ATOM 2908 C C . THR A 1 387 ? 15.661 -3.856 -9.586 1.00 83.81 387 THR A C 1
ATOM 2910 O O . THR A 1 387 ? 16.755 -4.339 -9.293 1.00 83.81 387 THR A O 1
ATOM 2913 N N . GLN A 1 388 ? 14.799 -3.452 -8.652 1.00 87.44 388 GLN A N 1
ATOM 2914 C CA . GLN A 1 388 ? 14.962 -3.652 -7.214 1.00 87.44 388 GLN A CA 1
ATOM 2915 C C . GLN A 1 388 ? 13.637 -4.115 -6.601 1.00 87.44 388 GLN A C 1
ATOM 2917 O O . GLN A 1 388 ? 12.813 -3.320 -6.134 1.00 87.44 388 GLN A O 1
ATOM 2922 N N . ASP A 1 389 ? 13.458 -5.434 -6.607 1.00 86.81 389 ASP A N 1
ATOM 2923 C CA . ASP A 1 389 ? 12.223 -6.110 -6.211 1.00 86.81 389 ASP A CA 1
ATOM 2924 C C . ASP A 1 389 ? 11.990 -6.147 -4.700 1.00 86.81 389 ASP A C 1
ATOM 2926 O O . ASP A 1 389 ? 10.850 -6.052 -4.256 1.00 86.81 389 ASP A O 1
ATOM 2930 N N . LEU A 1 390 ? 13.043 -6.289 -3.896 1.00 89.69 390 LEU A N 1
ATOM 2931 C CA . LEU A 1 390 ? 12.937 -6.446 -2.445 1.00 89.69 390 LEU A CA 1
ATOM 2932 C C . LEU A 1 390 ? 14.018 -5.636 -1.745 1.00 89.69 390 LEU A C 1
ATOM 2934 O O . LEU A 1 390 ? 15.181 -5.671 -2.150 1.00 89.69 390 LEU A O 1
ATOM 2938 N N . ALA A 1 391 ? 13.648 -4.957 -0.663 1.00 91.75 391 ALA A N 1
ATOM 2939 C CA . ALA A 1 391 ? 14.616 -4.243 0.154 1.00 91.75 391 ALA A CA 1
ATOM 2940 C C . ALA A 1 391 ? 14.124 -3.949 1.571 1.00 91.75 391 ALA A C 1
ATOM 2942 O O . ALA A 1 391 ? 12.926 -3.787 1.825 1.00 91.75 391 ALA A O 1
ATOM 2943 N N . VAL A 1 392 ? 15.091 -3.773 2.469 1.00 94.75 392 VAL A N 1
ATOM 2944 C CA . VAL A 1 392 ? 14.898 -3.129 3.770 1.00 94.75 392 VAL A CA 1
ATOM 2945 C C . VAL A 1 392 ? 15.501 -1.726 3.724 1.00 94.75 392 VAL A C 1
ATOM 2947 O O . VAL A 1 392 ? 16.614 -1.540 3.235 1.00 94.75 392 VAL A O 1
ATOM 2950 N N . LEU A 1 393 ? 14.784 -0.725 4.233 1.00 94.50 393 LEU A N 1
ATOM 2951 C CA . LEU A 1 393 ? 15.242 0.663 4.286 1.00 94.50 393 LEU A CA 1
ATOM 2952 C C . LEU A 1 393 ? 15.425 1.155 5.722 1.00 94.50 393 LEU A C 1
ATOM 2954 O O . LEU A 1 393 ? 14.516 1.056 6.548 1.00 94.50 393 LEU A O 1
ATOM 2958 N N . ASN A 1 394 ? 16.561 1.808 5.971 1.00 93.62 394 ASN A N 1
ATOM 2959 C CA . ASN A 1 394 ? 16.778 2.666 7.135 1.00 93.62 394 ASN A CA 1
ATOM 2960 C C . ASN A 1 394 ? 17.217 4.057 6.661 1.00 93.62 394 ASN A C 1
ATOM 2962 O O . ASN A 1 394 ? 18.350 4.249 6.213 1.00 93.62 394 ASN A O 1
ATOM 2966 N N . GLY A 1 395 ? 16.295 5.021 6.701 1.00 89.19 395 GLY A N 1
ATOM 2967 C CA . GLY A 1 395 ? 16.494 6.316 6.054 1.00 89.19 395 GLY A CA 1
ATOM 2968 C C . GLY A 1 395 ? 16.810 6.133 4.566 1.00 89.19 395 GLY A C 1
ATOM 2969 O O . GLY A 1 395 ? 15.996 5.590 3.816 1.00 89.19 395 GLY A O 1
ATOM 2970 N N . HIS A 1 396 ? 18.002 6.563 4.148 1.00 89.44 396 HIS A N 1
ATOM 2971 C CA . HIS A 1 396 ? 18.459 6.412 2.767 1.00 89.44 396 HIS A CA 1
ATOM 2972 C C . HIS A 1 396 ? 19.209 5.103 2.488 1.00 89.44 396 HIS A C 1
ATOM 2974 O O . HIS A 1 396 ? 19.411 4.791 1.314 1.00 89.44 396 HIS A O 1
ATOM 2980 N N . THR A 1 397 ? 19.602 4.355 3.520 1.00 91.19 397 THR A N 1
ATOM 2981 C CA . THR A 1 397 ? 20.379 3.120 3.381 1.00 91.19 397 THR A CA 1
ATOM 2982 C C . THR A 1 397 ? 19.476 1.969 2.957 1.00 91.19 397 THR A C 1
ATOM 2984 O O . THR A 1 397 ? 18.467 1.699 3.611 1.00 91.19 397 THR A O 1
ATOM 2987 N N . ILE A 1 398 ? 19.863 1.295 1.875 1.00 90.62 398 ILE A N 1
ATOM 2988 C CA . ILE A 1 398 ? 19.223 0.082 1.356 1.00 90.62 398 ILE A CA 1
ATOM 2989 C C . ILE A 1 398 ? 19.966 -1.128 1.922 1.00 90.62 398 ILE A C 1
ATOM 2991 O O . ILE A 1 398 ? 21.195 -1.132 1.914 1.00 90.62 398 ILE A O 1
ATOM 2995 N N . ASN A 1 399 ? 19.222 -2.119 2.415 1.00 89.75 399 ASN A N 1
ATOM 2996 C CA . ASN A 1 399 ? 19.717 -3.342 3.059 1.00 89.75 399 ASN A CA 1
ATOM 2997 C C . ASN A 1 399 ? 20.824 -3.044 4.089 1.00 89.75 399 ASN A C 1
ATOM 2999 O O . ASN A 1 399 ? 21.977 -3.451 3.928 1.00 89.75 399 ASN A O 1
ATOM 3003 N N . PRO A 1 400 ? 20.506 -2.243 5.125 1.00 91.31 400 PRO A N 1
ATOM 3004 C CA . PRO A 1 400 ? 21.484 -1.828 6.122 1.00 91.31 400 PRO A CA 1
ATOM 3005 C C . PRO A 1 400 ? 22.054 -3.023 6.895 1.00 91.31 400 PRO A C 1
ATOM 3007 O O . PRO A 1 400 ? 21.386 -4.029 7.122 1.00 91.31 400 PRO A O 1
ATOM 3010 N N . VAL A 1 401 ? 23.289 -2.876 7.373 1.00 91.19 401 VAL A N 1
ATOM 3011 C CA . VAL A 1 401 ? 23.917 -3.833 8.291 1.00 91.19 401 VAL A CA 1
ATOM 3012 C C . VAL A 1 401 ? 23.711 -3.340 9.720 1.00 91.19 401 VAL A C 1
ATOM 3014 O O . VAL A 1 401 ? 24.232 -2.292 10.105 1.00 91.19 401 VAL A O 1
ATOM 3017 N N . HIS A 1 402 ? 22.946 -4.086 10.512 1.00 89.69 402 HIS A N 1
ATOM 3018 C CA . HIS A 1 402 ? 22.769 -3.825 11.932 1.00 89.69 402 HIS A CA 1
ATOM 3019 C C . HIS A 1 402 ? 24.056 -4.162 12.708 1.00 89.69 402 HIS A C 1
ATOM 3021 O O . HIS A 1 402 ? 24.605 -5.252 12.516 1.00 89.69 402 HIS A O 1
ATOM 3027 N N . PRO A 1 403 ? 24.524 -3.296 13.631 1.00 87.12 403 PRO A N 1
ATOM 3028 C CA . PRO A 1 403 ? 25.781 -3.512 14.356 1.00 87.12 403 PRO A CA 1
ATOM 3029 C C . PRO A 1 403 ? 25.848 -4.823 15.149 1.00 87.12 403 PRO A C 1
ATOM 3031 O O . PRO A 1 403 ? 26.926 -5.389 15.298 1.00 87.12 403 PRO A O 1
ATOM 3034 N N . GLN A 1 404 ? 24.706 -5.289 15.662 1.00 84.75 404 GLN A N 1
ATOM 3035 C CA . GLN A 1 404 ? 24.617 -6.490 16.499 1.00 84.75 404 GLN A CA 1
ATOM 3036 C C . GLN A 1 404 ? 24.190 -7.746 15.729 1.00 84.75 404 GLN A C 1
ATOM 3038 O O . GLN A 1 404 ? 24.617 -8.840 16.080 1.00 84.75 404 GLN A O 1
ATOM 3043 N N . TYR A 1 405 ? 23.361 -7.594 14.693 1.00 82.50 405 TYR A N 1
ATOM 3044 C CA . TYR A 1 405 ? 22.617 -8.707 14.081 1.00 82.50 405 TYR A CA 1
ATOM 3045 C C . TYR A 1 405 ? 23.015 -8.970 12.619 1.00 82.50 405 TYR A C 1
ATOM 3047 O O . TYR A 1 405 ? 22.602 -9.963 12.034 1.00 82.50 405 TYR A O 1
ATOM 3055 N N . GLY A 1 406 ? 23.848 -8.113 12.017 1.00 86.56 406 GLY A N 1
ATOM 3056 C CA . GLY A 1 406 ? 24.298 -8.281 10.635 1.00 86.56 406 GLY A CA 1
ATOM 3057 C C . GLY A 1 406 ? 23.329 -7.701 9.602 1.00 86.56 406 GLY A C 1
ATOM 3058 O O . GLY A 1 406 ? 22.632 -6.726 9.872 1.00 86.56 406 GLY A O 1
ATOM 3059 N N . ALA A 1 407 ? 23.362 -8.235 8.381 1.00 86.38 407 ALA A N 1
ATOM 3060 C CA . ALA A 1 407 ? 22.614 -7.693 7.246 1.00 86.38 407 ALA A CA 1
ATOM 3061 C C . ALA A 1 407 ? 21.095 -7.808 7.452 1.00 86.38 407 ALA A C 1
ATOM 3063 O O . ALA A 1 407 ? 20.595 -8.868 7.824 1.00 86.38 407 ALA A O 1
ATOM 3064 N N . MET A 1 408 ? 20.369 -6.721 7.187 1.00 86.88 408 MET A N 1
ATOM 3065 C CA . MET A 1 408 ? 18.910 -6.685 7.258 1.00 86.88 408 MET A CA 1
ATOM 3066 C C . MET A 1 408 ? 18.314 -6.788 5.864 1.00 86.88 408 MET A C 1
ATOM 3068 O O . MET A 1 408 ? 18.386 -5.849 5.071 1.00 86.88 408 MET A O 1
ATOM 3072 N N . GLU A 1 409 ? 17.702 -7.935 5.586 1.00 87.69 409 GLU A N 1
ATOM 3073 C CA . GLU A 1 409 ? 17.123 -8.265 4.286 1.00 87.69 409 GLU A CA 1
ATOM 3074 C C . GLU A 1 409 ? 15.747 -8.917 4.444 1.00 87.69 409 GLU A C 1
ATOM 3076 O O . GLU A 1 409 ? 15.449 -9.591 5.435 1.00 87.69 409 GLU A O 1
ATOM 3081 N N . LEU A 1 410 ? 14.884 -8.743 3.443 1.00 86.88 410 LEU A N 1
ATOM 3082 C CA . LEU A 1 410 ? 13.646 -9.511 3.351 1.00 86.88 410 LEU A CA 1
ATOM 3083 C C . LEU A 1 410 ? 13.968 -10.964 2.997 1.00 86.88 410 LEU A C 1
ATOM 3085 O O . LEU A 1 410 ? 14.875 -11.229 2.215 1.00 86.88 410 LEU A O 1
ATOM 3089 N N . ARG A 1 411 ? 13.191 -11.906 3.539 1.00 80.69 411 ARG A N 1
ATOM 3090 C CA . ARG A 1 411 ? 13.376 -13.340 3.293 1.00 80.69 411 ARG A CA 1
ATOM 3091 C C . ARG A 1 411 ? 12.213 -13.900 2.477 1.00 80.69 411 ARG A C 1
ATOM 3093 O O . ARG A 1 411 ? 11.266 -14.442 3.054 1.00 80.69 411 ARG A O 1
ATOM 3100 N N . PRO A 1 412 ? 12.255 -13.770 1.144 1.00 81.94 412 PRO A N 1
ATOM 3101 C CA . PRO A 1 412 ? 11.284 -14.421 0.283 1.00 81.94 412 PRO A CA 1
ATOM 3102 C C . PRO A 1 412 ? 11.453 -15.946 0.369 1.00 81.94 412 PRO A C 1
ATOM 3104 O O . PRO A 1 412 ? 12.556 -16.470 0.255 1.00 81.94 412 PRO A O 1
ATOM 3107 N N . LEU A 1 413 ? 10.357 -16.682 0.543 1.00 74.81 413 LEU A N 1
ATOM 3108 C CA . LEU A 1 413 ? 10.327 -18.146 0.473 1.00 74.81 413 LEU A CA 1
ATOM 3109 C C . LEU A 1 413 ? 9.465 -18.580 -0.710 1.00 74.81 413 LEU A C 1
ATOM 3111 O O . LEU A 1 413 ? 8.289 -18.248 -0.729 1.00 74.81 413 LEU A O 1
ATOM 3115 N N . ARG A 1 414 ? 10.011 -19.317 -1.686 1.00 72.94 414 ARG A N 1
ATOM 3116 C CA . ARG A 1 414 ? 9.254 -19.777 -2.877 1.00 72.94 414 ARG A CA 1
ATOM 3117 C C . ARG A 1 414 ? 8.533 -18.661 -3.637 1.00 72.94 414 ARG A C 1
ATOM 3119 O O . ARG A 1 414 ? 7.447 -18.848 -4.159 1.00 72.94 414 ARG A O 1
ATOM 3126 N N . ASN A 1 415 ? 9.130 -17.477 -3.672 1.00 76.69 415 ASN A N 1
ATOM 3127 C CA . ASN A 1 415 ? 8.652 -16.427 -4.562 1.00 76.69 415 ASN A CA 1
ATOM 3128 C C . ASN A 1 415 ? 9.329 -16.626 -5.914 1.00 76.69 415 ASN A C 1
ATOM 3130 O O . ASN A 1 415 ? 10.508 -16.987 -5.957 1.00 76.69 415 ASN A O 1
ATOM 3134 N N . LEU A 1 416 ? 8.607 -16.358 -6.994 1.00 80.19 416 LEU A N 1
ATOM 3135 C CA . LEU A 1 416 ? 9.224 -16.195 -8.296 1.00 80.19 416 LEU A CA 1
ATOM 3136 C C . LEU A 1 416 ? 9.787 -14.776 -8.354 1.00 80.19 416 LEU A C 1
ATOM 3138 O O . LEU A 1 416 ? 9.034 -13.803 -8.391 1.00 80.19 416 LEU A O 1
ATOM 3142 N N . LEU A 1 417 ? 11.111 -14.687 -8.297 1.00 75.25 417 LEU A N 1
ATOM 3143 C CA . LEU A 1 417 ? 11.865 -13.447 -8.423 1.00 75.25 417 LEU A CA 1
ATOM 3144 C C . LEU A 1 417 ? 12.609 -13.441 -9.752 1.00 75.25 417 LEU A C 1
ATOM 3146 O O . LEU A 1 417 ? 12.927 -14.495 -10.306 1.00 75.25 417 LEU A O 1
ATOM 3150 N N . GLN A 1 418 ? 12.948 -12.253 -10.221 1.00 65.62 418 GLN A N 1
ATOM 3151 C CA . GLN A 1 418 ? 13.876 -12.082 -11.323 1.00 65.62 418 GLN A CA 1
ATOM 3152 C C . GLN A 1 418 ? 15.297 -12.556 -10.981 1.00 65.62 418 GLN A C 1
ATOM 3154 O O . GLN A 1 418 ? 15.771 -12.374 -9.860 1.00 65.62 418 GLN A O 1
ATOM 3159 N N . THR A 1 419 ? 16.012 -13.117 -11.960 1.00 48.31 419 THR A N 1
ATOM 3160 C CA . THR A 1 419 ? 17.431 -13.487 -11.846 1.00 48.31 419 THR A CA 1
ATOM 3161 C C . THR A 1 419 ? 18.328 -12.539 -12.649 1.00 48.31 419 THR A C 1
ATOM 3163 O O . THR A 1 419 ? 18.657 -12.809 -13.800 1.00 48.31 419 THR A O 1
ATOM 3166 N N . GLY A 1 420 ? 18.764 -11.443 -12.020 1.00 40.97 420 GLY A N 1
ATOM 3167 C CA . GLY A 1 420 ? 19.816 -10.536 -12.513 1.00 40.97 420 GLY A CA 1
ATOM 3168 C C . GLY A 1 420 ? 21.013 -10.458 -11.552 1.00 40.97 420 GLY A C 1
ATOM 3169 O O . GLY A 1 420 ? 20.990 -11.062 -10.482 1.00 40.97 420 GLY A O 1
ATOM 3170 N N . ALA A 1 421 ? 22.075 -9.708 -11.875 1.00 36.09 421 ALA A N 1
ATOM 3171 C CA . ALA A 1 421 ? 23.298 -9.627 -11.050 1.00 36.09 421 ALA A CA 1
ATOM 3172 C C . ALA A 1 421 ? 23.057 -9.157 -9.593 1.00 36.09 421 ALA A C 1
ATOM 3174 O O . ALA A 1 421 ? 23.844 -9.483 -8.706 1.00 36.09 421 ALA A O 1
ATOM 3175 N N . SER A 1 422 ? 21.943 -8.461 -9.336 1.00 36.78 422 SER A N 1
ATOM 3176 C CA . SER A 1 422 ? 21.476 -8.067 -7.995 1.00 36.78 422 SER A CA 1
ATOM 3177 C C . SER A 1 422 ? 20.675 -9.170 -7.269 1.00 36.78 422 SER A C 1
ATOM 3179 O O . SER A 1 422 ? 20.593 -9.190 -6.044 1.00 36.78 422 SER A O 1
ATOM 3181 N N . ALA A 1 423 ? 20.135 -10.150 -8.003 1.00 39.56 423 ALA A N 1
ATOM 3182 C CA . ALA A 1 423 ? 19.400 -11.299 -7.464 1.00 39.56 423 ALA A CA 1
ATOM 3183 C C . ALA A 1 423 ? 20.311 -12.368 -6.830 1.00 39.56 423 ALA A C 1
ATOM 3185 O O . ALA A 1 423 ? 19.839 -13.231 -6.091 1.00 39.56 423 ALA A O 1
ATOM 3186 N N . VAL A 1 424 ? 21.622 -12.315 -7.096 1.00 36.28 424 VAL A N 1
ATOM 3187 C CA . VAL A 1 424 ? 22.598 -13.317 -6.627 1.00 36.28 424 VAL A CA 1
ATOM 3188 C C . VAL A 1 424 ? 23.005 -13.096 -5.160 1.00 36.28 424 VAL A C 1
ATOM 3190 O O . VAL A 1 424 ? 23.471 -14.032 -4.517 1.00 36.28 424 VAL A O 1
ATOM 3193 N N . ALA A 1 425 ? 22.793 -11.900 -4.598 1.00 34.69 425 ALA A N 1
ATOM 3194 C CA . ALA A 1 425 ? 23.143 -11.609 -3.202 1.00 34.69 425 ALA A CA 1
ATOM 3195 C C . ALA A 1 425 ? 22.019 -11.950 -2.201 1.00 34.69 425 ALA A C 1
ATOM 3197 O O . ALA A 1 425 ? 22.315 -12.418 -1.107 1.00 34.69 425 ALA A O 1
ATOM 3198 N N . ASN A 1 426 ? 20.747 -11.812 -2.599 1.00 36.22 426 ASN A N 1
ATOM 3199 C CA . ASN A 1 426 ? 19.592 -11.919 -1.689 1.00 36.22 426 ASN A CA 1
ATOM 3200 C C . ASN A 1 426 ? 18.894 -13.293 -1.713 1.00 36.22 426 ASN A C 1
ATOM 3202 O O . ASN A 1 426 ? 17.846 -13.472 -1.095 1.00 36.22 426 ASN A O 1
ATOM 3206 N N . ASN A 1 427 ? 19.426 -14.270 -2.456 1.00 35.84 427 ASN A N 1
ATOM 3207 C CA . ASN A 1 427 ? 18.761 -15.555 -2.680 1.00 35.84 427 ASN A CA 1
ATOM 3208 C C . ASN A 1 427 ? 19.568 -16.728 -2.111 1.00 35.84 427 ASN A C 1
ATOM 3210 O O . ASN A 1 427 ? 20.040 -17.607 -2.836 1.00 35.84 427 ASN A O 1
ATOM 3214 N N . THR A 1 428 ? 19.715 -16.762 -0.783 1.00 31.95 428 THR A N 1
ATOM 3215 C CA . THR A 1 428 ? 20.118 -18.002 -0.102 1.00 31.95 428 THR A CA 1
ATOM 3216 C C . THR A 1 428 ? 18.881 -18.895 0.039 1.00 31.95 428 THR A C 1
ATOM 3218 O O . THR A 1 428 ? 18.165 -18.879 1.038 1.00 31.95 428 THR A O 1
ATOM 3221 N N . TYR A 1 429 ? 18.623 -19.608 -1.056 1.00 41.16 429 TYR A N 1
ATOM 3222 C CA . TYR A 1 429 ? 17.572 -20.587 -1.329 1.00 41.16 429 TYR A CA 1
ATOM 3223 C C . TYR A 1 429 ? 17.115 -21.456 -0.149 1.00 41.16 429 TYR A C 1
ATOM 3225 O O . TYR A 1 429 ? 17.942 -22.093 0.499 1.00 41.16 429 TYR A O 1
ATOM 3233 N N . ILE A 1 430 ? 15.793 -21.631 -0.003 1.00 33.88 430 ILE A N 1
ATOM 3234 C CA . ILE A 1 430 ? 15.194 -22.888 0.490 1.00 33.88 430 ILE A CA 1
ATOM 3235 C C . ILE A 1 430 ? 14.016 -23.257 -0.431 1.00 33.88 430 ILE A C 1
ATOM 3237 O O . ILE A 1 430 ? 12.895 -22.790 -0.230 1.00 33.88 430 ILE A O 1
ATOM 3241 N N . ASP A 1 431 ? 14.362 -24.059 -1.452 1.00 30.50 431 ASP A N 1
ATOM 3242 C CA . ASP A 1 431 ? 13.573 -24.836 -2.436 1.00 30.50 431 ASP A CA 1
ATOM 3243 C C . ASP A 1 431 ? 12.376 -24.155 -3.135 1.00 30.50 431 ASP A C 1
ATOM 3245 O O . ASP A 1 431 ? 11.348 -23.970 -2.499 1.00 30.50 431 ASP A O 1
ATOM 3249 N N . GLY A 1 432 ? 12.355 -23.861 -4.447 1.00 30.12 432 GLY A N 1
ATOM 3250 C CA . GLY A 1 432 ? 13.244 -24.282 -5.534 1.00 30.12 432 GLY A CA 1
ATOM 3251 C C . GLY A 1 432 ? 13.058 -23.475 -6.838 1.00 30.12 432 GLY A C 1
ATOM 3252 O O . GLY A 1 432 ? 11.947 -23.276 -7.308 1.00 30.12 432 GLY A O 1
ATOM 3253 N N . TYR A 1 433 ? 14.189 -23.054 -7.400 1.00 31.03 433 TYR A N 1
ATOM 3254 C CA . TYR A 1 433 ? 14.526 -22.873 -8.812 1.00 31.03 433 TYR A CA 1
ATOM 3255 C C . TYR A 1 433 ? 16.057 -22.877 -8.878 1.00 31.03 433 TYR A C 1
ATOM 3257 O O . TYR A 1 433 ? 16.740 -21.985 -8.382 1.00 31.03 433 TYR A O 1
ATOM 3265 N N . SER A 1 434 ? 16.613 -23.974 -9.376 1.00 31.11 434 SER A N 1
ATOM 3266 C CA . SER A 1 434 ? 18.050 -24.232 -9.399 1.00 31.11 434 SER A CA 1
ATOM 3267 C C . SER A 1 434 ? 18.844 -23.043 -9.963 1.00 31.11 434 SER A C 1
ATOM 3269 O O . SER A 1 434 ? 18.631 -22.633 -11.097 1.00 31.11 434 SER A O 1
ATOM 3271 N N . THR A 1 435 ? 19.823 -22.536 -9.208 1.00 33.66 435 THR A N 1
ATOM 3272 C CA . THR A 1 435 ? 20.827 -21.555 -9.665 1.00 33.66 435 THR A CA 1
ATOM 3273 C C . THR A 1 435 ? 21.902 -22.177 -10.568 1.00 33.66 435 THR A C 1
ATOM 3275 O O . THR A 1 435 ? 23.048 -21.726 -10.614 1.00 33.66 435 THR A O 1
ATOM 3278 N N . ALA A 1 436 ? 21.572 -23.227 -11.321 1.00 29.09 436 ALA A N 1
ATOM 3279 C CA . ALA A 1 436 ? 22.456 -23.684 -12.376 1.00 29.09 436 ALA A CA 1
ATOM 3280 C C . ALA A 1 436 ? 22.359 -22.692 -13.545 1.00 29.09 436 ALA A C 1
ATOM 3282 O O . ALA A 1 436 ? 21.341 -22.628 -14.225 1.00 29.09 436 ALA A O 1
ATOM 3283 N N . ASN A 1 437 ? 23.446 -21.963 -13.815 1.00 33.84 437 ASN A N 1
ATOM 3284 C CA . ASN A 1 437 ? 23.624 -21.029 -14.944 1.00 33.84 437 ASN A CA 1
ATOM 3285 C C . ASN A 1 437 ? 23.365 -21.623 -16.356 1.00 33.84 437 ASN A C 1
ATOM 3287 O O . ASN A 1 437 ? 23.639 -20.958 -17.348 1.00 33.84 437 ASN A O 1
ATOM 3291 N N . ASN A 1 438 ? 22.852 -22.855 -16.459 1.00 33.75 438 ASN A N 1
ATOM 3292 C CA . ASN A 1 438 ? 22.549 -23.573 -17.695 1.00 33.75 438 ASN A CA 1
ATOM 3293 C C . ASN A 1 438 ? 21.128 -24.185 -17.710 1.00 33.75 438 ASN A C 1
ATOM 3295 O O . ASN A 1 438 ? 20.872 -25.062 -18.536 1.00 33.75 438 ASN A O 1
ATOM 3299 N N . ASP A 1 439 ? 20.221 -23.789 -16.810 1.00 35.59 439 ASP A N 1
ATOM 3300 C CA . ASP A 1 439 ? 18.806 -24.161 -16.925 1.00 35.59 439 ASP A CA 1
ATOM 3301 C C . ASP A 1 439 ? 18.110 -23.233 -17.950 1.00 35.59 439 ASP A C 1
ATOM 3303 O O . ASP A 1 439 ? 18.039 -22.026 -17.708 1.00 35.59 439 ASP A O 1
ATOM 3307 N N . PRO A 1 440 ? 17.610 -23.743 -19.097 1.00 34.88 440 PRO A N 1
ATOM 3308 C CA . PRO A 1 440 ? 16.916 -22.937 -20.110 1.00 34.88 440 PRO A CA 1
ATOM 3309 C C . PRO A 1 440 ? 15.624 -22.272 -19.607 1.00 34.88 440 PRO A C 1
ATOM 3311 O O . PRO A 1 440 ? 15.053 -21.440 -20.309 1.00 34.88 440 PRO A O 1
ATOM 3314 N N . HIS A 1 441 ? 15.156 -22.616 -18.409 1.00 36.41 441 HIS A N 1
ATOM 3315 C CA . HIS A 1 441 ? 14.011 -21.978 -17.778 1.00 36.41 441 HIS A CA 1
ATOM 3316 C C . HIS A 1 441 ? 14.375 -20.789 -16.865 1.00 36.41 441 HIS A C 1
ATOM 3318 O O . HIS A 1 441 ? 13.505 -19.988 -16.531 1.00 36.41 441 HIS A O 1
ATOM 3324 N N . ASN A 1 442 ? 15.656 -20.615 -16.516 1.00 37.66 442 ASN A N 1
ATOM 3325 C CA . ASN A 1 442 ? 16.168 -19.486 -15.721 1.00 37.66 442 ASN A CA 1
ATOM 3326 C C . ASN A 1 442 ? 16.307 -18.179 -16.543 1.00 37.66 442 ASN A C 1
ATOM 3328 O O . ASN A 1 442 ? 16.891 -17.198 -16.099 1.00 37.66 442 ASN A O 1
ATOM 3332 N N . SER A 1 443 ? 15.808 -18.173 -17.781 1.00 42.75 443 SER A N 1
ATOM 3333 C CA . SER A 1 443 ? 15.848 -17.032 -18.704 1.00 42.75 443 SER A CA 1
ATOM 3334 C C . SER A 1 443 ? 14.463 -16.537 -19.135 1.00 42.75 443 SER A C 1
ATOM 3336 O O . SER A 1 443 ? 14.387 -15.725 -20.052 1.00 42.75 443 SER A O 1
ATOM 3338 N N . LEU A 1 444 ? 13.371 -17.044 -18.542 1.00 50.94 444 LEU A N 1
ATOM 3339 C CA . LEU A 1 444 ? 12.012 -16.831 -19.069 1.00 50.94 444 LEU A CA 1
ATOM 3340 C C . LEU A 1 444 ? 11.088 -15.948 -18.216 1.00 50.94 444 LEU A C 1
ATOM 3342 O O . LEU A 1 444 ? 10.039 -15.562 -18.720 1.00 50.94 444 LEU A O 1
ATOM 3346 N N . GLY A 1 445 ? 11.464 -15.579 -16.983 1.00 58.03 445 GLY A N 1
ATOM 3347 C CA . GLY A 1 445 ? 10.594 -14.786 -16.098 1.00 58.03 445 GLY A CA 1
ATOM 3348 C C . GLY A 1 445 ? 9.200 -15.417 -15.889 1.00 58.03 445 GLY A C 1
ATOM 3349 O O . GLY A 1 445 ? 8.953 -16.548 -16.312 1.00 58.03 445 GLY A O 1
ATOM 3350 N N . PRO A 1 446 ? 8.264 -14.734 -15.210 1.00 58.12 446 PRO A N 1
ATOM 3351 C CA . PRO A 1 446 ? 6.850 -15.079 -15.291 1.00 58.12 446 PRO A CA 1
ATOM 3352 C C . PRO A 1 446 ? 6.357 -14.780 -16.714 1.00 58.12 446 PRO A C 1
ATOM 3354 O O . PRO A 1 446 ? 6.282 -13.623 -17.124 1.00 58.12 446 PRO A O 1
ATOM 3357 N N . VAL A 1 447 ? 6.059 -15.821 -17.493 1.00 71.75 447 VAL A N 1
ATOM 3358 C CA . VAL A 1 447 ? 5.492 -15.639 -18.836 1.00 71.75 447 VAL A CA 1
ATOM 3359 C C . VAL A 1 447 ? 4.034 -15.219 -18.659 1.00 71.75 447 VAL A C 1
ATOM 3361 O O . VAL A 1 447 ? 3.221 -16.018 -18.190 1.00 71.75 447 VAL A O 1
ATOM 3364 N N . PHE A 1 448 ? 3.731 -13.959 -18.968 1.00 75.00 448 PHE A N 1
ATOM 3365 C CA . PHE A 1 448 ? 2.392 -13.373 -18.880 1.00 75.00 448 PHE A CA 1
ATOM 3366 C C . PHE A 1 448 ? 1.743 -13.260 -20.256 1.00 75.00 448 PHE A C 1
ATOM 3368 O O . PHE A 1 448 ? 2.454 -13.087 -21.244 1.00 75.00 448 PHE A O 1
ATOM 3375 N N . VAL A 1 449 ? 0.407 -13.266 -20.298 1.00 66.94 449 VAL A N 1
ATOM 3376 C CA . VAL A 1 449 ? -0.363 -13.109 -21.545 1.00 66.94 449 VAL A CA 1
ATOM 3377 C C . VAL A 1 449 ? -0.034 -11.789 -22.236 1.00 66.94 449 VAL A C 1
ATOM 3379 O O . VAL A 1 449 ? 0.246 -11.752 -23.432 1.00 66.94 449 VAL A O 1
ATOM 3382 N N . ASN A 1 450 ? -0.046 -10.689 -21.483 1.00 60.06 450 ASN A N 1
ATOM 3383 C CA . ASN A 1 450 ? 0.286 -9.365 -21.990 1.00 60.06 450 ASN A CA 1
ATOM 3384 C C . ASN A 1 450 ? 0.745 -8.409 -20.873 1.00 60.06 450 ASN A C 1
ATOM 3386 O O . ASN A 1 450 ? 0.081 -7.418 -20.541 1.00 60.06 450 ASN A O 1
ATOM 3390 N N . GLY A 1 451 ? 1.882 -8.727 -20.249 1.00 56.16 451 GLY A N 1
ATOM 3391 C CA . GLY A 1 451 ? 2.510 -7.861 -19.250 1.00 56.16 451 GLY A CA 1
ATOM 3392 C C . GLY A 1 451 ? 3.078 -6.589 -19.890 1.00 56.16 451 GLY A C 1
ATOM 3393 O O . GLY A 1 451 ? 3.814 -6.655 -20.870 1.00 56.16 451 GLY A O 1
ATOM 3394 N N . ARG A 1 452 ? 2.786 -5.418 -19.312 1.00 61.84 452 ARG A N 1
ATOM 3395 C CA . ARG A 1 452 ? 3.191 -4.110 -19.865 1.00 61.84 452 ARG A CA 1
ATOM 3396 C C . ARG A 1 452 ? 3.733 -3.191 -18.782 1.00 61.84 452 ARG A C 1
ATOM 3398 O O . ARG A 1 452 ? 3.130 -3.132 -17.715 1.00 61.84 452 ARG A O 1
ATOM 3405 N N . PHE A 1 453 ? 4.783 -2.426 -19.071 1.00 63.75 453 PHE A N 1
ATOM 3406 C CA . PHE A 1 453 ? 5.331 -1.419 -18.156 1.00 63.75 453 PHE A CA 1
ATOM 3407 C C . PHE A 1 453 ? 4.936 0.021 -18.540 1.00 63.75 453 PHE A C 1
ATOM 3409 O O . PHE A 1 453 ? 4.506 0.279 -19.668 1.00 63.75 453 PHE A O 1
ATOM 3416 N N . ASN A 1 454 ? 5.083 0.969 -17.605 1.00 59.94 454 ASN A N 1
ATOM 3417 C CA . ASN A 1 454 ? 4.900 2.399 -17.886 1.00 59.94 454 ASN A CA 1
ATOM 3418 C C . ASN A 1 454 ? 6.055 2.961 -18.731 1.00 59.94 454 ASN A C 1
ATOM 3420 O O . ASN A 1 454 ? 7.228 2.763 -18.397 1.00 59.94 454 ASN A O 1
ATOM 3424 N N . GLU A 1 455 ? 5.709 3.716 -19.763 1.00 60.84 455 GLU A N 1
ATOM 3425 C CA . GLU A 1 455 ? 6.599 4.477 -20.637 1.00 60.84 455 GLU A CA 1
ATOM 3426 C C . GLU A 1 455 ? 6.667 5.956 -20.219 1.00 60.84 455 GLU A C 1
ATOM 3428 O O . GLU A 1 455 ? 5.941 6.435 -19.336 1.00 60.84 455 GLU A O 1
ATOM 3433 N N . ASP A 1 456 ? 7.562 6.700 -20.862 1.00 58.91 456 ASP A N 1
ATOM 3434 C CA . ASP A 1 456 ? 7.647 8.138 -20.691 1.00 58.91 456 ASP A CA 1
ATOM 3435 C C . ASP A 1 456 ? 6.390 8.839 -21.231 1.00 58.91 456 ASP A C 1
ATOM 3437 O O . ASP A 1 456 ? 5.761 8.449 -22.216 1.00 58.91 456 ASP A O 1
ATOM 3441 N N . ARG A 1 457 ? 6.006 9.934 -20.574 1.00 54.47 457 ARG A N 1
ATOM 3442 C CA . ARG A 1 457 ? 5.140 10.940 -21.189 1.00 54.47 457 ARG A CA 1
ATOM 3443 C C . ARG A 1 457 ? 5.992 12.151 -21.509 1.00 54.47 457 ARG A C 1
ATOM 3445 O O . ARG A 1 457 ? 6.670 12.653 -20.619 1.00 54.47 457 ARG A O 1
ATOM 3452 N N . ASN A 1 458 ? 5.883 12.655 -22.743 1.00 46.78 458 ASN A N 1
ATOM 3453 C CA . ASN A 1 458 ? 6.466 13.939 -23.141 1.00 46.78 458 ASN A CA 1
ATOM 3454 C C . ASN A 1 458 ? 6.241 14.981 -22.035 1.00 46.78 458 ASN A C 1
ATOM 3456 O O . ASN A 1 458 ? 5.095 15.326 -21.723 1.00 46.78 458 ASN A O 1
ATOM 3460 N N . ALA A 1 459 ? 7.333 15.450 -21.429 1.00 46.50 459 ALA A N 1
ATOM 3461 C CA . ALA A 1 459 ? 7.283 16.400 -20.332 1.00 46.50 459 ALA A CA 1
ATOM 3462 C C . ALA A 1 459 ? 6.651 17.713 -20.815 1.00 46.50 459 ALA A C 1
ATOM 3464 O O . ALA A 1 459 ? 7.148 18.357 -21.742 1.00 46.50 459 ALA A O 1
ATOM 3465 N N . LEU A 1 460 ? 5.555 18.138 -20.181 1.00 38.94 460 LEU A N 1
ATOM 3466 C CA . LEU A 1 460 ? 5.098 19.518 -20.307 1.00 38.94 460 LEU A CA 1
ATOM 3467 C C . LEU A 1 460 ? 6.005 20.373 -19.413 1.00 38.94 460 LEU A C 1
ATOM 3469 O O . LEU A 1 460 ? 5.783 20.463 -18.207 1.00 38.94 460 LEU A O 1
ATOM 3473 N N . LEU A 1 461 ? 7.045 20.977 -19.996 1.00 41.72 461 LEU A N 1
ATOM 3474 C CA . LEU A 1 461 ? 7.836 21.990 -19.297 1.00 41.72 461 LEU A CA 1
ATOM 3475 C C . LEU A 1 461 ? 6.953 23.217 -19.058 1.00 41.72 461 LEU A C 1
ATOM 3477 O O . LEU A 1 461 ? 6.670 23.986 -19.980 1.00 41.72 461 LEU A O 1
ATOM 3481 N N . PHE A 1 462 ? 6.542 23.423 -17.812 1.00 40.50 462 PHE A N 1
ATOM 3482 C CA . PHE A 1 462 ? 6.039 24.716 -17.377 1.00 40.50 462 PHE A CA 1
ATOM 3483 C C . PHE A 1 462 ? 7.242 25.558 -16.936 1.00 40.50 462 PHE A C 1
ATOM 3485 O O . PHE A 1 462 ? 7.867 25.224 -15.932 1.00 40.50 462 PHE A O 1
ATOM 3492 N N . PRO A 1 463 ? 7.610 26.630 -17.662 1.00 37.72 463 PRO A N 1
ATOM 3493 C CA . PRO A 1 463 ? 8.624 27.551 -17.174 1.00 37.72 463 PRO A CA 1
ATOM 3494 C C . PRO A 1 463 ? 8.099 28.212 -15.898 1.00 37.72 463 PRO A C 1
ATOM 3496 O O . PRO A 1 463 ? 7.105 28.939 -15.924 1.00 37.72 463 PRO A O 1
ATOM 3499 N N . GLU A 1 464 ? 8.746 27.928 -14.773 1.00 42.31 464 GLU A N 1
ATOM 3500 C CA . GLU A 1 464 ? 8.365 28.488 -13.484 1.00 42.31 464 GLU A CA 1
ATOM 3501 C C . GLU A 1 464 ? 8.569 30.014 -13.478 1.00 42.31 464 GLU A C 1
ATOM 3503 O O . GLU A 1 464 ? 9.560 30.545 -13.997 1.00 42.31 464 GLU A O 1
ATOM 3508 N N . PHE A 1 465 ? 7.605 30.749 -12.915 1.00 37.72 465 PHE A N 1
ATOM 3509 C CA . PHE A 1 465 ? 7.674 32.205 -12.836 1.00 37.72 465 PHE A CA 1
ATOM 3510 C C . PHE A 1 465 ? 8.776 32.627 -11.861 1.00 37.72 465 PHE A C 1
ATOM 3512 O O . PHE A 1 465 ? 8.649 32.498 -10.646 1.00 37.72 465 PHE A O 1
ATOM 3519 N N . LYS A 1 466 ? 9.854 33.204 -12.397 1.00 44.69 466 LYS A N 1
ATOM 3520 C CA . LYS A 1 466 ? 10.886 33.853 -11.590 1.00 44.69 466 LYS A CA 1
ATOM 3521 C C . LYS A 1 466 ? 10.324 35.157 -11.011 1.00 44.69 466 LYS A C 1
ATOM 3523 O O . LYS A 1 466 ? 9.940 36.052 -11.760 1.00 44.69 466 LYS A O 1
ATOM 3528 N N . VAL A 1 467 ? 10.385 35.261 -9.683 1.00 40.53 467 VAL A N 1
ATOM 3529 C CA . VAL A 1 467 ? 10.076 36.409 -8.805 1.00 40.53 467 VAL A CA 1
ATOM 3530 C C . VAL A 1 467 ? 8.683 36.392 -8.148 1.00 40.53 467 VAL A C 1
ATOM 3532 O O . VAL A 1 467 ? 7.768 37.107 -8.547 1.00 40.53 467 VAL A O 1
ATOM 3535 N N . LEU A 1 468 ? 8.601 35.704 -7.004 1.00 32.75 468 LEU A N 1
ATOM 3536 C CA . LEU A 1 468 ? 8.410 36.358 -5.701 1.00 32.75 468 LEU A CA 1
ATOM 3537 C C . LEU A 1 468 ? 8.994 35.481 -4.582 1.00 32.75 468 LEU A C 1
ATOM 3539 O O . LEU A 1 468 ? 8.829 34.269 -4.565 1.00 32.75 468 LEU A O 1
ATOM 3543 N N . GLN A 1 469 ? 9.738 36.128 -3.689 1.00 49.56 469 GLN A N 1
ATOM 3544 C CA . GLN A 1 469 ? 10.532 35.546 -2.611 1.00 49.56 469 GLN A CA 1
ATOM 3545 C C . GLN A 1 469 ? 9.649 34.715 -1.657 1.00 49.56 469 GLN A C 1
ATOM 3547 O O . GLN A 1 469 ? 8.890 35.281 -0.873 1.00 49.56 469 GLN A O 1
ATOM 3552 N N . ALA A 1 470 ? 9.761 33.388 -1.712 1.00 33.75 470 ALA A N 1
ATOM 3553 C CA . ALA A 1 470 ? 9.229 32.473 -0.707 1.00 33.75 470 ALA A CA 1
ATOM 3554 C C . ALA A 1 470 ? 10.413 31.840 0.032 1.00 33.75 470 ALA A C 1
ATOM 3556 O O . ALA A 1 470 ? 11.417 31.486 -0.586 1.00 33.75 470 ALA A O 1
ATOM 3557 N N . ALA A 1 471 ? 10.332 31.770 1.362 1.00 34.78 471 ALA A N 1
ATOM 3558 C CA . ALA A 1 471 ? 11.317 31.066 2.172 1.00 34.78 471 ALA A CA 1
ATOM 3559 C C . ALA A 1 471 ? 11.457 29.634 1.636 1.00 34.78 471 ALA A C 1
ATOM 3561 O O . ALA A 1 471 ? 10.447 28.947 1.498 1.00 34.78 471 ALA A O 1
ATOM 3562 N N . GLY A 1 472 ? 12.682 29.239 1.280 1.00 35.75 472 GLY A N 1
ATOM 3563 C CA . GLY A 1 472 ? 12.957 27.946 0.663 1.00 35.75 472 GLY A CA 1
ATOM 3564 C C . GLY A 1 472 ? 12.389 26.815 1.509 1.00 35.75 472 GLY A C 1
ATOM 3565 O O . GLY A 1 472 ? 12.738 26.673 2.683 1.00 35.75 472 GLY A O 1
ATOM 3566 N N . ALA A 1 473 ? 11.492 26.042 0.912 1.00 42.03 473 ALA A N 1
ATOM 3567 C CA . ALA A 1 473 ? 11.184 24.721 1.407 1.00 42.03 473 ALA A CA 1
ATOM 3568 C C . ALA A 1 473 ? 12.363 23.798 1.048 1.00 42.03 473 ALA A C 1
ATOM 3570 O O . ALA A 1 473 ? 12.937 23.910 -0.032 1.00 42.03 473 ALA A O 1
ATOM 3571 N N . PHE A 1 474 ? 12.795 22.974 2.003 1.00 49.50 474 PHE A N 1
ATOM 3572 C CA . PHE A 1 474 ? 13.943 22.064 1.869 1.00 49.50 474 PHE A CA 1
ATOM 3573 C C . PHE A 1 474 ? 13.544 20.675 1.322 1.00 49.50 474 PHE A C 1
ATOM 3575 O O . PHE A 1 474 ? 14.361 19.755 1.338 1.00 49.50 474 PHE A O 1
ATOM 3582 N N . ASP A 1 475 ? 12.296 20.486 0.893 1.00 48.50 475 ASP A N 1
ATOM 3583 C CA . ASP A 1 475 ? 11.779 19.227 0.355 1.00 48.50 475 ASP A CA 1
ATOM 3584 C C . ASP A 1 475 ? 12.148 19.055 -1.135 1.00 48.50 475 ASP A C 1
ATOM 3586 O O . ASP A 1 475 ? 12.367 20.028 -1.849 1.00 48.50 475 ASP A O 1
ATOM 3590 N N . GLU A 1 476 ? 12.377 17.805 -1.566 1.00 64.25 476 GLU A N 1
ATOM 3591 C CA . GLU A 1 476 ? 12.817 17.440 -2.933 1.00 64.25 476 GLU A CA 1
ATOM 3592 C C . GLU A 1 476 ? 14.135 18.102 -3.403 1.00 64.25 476 GLU A C 1
ATOM 3594 O O . GLU A 1 476 ? 14.340 18.415 -4.580 1.00 64.25 476 GLU A O 1
ATOM 3599 N N . GLY A 1 477 ? 15.050 18.361 -2.463 1.00 51.19 477 GLY A N 1
ATOM 3600 C CA . GLY A 1 477 ? 16.283 19.104 -2.748 1.00 51.19 477 GLY A CA 1
ATOM 3601 C C . GLY A 1 477 ? 16.039 20.591 -3.044 1.00 51.19 477 GLY A C 1
ATOM 3602 O O . GLY A 1 477 ? 16.936 21.271 -3.535 1.00 51.19 477 GLY A O 1
ATOM 3603 N N . GLY A 1 478 ? 14.843 21.110 -2.748 1.00 55.81 478 GLY A N 1
ATOM 3604 C CA . GLY A 1 478 ? 14.394 22.449 -3.129 1.00 55.81 478 GLY A CA 1
ATOM 3605 C C . GLY A 1 478 ? 13.845 22.533 -4.558 1.00 55.81 478 GLY A C 1
ATOM 3606 O O . GLY A 1 478 ? 13.625 23.641 -5.049 1.00 55.81 478 GLY A O 1
ATOM 3607 N N . ASN A 1 479 ? 13.637 21.393 -5.229 1.00 58.84 479 ASN A N 1
ATOM 3608 C CA . ASN A 1 479 ? 13.087 21.318 -6.581 1.00 58.84 479 ASN A CA 1
ATOM 3609 C C . ASN A 1 479 ? 11.603 20.936 -6.510 1.00 58.84 479 ASN A C 1
ATOM 3611 O O . ASN A 1 479 ? 11.258 19.892 -5.977 1.00 58.84 479 ASN A O 1
ATOM 3615 N N . PHE A 1 480 ? 10.704 21.736 -7.083 1.00 71.50 480 PHE A N 1
ATOM 3616 C CA . PHE A 1 480 ? 9.274 21.405 -7.135 1.00 71.50 480 PHE A CA 1
ATOM 3617 C C . 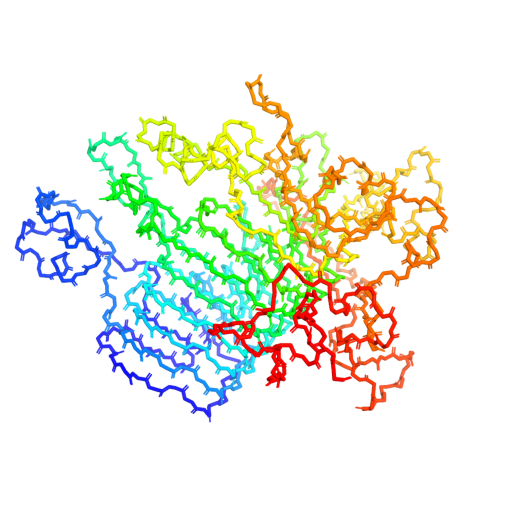PHE A 1 480 ? 9.008 20.277 -8.151 1.00 71.50 480 PHE A C 1
ATOM 3619 O O . PHE A 1 480 ? 8.629 20.532 -9.296 1.00 71.50 480 PHE A O 1
ATOM 3626 N N . LEU A 1 481 ? 9.234 19.022 -7.750 1.00 76.25 481 LEU A N 1
ATOM 3627 C CA . LEU A 1 481 ? 9.107 17.850 -8.618 1.00 76.25 481 LEU A CA 1
ATOM 3628 C C . LEU A 1 481 ? 7.695 17.262 -8.581 1.00 76.25 481 LEU A C 1
ATOM 3630 O O . LEU A 1 481 ? 7.154 16.942 -7.525 1.00 76.25 481 LEU A O 1
ATOM 3634 N N . GLN A 1 482 ? 7.118 17.053 -9.764 1.00 79.69 482 GLN A N 1
ATOM 3635 C CA . GLN A 1 482 ? 5.899 16.270 -9.937 1.00 79.69 482 GLN A CA 1
ATOM 3636 C C . GLN A 1 482 ? 6.083 15.301 -11.102 1.00 79.69 482 GLN A C 1
ATOM 3638 O O . GLN A 1 482 ? 6.348 15.709 -12.234 1.00 79.69 482 GLN A O 1
ATOM 3643 N N . VAL A 1 483 ? 5.936 14.007 -10.818 1.00 82.50 483 VAL A N 1
ATOM 3644 C CA . VAL A 1 483 ? 6.053 12.958 -11.832 1.00 82.50 483 VAL A CA 1
ATOM 3645 C C . VAL A 1 483 ? 4.726 12.780 -12.551 1.00 82.50 483 VAL A C 1
ATOM 3647 O O . VAL A 1 483 ? 3.681 12.628 -11.928 1.00 82.50 483 VAL A O 1
ATOM 3650 N N . ASN A 1 484 ? 4.797 12.714 -13.876 1.00 79.69 484 ASN A N 1
ATOM 3651 C CA . ASN A 1 484 ? 3.721 12.216 -14.717 1.00 79.69 484 ASN A CA 1
ATOM 3652 C C . ASN A 1 484 ? 4.199 10.938 -15.408 1.00 79.69 484 ASN A C 1
ATOM 3654 O O . ASN A 1 484 ? 5.292 10.913 -15.963 1.00 79.69 484 ASN A O 1
ATOM 3658 N N . PHE A 1 485 ? 3.367 9.901 -15.411 1.00 78.50 485 PHE A N 1
ATOM 3659 C CA . PHE A 1 485 ? 3.677 8.601 -16.012 1.00 78.50 485 PHE A CA 1
ATOM 3660 C C . PHE A 1 485 ? 2.507 8.127 -16.875 1.00 78.50 485 PHE A C 1
ATOM 3662 O O . PHE A 1 485 ? 1.385 8.653 -16.785 1.00 78.50 485 PHE A O 1
ATOM 3669 N N . GLY A 1 486 ? 2.758 7.184 -17.772 1.00 70.81 486 GLY A N 1
ATOM 3670 C CA . GLY A 1 486 ? 1.722 6.598 -18.607 1.00 70.81 486 GLY A CA 1
ATOM 3671 C C . GLY A 1 486 ? 2.249 5.458 -19.475 1.00 70.81 486 GLY A C 1
ATOM 3672 O O . GLY A 1 486 ? 3.367 5.017 -19.268 1.00 70.81 486 GLY A O 1
ATOM 3673 N N . PRO A 1 487 ? 1.452 4.984 -20.439 1.00 67.50 487 PRO A N 1
ATOM 3674 C CA . PRO A 1 487 ? 0.044 5.319 -20.619 1.00 67.50 487 PRO A CA 1
ATOM 3675 C C . PRO A 1 487 ? -0.820 4.794 -19.458 1.00 67.50 487 PRO A C 1
ATOM 3677 O O . PRO A 1 487 ? -0.667 3.669 -18.999 1.00 67.50 487 PRO A O 1
ATOM 3680 N N . LEU A 1 488 ? -1.772 5.612 -18.994 1.00 75.94 488 LEU A N 1
ATOM 3681 C CA . LEU A 1 488 ? -2.808 5.168 -18.053 1.00 75.94 488 LEU A CA 1
ATOM 3682 C C . LEU A 1 488 ? -3.923 4.494 -18.853 1.00 75.94 488 LEU A C 1
ATOM 3684 O O . LEU A 1 488 ? -4.900 5.131 -19.252 1.00 75.94 488 LEU A O 1
ATOM 3688 N N . THR A 1 489 ? -3.722 3.222 -19.167 1.00 74.06 489 THR A N 1
ATOM 3689 C CA . THR A 1 489 ? -4.610 2.430 -20.017 1.00 74.06 489 THR A CA 1
ATOM 3690 C C . THR A 1 489 ? -4.774 1.028 -19.448 1.00 74.06 489 THR A C 1
ATOM 3692 O O . THR A 1 489 ? -3.889 0.504 -18.777 1.00 74.06 489 THR A O 1
ATOM 3695 N N . LEU A 1 490 ? -5.938 0.433 -19.696 1.00 77.56 490 LEU A N 1
ATOM 3696 C CA . LEU A 1 490 ? -6.173 -0.996 -19.472 1.00 77.56 490 LEU A CA 1
ATOM 3697 C C . LEU A 1 490 ? -5.962 -1.808 -20.753 1.00 77.56 490 LEU A C 1
ATOM 3699 O O . LEU A 1 490 ? -5.801 -3.021 -20.689 1.00 77.56 490 LEU A O 1
ATOM 3703 N N . LEU A 1 491 ? -5.968 -1.126 -21.897 1.00 71.94 491 LEU A N 1
ATOM 3704 C CA . LEU A 1 491 ? -5.714 -1.692 -23.210 1.00 71.94 491 LEU A CA 1
ATOM 3705 C C . LEU A 1 491 ? -4.225 -1.632 -23.493 1.00 71.94 491 LEU A C 1
ATOM 3707 O O . LEU A 1 491 ? -3.579 -0.624 -23.194 1.00 71.94 491 LEU A O 1
ATOM 3711 N N . ASP A 1 492 ? -3.721 -2.667 -24.129 1.00 60.97 492 ASP A N 1
ATOM 3712 C CA . ASP A 1 492 ? -2.454 -2.614 -24.810 1.00 60.97 492 ASP A CA 1
ATOM 3713 C C . ASP A 1 492 ? -2.573 -1.744 -26.065 1.00 60.97 492 ASP A C 1
ATOM 3715 O O . ASP A 1 492 ? -3.555 -1.778 -26.817 1.00 60.97 492 ASP A O 1
ATOM 3719 N N . ILE A 1 493 ? -1.586 -0.876 -26.229 1.00 56.72 493 ILE A N 1
ATOM 3720 C CA . ILE A 1 493 ? -1.555 0.127 -27.281 1.00 56.72 493 ILE A CA 1
ATOM 3721 C C . ILE A 1 493 ? -0.241 -0.067 -28.028 1.00 56.72 493 ILE A C 1
ATOM 3723 O O . ILE A 1 493 ? 0.790 0.472 -27.628 1.00 56.72 493 ILE A O 1
ATOM 3727 N N . ASP A 1 494 ? -0.309 -0.795 -29.141 1.00 50.94 494 ASP A N 1
ATOM 3728 C CA . ASP A 1 494 ? 0.751 -0.843 -30.145 1.00 50.94 494 ASP A CA 1
ATOM 3729 C C . ASP A 1 494 ? 0.656 0.408 -31.037 1.00 50.94 494 ASP A C 1
ATOM 3731 O O . ASP A 1 494 ? -0.157 0.516 -31.969 1.00 50.94 494 ASP A O 1
ATOM 3735 N N . GLY A 1 495 ? 1.473 1.416 -30.728 1.00 58.44 495 GLY A N 1
ATOM 3736 C CA . GLY A 1 495 ? 1.489 2.689 -31.448 1.00 58.44 495 GLY A CA 1
ATOM 3737 C C . GLY A 1 495 ? 0.219 3.523 -31.220 1.00 58.44 495 GLY A C 1
ATOM 3738 O O . GLY A 1 495 ? 0.026 4.075 -30.147 1.00 58.44 495 GLY A O 1
ATOM 3739 N N . ASN A 1 496 ? -0.634 3.668 -32.244 1.00 50.50 496 ASN A N 1
ATOM 3740 C CA . ASN A 1 496 ? -1.860 4.491 -32.195 1.00 50.50 496 ASN A CA 1
ATOM 3741 C C . ASN A 1 496 ? -3.164 3.676 -32.301 1.00 50.50 496 ASN A C 1
ATOM 3743 O O . ASN A 1 496 ? -4.240 4.266 -32.426 1.00 50.50 496 ASN A O 1
ATOM 3747 N N . THR A 1 497 ? -3.097 2.340 -32.289 1.00 47.41 497 THR A N 1
ATOM 3748 C CA . THR A 1 497 ? -4.285 1.491 -32.469 1.00 47.41 497 THR A CA 1
ATOM 3749 C C . THR A 1 497 ? -4.524 0.672 -31.210 1.00 47.41 497 THR A C 1
ATOM 3751 O O . THR A 1 497 ? -3.896 -0.358 -31.009 1.00 47.41 497 THR A O 1
ATOM 3754 N N . ALA A 1 498 ? -5.448 1.123 -30.362 1.00 52.88 498 ALA A N 1
ATOM 3755 C CA . ALA A 1 498 ? -5.942 0.296 -29.269 1.00 52.88 498 ALA A CA 1
ATOM 3756 C C . ALA A 1 498 ? -6.788 -0.838 -29.866 1.00 52.88 498 ALA A C 1
ATOM 3758 O O . ALA A 1 498 ? -7.809 -0.572 -30.510 1.00 52.88 498 ALA A O 1
ATOM 3759 N N . THR A 1 499 ? -6.372 -2.089 -29.685 1.00 53.09 499 THR A N 1
ATOM 3760 C CA . THR A 1 499 ? -7.235 -3.233 -29.998 1.00 53.09 499 THR A CA 1
ATOM 3761 C C . THR A 1 499 ? -7.988 -3.609 -28.728 1.00 53.09 499 THR A C 1
ATOM 3763 O O . THR A 1 499 ? -7.396 -3.799 -27.673 1.00 53.09 499 THR A O 1
ATOM 3766 N N . ALA A 1 500 ? -9.320 -3.656 -28.799 1.00 48.53 500 ALA A N 1
ATOM 3767 C CA . ALA A 1 500 ? -10.153 -4.000 -27.642 1.00 48.53 500 ALA A CA 1
ATOM 3768 C C . ALA A 1 500 ? -9.928 -5.447 -27.153 1.00 48.53 500 ALA A C 1
ATOM 3770 O O . ALA A 1 500 ? -10.327 -5.770 -26.039 1.00 48.53 500 ALA A O 1
ATOM 3771 N N . ASP A 1 501 ? -9.274 -6.275 -27.977 1.00 46.34 501 ASP A N 1
ATOM 3772 C CA . ASP A 1 501 ? -8.969 -7.683 -27.715 1.00 46.34 501 ASP A CA 1
ATOM 3773 C C . ASP A 1 501 ? -7.592 -7.897 -27.045 1.00 46.34 501 ASP A C 1
ATOM 3775 O O . ASP A 1 501 ? -7.270 -9.026 -26.690 1.00 46.34 501 ASP A O 1
ATOM 3779 N N . ALA A 1 502 ? -6.787 -6.843 -26.847 1.00 60.38 502 ALA A N 1
ATOM 3780 C CA . ALA A 1 502 ? -5.489 -6.912 -26.171 1.00 60.38 502 ALA A CA 1
ATOM 3781 C C . ALA A 1 502 ? -5.535 -6.098 -24.870 1.00 60.38 502 ALA A C 1
ATOM 3783 O O . ALA A 1 502 ? -5.110 -4.947 -24.818 1.00 60.38 502 ALA A O 1
ATOM 3784 N N . LEU A 1 503 ? -6.118 -6.660 -23.812 1.00 68.62 503 LEU A N 1
ATOM 3785 C CA . LEU A 1 503 ? -6.006 -6.075 -22.474 1.00 68.62 503 LEU A CA 1
ATOM 3786 C C . LEU A 1 503 ? -4.585 -6.294 -21.946 1.00 68.62 503 LEU A C 1
ATOM 3788 O O . LEU A 1 503 ? -3.959 -7.304 -22.259 1.00 68.62 503 LEU A O 1
ATOM 3792 N N . ILE A 1 504 ? -4.083 -5.358 -21.137 1.00 73.62 504 ILE A N 1
ATOM 3793 C CA . ILE A 1 504 ? -2.895 -5.627 -20.320 1.00 73.62 504 ILE A CA 1
ATOM 3794 C C . ILE A 1 504 ? -3.282 -6.714 -19.324 1.00 73.62 504 ILE A C 1
ATOM 3796 O O . ILE A 1 504 ? -4.176 -6.506 -18.490 1.00 73.62 504 ILE A O 1
ATOM 3800 N N . ASP A 1 505 ? -2.575 -7.828 -19.409 1.00 78.94 505 ASP A N 1
ATOM 3801 C CA . ASP A 1 505 ? -2.979 -9.100 -18.848 1.00 78.94 505 ASP A CA 1
ATOM 3802 C C . ASP A 1 505 ? -1.772 -9.789 -18.196 1.00 78.94 505 ASP A C 1
ATOM 3804 O O . ASP A 1 505 ? -0.819 -10.189 -18.861 1.00 78.94 505 ASP A O 1
ATOM 3808 N N . TYR A 1 506 ? -1.803 -9.893 -16.869 1.00 83.81 506 TYR A N 1
ATOM 3809 C CA . TYR A 1 506 ? -0.767 -10.568 -16.088 1.00 83.81 506 TYR A CA 1
ATOM 3810 C C . TYR A 1 506 ? -1.192 -11.983 -15.652 1.00 83.81 506 TYR A C 1
ATOM 3812 O O . TYR A 1 506 ? -0.619 -12.512 -14.697 1.00 83.81 506 TYR A O 1
ATOM 3820 N N . HIS A 1 507 ? -2.173 -12.599 -16.323 1.00 88.50 507 HIS A N 1
ATOM 3821 C CA . HIS A 1 507 ? -2.426 -14.036 -16.187 1.00 88.50 507 HIS A CA 1
ATOM 3822 C C . HIS A 1 507 ? -1.253 -14.821 -16.792 1.00 88.50 507 HIS A C 1
ATOM 3824 O O . HIS A 1 507 ? -0.537 -14.349 -17.685 1.00 88.50 507 HIS A O 1
ATOM 3830 N N . LEU A 1 508 ? -1.016 -16.012 -16.262 1.00 86.25 508 LEU A N 1
ATOM 3831 C CA . LEU A 1 508 ? 0.106 -16.877 -16.575 1.00 86.25 508 LEU A CA 1
ATOM 3832 C C . LEU A 1 508 ? -0.113 -17.600 -17.900 1.00 86.25 508 LEU A C 1
ATOM 3834 O O . LEU A 1 508 ? -1.130 -18.254 -18.133 1.00 86.25 508 LEU A O 1
ATOM 3838 N N . GLU A 1 509 ? 0.902 -17.571 -18.758 1.00 84.06 509 GLU A N 1
ATOM 3839 C CA . GLU A 1 509 ? 0.935 -18.330 -20.004 1.00 84.06 509 GLU A CA 1
ATOM 3840 C C . GLU A 1 509 ? 1.542 -19.731 -19.857 1.00 84.06 509 GLU A C 1
ATOM 3842 O O . GLU A 1 509 ? 2.257 -20.046 -18.903 1.00 84.06 509 GLU A O 1
ATOM 3847 N N . ALA A 1 510 ? 1.268 -20.595 -20.843 1.00 83.00 510 ALA A N 1
ATOM 3848 C CA . ALA A 1 510 ? 1.786 -21.955 -20.872 1.00 83.00 510 ALA A CA 1
ATOM 3849 C C . ALA A 1 510 ? 3.316 -21.930 -20.853 1.00 83.00 510 ALA A C 1
ATOM 3851 O O . ALA A 1 510 ? 3.945 -21.270 -21.676 1.00 83.00 510 ALA A O 1
ATOM 3852 N N . GLY A 1 511 ? 3.912 -22.710 -19.952 1.00 76.50 511 GLY A N 1
ATOM 3853 C CA . GLY A 1 511 ? 5.366 -22.768 -19.797 1.00 76.50 511 GLY A CA 1
ATOM 3854 C C . GLY A 1 511 ? 5.938 -21.734 -18.829 1.00 76.50 511 GLY A C 1
ATOM 3855 O O . GLY A 1 511 ? 7.152 -21.732 -18.630 1.00 76.50 511 GLY A O 1
ATOM 3856 N N . SER A 1 512 ? 5.097 -20.909 -18.194 1.00 81.25 512 SER A N 1
ATOM 3857 C CA . SER A 1 512 ? 5.530 -20.077 -17.075 1.00 81.25 512 SER A CA 1
ATOM 3858 C C . SER A 1 512 ? 6.080 -20.947 -15.931 1.00 81.25 512 SER A C 1
ATOM 3860 O O . SER A 1 512 ? 5.429 -21.917 -15.533 1.00 81.25 512 SER A O 1
ATOM 3862 N N . PRO A 1 513 ? 7.246 -20.605 -15.350 1.00 79.56 513 PRO A N 1
ATOM 3863 C CA . PRO A 1 513 ? 7.799 -21.307 -14.191 1.00 79.56 513 PRO A CA 1
ATOM 3864 C C . PRO A 1 513 ? 6.987 -21.076 -12.906 1.00 79.56 513 PRO A C 1
ATOM 3866 O O . PRO A 1 513 ? 7.293 -21.680 -11.882 1.00 79.56 513 PRO A O 1
ATOM 3869 N N . ALA A 1 514 ? 5.981 -20.195 -12.942 1.00 84.88 514 ALA A N 1
ATOM 3870 C CA . ALA A 1 514 ? 5.050 -19.969 -11.841 1.00 84.88 514 ALA A CA 1
ATOM 3871 C C . ALA A 1 514 ? 3.985 -21.073 -11.707 1.00 84.88 514 ALA A C 1
ATOM 3873 O O . ALA A 1 514 ? 3.421 -21.220 -10.622 1.00 84.88 514 ALA A O 1
ATOM 3874 N N . ILE A 1 515 ? 3.733 -21.838 -12.776 1.00 84.69 515 ILE A N 1
ATOM 3875 C CA . ILE A 1 515 ? 2.698 -22.878 -12.795 1.00 84.69 515 ILE A CA 1
ATOM 3876 C C . ILE A 1 515 ? 3.091 -24.025 -11.856 1.00 84.69 515 ILE A C 1
ATOM 3878 O O . ILE A 1 515 ? 4.227 -24.503 -11.902 1.00 84.69 515 ILE A O 1
ATOM 3882 N N . ASP A 1 516 ? 2.161 -24.471 -11.010 1.00 84.38 516 ASP A N 1
ATOM 3883 C CA . ASP A 1 516 ? 2.326 -25.534 -10.011 1.00 84.38 516 ASP A CA 1
ATOM 3884 C C . ASP A 1 516 ? 3.498 -25.302 -9.024 1.00 84.38 516 ASP A C 1
ATOM 3886 O O . ASP A 1 516 ? 4.020 -26.246 -8.411 1.00 84.38 516 ASP A O 1
ATOM 3890 N N . ALA A 1 517 ? 3.950 -24.054 -8.859 1.00 81.06 517 ALA A N 1
ATOM 3891 C CA . ALA A 1 517 ? 5.201 -23.742 -8.164 1.00 81.06 517 ALA A CA 1
ATOM 3892 C C . ALA A 1 517 ? 5.045 -23.403 -6.670 1.00 81.06 517 ALA A C 1
ATOM 3894 O O . ALA A 1 517 ? 6.049 -23.338 -5.951 1.00 81.06 517 ALA A O 1
ATOM 3895 N N . ALA A 1 518 ? 3.820 -23.223 -6.166 1.00 78.94 518 ALA A N 1
ATOM 3896 C CA . ALA A 1 518 ? 3.615 -22.792 -4.789 1.00 78.94 518 ALA A CA 1
ATOM 3897 C C . ALA A 1 518 ? 4.000 -23.850 -3.738 1.00 78.94 518 ALA A C 1
ATOM 3899 O O . ALA A 1 518 ? 3.921 -25.071 -3.925 1.00 78.94 518 ALA A O 1
ATOM 3900 N N . ALA A 1 519 ? 4.325 -23.353 -2.544 1.00 70.12 519 ALA A N 1
ATOM 3901 C CA . ALA A 1 519 ? 4.583 -24.102 -1.319 1.00 70.12 519 ALA A CA 1
ATOM 3902 C C . ALA A 1 519 ? 3.630 -25.253 -1.026 1.00 70.12 519 ALA A C 1
ATOM 3904 O O . ALA A 1 519 ? 4.031 -26.343 -0.610 1.00 70.12 519 ALA A O 1
ATOM 3905 N N . ALA A 1 520 ? 2.347 -24.956 -1.128 1.00 65.88 520 ALA A N 1
ATOM 3906 C CA . ALA A 1 520 ? 1.251 -25.756 -0.645 1.00 65.88 520 ALA A CA 1
ATOM 3907 C C . ALA A 1 520 ? 0.050 -25.449 -1.529 1.00 65.88 520 ALA A C 1
ATOM 3909 O O . ALA A 1 520 ? -0.122 -24.316 -1.978 1.00 65.88 520 ALA A O 1
ATOM 3910 N N . SER A 1 521 ? -0.781 -26.462 -1.752 1.00 66.12 521 SER A N 1
ATOM 3911 C CA . SER A 1 521 ? -2.055 -26.285 -2.432 1.00 66.12 521 SER A CA 1
ATOM 3912 C C . SER A 1 521 ? -2.929 -25.359 -1.586 1.00 66.12 521 SER A C 1
ATOM 3914 O O . SER A 1 521 ? -3.290 -25.685 -0.453 1.00 66.12 521 SER A O 1
ATOM 3916 N N . ALA A 1 522 ? -3.251 -24.198 -2.137 1.00 67.38 522 ALA A N 1
ATOM 3917 C CA . ALA A 1 522 ? -3.980 -23.122 -1.484 1.00 67.38 522 ALA A CA 1
ATOM 3918 C C . ALA A 1 522 ? -5.475 -23.427 -1.267 1.00 67.38 522 ALA A C 1
ATOM 3920 O O . ALA A 1 522 ? -6.179 -22.618 -0.669 1.00 67.38 522 ALA A O 1
ATOM 3921 N N . GLY A 1 523 ? -5.948 -24.609 -1.692 1.00 61.31 523 GLY A N 1
ATOM 3922 C CA . GLY A 1 523 ? -7.355 -25.006 -1.850 1.00 61.31 523 GLY A CA 1
ATOM 3923 C C . GLY A 1 523 ? -8.254 -25.059 -0.611 1.00 61.31 523 GLY A C 1
ATOM 3924 O O . GLY A 1 523 ? -9.261 -25.762 -0.612 1.00 61.31 523 GLY A O 1
ATOM 3925 N N . THR A 1 524 ? -7.940 -24.330 0.461 1.00 68.12 524 THR A N 1
ATOM 3926 C CA . THR A 1 524 ? -8.854 -24.100 1.584 1.00 68.12 524 THR A CA 1
ATOM 3927 C C . THR A 1 524 ? -8.845 -22.634 2.027 1.00 68.12 524 THR A C 1
ATOM 3929 O O . THR A 1 524 ? -7.819 -21.956 2.023 1.00 68.12 524 THR A O 1
ATOM 3932 N N . GLY A 1 525 ? -10.002 -22.140 2.473 1.00 80.19 525 GLY A N 1
ATOM 3933 C CA . GLY A 1 525 ? -10.123 -20.808 3.068 1.00 80.19 525 GLY A CA 1
ATOM 3934 C C . GLY A 1 525 ? -9.936 -19.666 2.066 1.00 80.19 525 GLY A C 1
ATOM 3935 O O . GLY A 1 525 ? -10.409 -19.734 0.936 1.00 80.19 525 GLY A O 1
ATOM 3936 N N . ILE A 1 526 ? -9.272 -18.595 2.503 1.00 80.50 526 ILE A N 1
ATOM 3937 C CA . ILE A 1 526 ? -9.145 -17.333 1.750 1.00 80.50 526 ILE A CA 1
ATOM 3938 C C . ILE A 1 526 ? -8.227 -17.405 0.520 1.00 80.50 526 ILE A C 1
ATOM 3940 O O . ILE A 1 526 ? -8.121 -16.414 -0.186 1.00 80.50 526 ILE A O 1
ATOM 3944 N N . TYR A 1 527 ? -7.561 -18.539 0.287 1.00 85.56 527 TYR A N 1
ATOM 3945 C CA . TYR A 1 527 ? -6.691 -18.760 -0.874 1.00 85.56 527 TYR A CA 1
ATOM 3946 C C . TYR A 1 527 ? -7.275 -19.800 -1.846 1.00 85.56 527 TYR A C 1
ATOM 3948 O O . TYR A 1 527 ? -6.579 -20.283 -2.732 1.00 85.56 527 TYR A O 1
ATOM 3956 N N . SER A 1 528 ? -8.539 -20.192 -1.645 1.00 87.44 528 SER A N 1
ATOM 3957 C CA . SER A 1 528 ? -9.184 -21.254 -2.430 1.00 87.44 528 SER A CA 1
ATOM 3958 C C . SER A 1 528 ? -9.546 -20.845 -3.856 1.00 87.44 528 SER A C 1
ATOM 3960 O O . SER A 1 528 ? -9.786 -21.728 -4.676 1.00 87.44 528 SER A O 1
ATOM 3962 N N . THR A 1 529 ? -9.560 -19.546 -4.143 1.00 90.06 529 THR A N 1
ATOM 3963 C CA . THR A 1 529 ? -9.721 -18.989 -5.485 1.00 90.06 529 THR A CA 1
ATOM 3964 C C . THR A 1 529 ? -8.622 -17.973 -5.758 1.00 90.06 529 THR A C 1
ATOM 3966 O O . THR A 1 529 ? -8.086 -17.379 -4.817 1.00 90.06 529 THR A O 1
ATOM 3969 N N . ASP A 1 530 ? -8.267 -17.797 -7.019 1.00 91.25 530 ASP A N 1
ATOM 3970 C CA . ASP A 1 530 ? -7.351 -16.765 -7.495 1.00 91.25 530 ASP A CA 1
ATOM 3971 C C . ASP A 1 530 ? -8.051 -15.399 -7.685 1.00 91.25 530 ASP A C 1
ATOM 3973 O O . ASP A 1 530 ? -9.058 -15.119 -7.024 1.00 91.25 530 ASP A O 1
ATOM 3977 N N . ILE A 1 531 ? -7.462 -14.520 -8.502 1.00 90.75 531 ILE A N 1
ATOM 3978 C CA . ILE A 1 531 ? -7.929 -13.148 -8.722 1.00 90.75 531 ILE A CA 1
ATOM 3979 C C . ILE A 1 531 ? -9.201 -13.039 -9.575 1.00 90.75 531 ILE A C 1
ATOM 3981 O O . ILE A 1 531 ? -9.967 -12.093 -9.376 1.00 90.75 531 ILE A O 1
ATOM 3985 N N . ASP A 1 532 ? -9.455 -13.968 -10.495 1.00 88.88 532 ASP A N 1
ATOM 3986 C CA . ASP A 1 532 ? -10.643 -13.955 -11.357 1.00 88.88 532 ASP A CA 1
ATOM 3987 C C . ASP A 1 532 ? -11.714 -14.977 -10.922 1.00 88.88 532 ASP A C 1
ATOM 3989 O O . ASP A 1 532 ? -12.860 -14.931 -11.386 1.00 88.88 532 ASP A O 1
ATOM 3993 N N . GLY A 1 533 ? -11.399 -15.781 -9.904 1.00 88.81 533 GLY A N 1
ATOM 3994 C CA . GLY A 1 533 ? -12.332 -16.647 -9.193 1.00 88.81 533 GLY A CA 1
ATOM 3995 C C . GLY A 1 533 ? -12.155 -18.129 -9.507 1.00 88.81 533 GLY A C 1
ATOM 3996 O O . GLY A 1 533 ? -12.965 -18.939 -9.034 1.00 88.81 533 GLY A O 1
ATOM 3997 N N . ASP A 1 534 ? -11.117 -18.494 -10.250 1.00 89.62 534 ASP A N 1
ATOM 3998 C CA . ASP A 1 534 ? -10.767 -19.865 -10.556 1.00 89.62 534 ASP A CA 1
ATOM 3999 C C . ASP A 1 534 ? -10.266 -20.607 -9.314 1.00 89.62 534 ASP A C 1
ATOM 4001 O O . ASP A 1 534 ? -9.564 -20.091 -8.439 1.00 89.62 534 ASP A O 1
ATOM 4005 N N . ALA A 1 535 ? -10.715 -21.857 -9.183 1.00 90.38 535 ALA A N 1
ATOM 4006 C CA . ALA A 1 535 ? -10.423 -22.673 -8.012 1.00 90.38 535 ALA A CA 1
ATOM 4007 C C . ALA A 1 535 ? -8.944 -23.072 -7.974 1.00 90.38 535 ALA A C 1
ATOM 4009 O O . ALA A 1 535 ? -8.403 -23.526 -8.972 1.00 90.38 535 ALA A O 1
ATOM 4010 N N . ARG A 1 536 ? -8.316 -23.010 -6.798 1.00 89.38 536 ARG A N 1
ATOM 4011 C CA . ARG A 1 536 ? -6.924 -23.431 -6.591 1.00 89.38 536 ARG A CA 1
ATOM 4012 C C . ARG A 1 536 ? -6.851 -24.787 -5.870 1.00 89.38 536 ARG A C 1
ATOM 4014 O O . ARG A 1 536 ? -7.488 -24.933 -4.823 1.00 89.38 536 ARG A O 1
ATOM 4021 N N . PRO A 1 537 ? -6.021 -25.757 -6.299 1.00 90.38 537 PRO A N 1
ATOM 4022 C CA . PRO A 1 537 ? -5.270 -25.791 -7.553 1.00 90.38 537 PRO A CA 1
ATOM 4023 C C . PRO A 1 537 ? -6.090 -26.351 -8.733 1.00 90.38 537 PRO A C 1
ATOM 4025 O O . PRO A 1 537 ? -6.950 -27.211 -8.519 1.00 90.38 537 PRO A O 1
ATOM 4028 N N . GLN A 1 538 ? -5.768 -25.945 -9.961 1.00 86.25 538 GLN A N 1
ATOM 4029 C CA . GLN A 1 538 ? -6.228 -26.588 -11.207 1.00 86.25 538 GLN A CA 1
ATOM 4030 C C . GLN A 1 538 ? -5.252 -27.671 -11.689 1.00 86.25 538 GLN A C 1
ATOM 4032 O O . GLN A 1 538 ? -5.650 -28.611 -12.383 1.00 86.25 538 GLN A O 1
ATOM 4037 N N . GLY A 1 539 ? -3.987 -27.577 -11.270 1.00 84.06 539 GLY A N 1
ATOM 4038 C CA . GLY A 1 539 ? -2.923 -28.527 -11.569 1.00 84.06 539 GLY A CA 1
ATOM 4039 C C . GLY A 1 539 ? -2.551 -29.451 -10.406 1.00 84.06 539 GLY A C 1
ATOM 4040 O O . GLY A 1 539 ? -3.370 -29.868 -9.580 1.00 84.06 539 GLY A O 1
ATOM 4041 N N . ALA A 1 540 ? -1.273 -29.821 -10.359 1.00 83.69 540 ALA A N 1
ATOM 4042 C CA . ALA A 1 540 ? -0.712 -30.622 -9.276 1.00 83.69 540 ALA A CA 1
ATOM 4043 C C . ALA A 1 540 ? -0.592 -29.822 -7.966 1.00 83.69 540 ALA A C 1
ATOM 4045 O O . ALA A 1 540 ? -0.683 -30.396 -6.874 1.00 83.69 540 ALA A O 1
ATOM 4046 N N . ARG A 1 541 ? -0.357 -28.510 -8.060 1.00 85.19 541 ARG A N 1
ATOM 4047 C CA . ARG A 1 541 ? -0.211 -27.560 -6.952 1.00 85.19 541 ARG A CA 1
ATOM 4048 C C . ARG A 1 541 ? -0.795 -26.216 -7.377 1.00 85.19 541 ARG A C 1
ATOM 4050 O O . ARG A 1 541 ? -1.255 -26.053 -8.488 1.00 85.19 541 ARG A O 1
ATOM 4057 N N . THR A 1 542 ? -0.843 -25.282 -6.438 1.00 88.56 542 THR A N 1
ATOM 4058 C CA . THR A 1 542 ? -1.262 -23.915 -6.746 1.00 88.56 542 THR A CA 1
ATOM 4059 C C . THR A 1 542 ? -0.135 -23.184 -7.463 1.00 88.56 542 THR A C 1
ATOM 4061 O O . THR A 1 542 ? 1.041 -23.427 -7.168 1.00 88.56 542 THR A O 1
ATOM 4064 N N . ASP A 1 543 ? -0.497 -22.264 -8.339 1.00 88.25 543 ASP A N 1
ATOM 4065 C CA . ASP A 1 543 ? 0.433 -21.383 -9.023 1.00 88.25 543 ASP A CA 1
ATOM 4066 C C . ASP A 1 543 ? 0.976 -20.306 -8.076 1.00 88.25 543 ASP A C 1
ATOM 4068 O O . ASP A 1 543 ? 0.302 -19.802 -7.167 1.00 88.25 543 ASP A O 1
ATOM 4072 N N . THR A 1 544 ? 2.241 -19.950 -8.274 1.00 87.56 544 THR A N 1
ATOM 4073 C CA . THR A 1 544 ? 2.856 -18.801 -7.605 1.00 87.56 544 THR A CA 1
ATOM 4074 C C . THR A 1 544 ? 2.270 -17.517 -8.192 1.00 87.56 544 THR A C 1
ATOM 4076 O O . THR A 1 544 ? 2.203 -17.368 -9.406 1.00 87.56 544 THR A O 1
ATOM 4079 N N . GLY A 1 545 ? 1.911 -16.552 -7.346 1.00 91.38 545 GLY A N 1
ATOM 4080 C CA . GLY A 1 545 ? 1.260 -15.311 -7.775 1.00 91.38 545 GLY A CA 1
ATOM 4081 C C . GLY A 1 545 ? -0.269 -15.348 -7.716 1.00 91.38 545 GLY A C 1
ATOM 4082 O O . GLY A 1 545 ? -0.866 -16.285 -7.182 1.00 91.38 545 GLY A O 1
ATOM 4083 N N . ALA A 1 546 ? -0.883 -14.266 -8.204 1.00 93.38 546 ALA A N 1
ATOM 4084 C CA . ALA A 1 546 ? -2.307 -13.962 -8.011 1.00 93.38 546 ALA A CA 1
ATOM 4085 C C . ALA A 1 546 ? -3.257 -14.689 -8.961 1.00 93.38 546 ALA A C 1
ATOM 4087 O O . ALA A 1 546 ? -4.447 -14.756 -8.672 1.00 93.38 546 ALA A O 1
ATOM 4088 N N . ASP A 1 547 ? -2.723 -15.278 -10.023 1.00 92.62 547 ASP A N 1
ATOM 4089 C CA . ASP A 1 547 ? -3.450 -16.036 -11.038 1.00 92.62 547 ASP A CA 1
ATOM 4090 C C . ASP A 1 547 ? -3.226 -17.549 -10.870 1.00 92.62 547 ASP A C 1
ATOM 4092 O O . ASP A 1 547 ? -2.167 -17.946 -10.375 1.00 92.62 547 ASP A O 1
ATOM 4096 N N . GLU A 1 548 ? -4.225 -18.362 -11.209 1.00 91.44 548 GLU A N 1
ATOM 4097 C CA . GLU A 1 548 ? -4.140 -19.817 -11.340 1.00 91.44 548 GLU A CA 1
ATOM 4098 C C . GLU A 1 548 ? -4.475 -20.219 -12.778 1.00 91.44 548 GLU A C 1
ATOM 4100 O O . GLU A 1 548 ? -5.608 -20.121 -13.241 1.00 91.44 548 GLU A O 1
ATOM 4105 N N . ARG A 1 549 ? -3.493 -20.762 -13.489 1.00 87.81 549 ARG A N 1
ATOM 4106 C CA . ARG A 1 549 ? -3.676 -21.137 -14.882 1.00 87.81 549 ARG A CA 1
ATOM 4107 C C . ARG A 1 549 ? -4.562 -22.382 -15.033 1.00 87.81 549 ARG A C 1
ATOM 4109 O O . ARG A 1 549 ? -4.248 -23.446 -14.498 1.00 87.81 549 ARG A O 1
ATOM 4116 N N . LEU A 1 550 ? -5.595 -22.269 -15.877 1.00 82.19 550 LEU A N 1
ATOM 4117 C CA . LEU A 1 550 ? -6.464 -23.376 -16.318 1.00 82.19 550 LEU A CA 1
ATOM 4118 C C . LEU A 1 550 ? -5.808 -24.386 -17.281 1.00 82.19 550 LEU A C 1
ATOM 4120 O O . LEU A 1 550 ? -4.982 -23.990 -18.148 1.00 82.19 550 LEU A O 1
#

pLDDT: mean 81.15, std 17.97, range [29.09, 98.88]

Sequence (550 aa):
GGIVANGYTRFLVISNNRLTANSGFYGGGIRVGHSTLTHEVQGEDDEFFRRGYNSWLEDQAEDGFMAYDDAFADGMNIHHNEIIKNGGLNGAGGGISIHTGANNYRVRSNWICGNFSKGDGAGIGHLGLSRGGQILDNTIIFNESFSQTPGTKPAGAGIFVGGLAGLRIDEETGLTLSPGSGSVNILGNEIRGNLAGAGDGGGIALLNVNGEDITKDPDVFGRWYRVIVANNMLSNNVAGVAGAISLSDSVRTYIRYNTIANNDSTATGSQAFGITDPNQSIAKPAGVVARYHSATMMSLIDDDVSEEFPGSQFDDTDVRNRRDERRTFSDPISLVDNIVYHNRSFYWRNTDDPTTVVLENGLVPASCDNTTNTNCDITVVNVEDYTQDLAVLNGHTINPVHPQYGAMELRPLRNLLQTGASAVANNTYIDGYSTANNDPHNSLGPVFVNGRFNEDRNALLFPEFKVLQAAGAFDEGGNFLQVNFGPLTLLDIDGNTATADALIDYHLEAGSPAIDAAAASAGTGIYSTDIDGDARPQGARTDTGADERL

Secondary structure (DSSP, 8-state):
--EEE-SS-TT-EEES-EEES-EETT-SSEEES-TT-EEE--STT-HHHHHSTTGGGGGG--TT-EEEPP---TT-EEES-EEES-EESSSS-SSEEEETT-TT-EEES-EEES-EESSS-SSEEEES--TTEEEES-EEES-EE---STT-----SSEEEEPPPP-S--TTT----------EEEES-EEES-EESSSS-SSEEEES--SHHHHHSTT-GGGS--EEEES-EEES-EESSS-SEEEES-SSEEEES-EEES-EE---SGGGB-SS-TTBBPP---SEEEEBPPHHHHHHHHHSSTTTSTTTTS-TT-TT--HHHHHHB---SEEES-EEE--EEEEEEE-S-TTS---SEEEEETT--TTT-S---TTTS-GGGGB--EEEEETTEES-EETTTEE-----BS-EE--STTTTTS---SS-S---TT-TTTTS-S-EEE--PPBP--------------PPP-GGGG-------B---SEEEETTEEEEEEE-EEEEPTT-TTTT-SSS---SGGGSB-SSS-BS-SSSSPPSSS----

Foldseek 3Di:
DCAEAAAPAEQDEAADEEFAAAEDAAEWAYEHHDQDAKDFFQALPRPQCCVFPNVLCSVVRDGGAIDHGARLQENYEYEHYEFEATEYEDHAYQRYEAHHNHAQHEHEHYEFEAGEYCAAHRRYEQEAAYANAEYYLYEFAHFEHHHPDFPGQHEQRRYEAWFDWARDQDPVLRFRWTPARYAYEHALYEFYQAESFAHEALHYEYYRNFTVQCVSCVQCPVRTHEYEDALYEQEQGEYLQEANYEEENHLEYAYFQAEFEQFEYQVQHQLQCDPPDLQKGHKYAYAYEKEFYDPRQLSSLVPGNQCRDPLNVDDPPDPLNPSVLSSTINAYNYQFLAEFYLRFIWMKGFPDDPVDAGDDIDIFQNLDDVVPDVPRDPVPDDSLSGHHNWFYDDRNDTQDQDPPPGTRTHQYALYQYQDDPVCVPRDPDDDDDDPPPPDPLNPCGQAKPAADHKDDDDDPDDRDDPDDDDDQRPISSSDPDGDDIDDSDQFDDPDPDGDPPHGNTRAGDPSGPQAQRGPAFLCDDSSQAASVGHGTAPDPGAGRHRHHDD

InterPro domains:
  IPR006626 Parallel beta-helix repeat [SM00710] (9-34)
  IPR006626 Parallel beta-helix repeat [SM00710] (73-100)
  IPR006626 Parallel beta-helix repeat [SM00710] (130-163)
  IPR006626 Parallel beta-helix repeat [SM00710] (181-208)
  IPR006626 Parallel beta-helix repeat [SM00710] (224-249)
  IPR006626 Parallel beta-helix repeat [SM00710] (250-292)
  IPR011050 Pectin lyase fold/virulence factor [SSF51126] (2-269)
  IPR059226 Choice-of-anchor Q domain [NF041518] (506-548)

Radius of gyration: 22.89 Å; chains: 1; bounding box: 57×67×68 Å